Protein AF-A0A521KID1-F1 (afdb_monomer_lite)

Sequence (603 aa):
MTDAPRLIANDAVTGTIGEQFQRALGGVTPEAVAIATAYLTPDGFLSLKNGLQPAKSVRLLLGERPFLNRRGPGDVLAQPGEPEVLNGPSESIDWYTFLEGGYPWLLLTHEERRQLLQQGESPEKSAFDLSAWERVVALADFLRREGVEVRRFLGPDAGKVEHGEVLDHRSPRARLHAKAYLFEGESEAFASVGSSNLTRSGLDQNVELNVVSRDSTFAAQVHAWFDQKWEQGQDCRQEFIDKLEECVLFGRRYTPWQVFLKSLHAAYGRFLEEGLSDENVGRLALFQQEAVQRVVPLLERHWGAMLCDSVGLGKTYEALAAVNELAKRREGRLRALFVCPAQLEANWSAEKLFEWGIAGETVTMESLPQLVDLDEQDPLARARNENRLRHYQRNFDIVVVDESHNFRNTLTKRYRALMDILTGGKPDKRVLLLTATPINNTIWDLYNQLSLITRGNDGWYAGRGPITDLRSTFRAVEQGEGGPGLLDAMMLSLVRRTRHDIRAREAAGEAVEVGGQPLRFPRHEFPKAVTYSLQNLYGAIYHEVLDVVQNLNFAVYQLESYGVATGAEDSEERVRQRNANFVGIMKTILLKRMESSVVALQS

Radius of gyration: 39.19 Å; chains: 1; bounding box: 96×66×107 Å

Secondary structure (DSSP, 8-state):
---S-EEEESBTTTB-HHHHHHHHHHHH--SEEEEEES-B-HHHHHHHHHHHTT-SEEEEEE-S-SS-SS--TTPPP--TTS-------S----HHHHTT-PPPGGGS-HHHHHHHHHTT--GGGG---HHHHHHHHHHHHHHTSTTEEEEEE-GGGTT-SPTT-TTT-SS-SS-----EEEEE-SS-EEEEEES--BSHIIIIIS--EEEEE--HHHHHHHHHHHHHHHTTEEE-HHHHHHHHHH-TTTSS---HHHHHHHHHHHHHGGGTS-PPPHHHHHHS-HHHHHHHHHHHHHHHHSSEEEE-PPTTS-HHHHHHHHHHHHHHHTTT--EEEEEE-GGGGGGG-HHHHHHTT-EEEEEETTTGGGGT--SSS-HHHHHHHHHHHHHHHHH-SEEEEETGGGG--TTSHHHHHHHHHHHSS-TT-EEEEE-S-S-SS-HHHHHHHHHHHTTT-TTTTBTTBS-S-HHHHHHHHHTT--HHHHHHHHHHHEE---HHHHHHHHHTT---EETTEE-PPPP-PPPP-----HHHHHTTHHHHHHHHHHT---GGG-GGGSSPP-S-HHHHHHHHHHHHHHHHHHHHHHHHHHHT-GGGG--

Foldseek 3Di:
DDLDKDKAWQDPPRHWQLVVLLVVLVVQVFQEKEWEFAEAALVLCVSCVVSCVSHVAYEYEYWDANADDWDAPDPDDDDPDDPPDPPDDTHDGPVCVRLVADAAPVPDDLVRNVVCVVVVHDNVSRHDDCVSVVSLVSVLVVLPDRNHFYWYQQAVCAPVDDALCQNVPPDRPDTDRWTKIWGHHPPWIKIKTWNAGSGCCSGHNDTIMIIMGRDPVVNVVSVVVSVVRSVSTYTCSVSVSCVSQCRPVHNPPDDPVNVVVVVCCVVCVVLVPDAAPPVLQQFAFPVLRSVLSQQLVLVVLFQEFEEQEAPPRCLLSSVLSNQLRNCVVVVNQAEEEEEEAPVCVVSVDPVVCVVSSHHYDYDYLVCQLLLVPQPPDDPVSPVVSVVVLLCLQAPGQEYEYAQCLVLLDCPDSSVVSLLSSSPHHDNSRHYYYYHNPCDDPAPSSVVRSVCSRVSVAQCRCPSVWPRRGNVVLRVCVVVVRNVVVVVRSCSSHYDYDYPVVVVVVVVVPRQRDRNPHGDDDDDDDDDDDDDDDPCVVCPPVVVVLLVVLVPDPPCVLQVLVVDDDDPPPPVSVVSNVVSVVVSVVVSVVVVVVCVVDPPVVVD

pLDDT: mean 79.01, std 17.25, range [27.02, 98.56]

Structure (mmCIF, N/CA/C/O backbone):
data_AF-A0A521KID1-F1
#
_entry.id   AF-A0A521KID1-F1
#
loop_
_atom_site.group_PDB
_atom_site.id
_atom_site.type_symbol
_atom_site.label_atom_id
_atom_site.label_alt_id
_atom_site.label_comp_id
_atom_site.label_asym_id
_atom_site.label_entity_id
_atom_site.label_seq_id
_atom_site.pdbx_PDB_ins_code
_atom_site.Cartn_x
_atom_site.Cartn_y
_atom_site.Cartn_z
_atom_site.occupancy
_atom_site.B_iso_or_equiv
_atom_site.auth_seq_id
_atom_site.auth_comp_id
_atom_site.auth_asym_id
_atom_site.auth_atom_id
_atom_site.pdbx_PDB_model_num
ATOM 1 N N . MET A 1 1 ? 52.757 13.679 -42.047 1.00 42.06 1 MET A N 1
ATOM 2 C CA . MET A 1 1 ? 52.781 12.711 -40.926 1.00 42.06 1 MET A CA 1
ATOM 3 C C . MET A 1 1 ? 52.822 11.337 -41.563 1.00 42.06 1 MET A C 1
ATOM 5 O O . MET A 1 1 ? 52.066 11.138 -42.490 1.00 42.06 1 MET A O 1
ATOM 9 N N . THR A 1 2 ? 53.751 10.463 -41.183 1.00 45.78 2 THR A N 1
ATOM 10 C CA . THR A 1 2 ? 53.998 9.194 -41.895 1.00 45.78 2 THR A CA 1
ATOM 11 C C . THR A 1 2 ? 52.756 8.299 -41.973 1.00 45.78 2 THR A C 1
ATOM 13 O O . THR A 1 2 ? 52.143 8.050 -40.935 1.00 45.78 2 THR A O 1
ATOM 16 N N . ASP A 1 3 ? 52.463 7.774 -43.170 1.00 64.75 3 ASP A N 1
ATOM 17 C CA . ASP A 1 3 ? 51.382 6.805 -43.460 1.00 64.75 3 ASP A CA 1
ATOM 18 C C . ASP A 1 3 ? 51.630 5.412 -42.853 1.00 64.75 3 ASP A C 1
ATOM 20 O O . ASP A 1 3 ? 50.774 4.528 -42.891 1.00 64.75 3 ASP A O 1
ATOM 24 N N . ALA A 1 4 ? 52.802 5.225 -42.237 1.00 71.31 4 ALA A N 1
ATOM 25 C CA . ALA A 1 4 ? 53.187 3.999 -41.558 1.00 71.31 4 ALA A CA 1
ATOM 26 C C . ALA A 1 4 ? 52.159 3.595 -40.477 1.00 71.31 4 ALA A C 1
ATOM 28 O O . ALA A 1 4 ? 51.663 4.473 -39.762 1.00 71.31 4 ALA A O 1
ATOM 29 N N . PRO A 1 5 ? 51.872 2.288 -40.316 1.00 81.06 5 PRO A N 1
ATOM 30 C CA . PRO A 1 5 ? 50.973 1.787 -39.282 1.00 81.06 5 PRO A CA 1
ATOM 31 C C . PRO A 1 5 ? 51.383 2.235 -37.878 1.00 81.06 5 PRO A C 1
ATOM 33 O O . PRO A 1 5 ? 52.569 2.265 -37.541 1.00 81.06 5 PRO A O 1
ATOM 36 N N . ARG A 1 6 ? 50.397 2.568 -37.045 1.00 84.31 6 ARG A N 1
ATOM 37 C CA . ARG A 1 6 ? 50.588 3.013 -35.660 1.00 84.31 6 ARG A CA 1
ATOM 38 C C . ARG A 1 6 ? 49.665 2.252 -34.725 1.00 84.31 6 ARG A C 1
ATOM 40 O O . ARG A 1 6 ? 48.566 1.864 -35.111 1.00 84.31 6 ARG A O 1
ATOM 47 N N . LEU A 1 7 ? 50.122 2.059 -33.494 1.00 84.50 7 LEU A N 1
ATOM 48 C CA . LEU A 1 7 ? 49.311 1.489 -32.425 1.00 84.50 7 LEU A CA 1
ATOM 49 C C . LEU A 1 7 ? 48.532 2.590 -31.718 1.00 84.50 7 LEU A C 1
ATOM 51 O O . LEU A 1 7 ? 49.073 3.667 -31.461 1.00 84.50 7 LEU A O 1
ATOM 55 N N . ILE A 1 8 ? 47.279 2.290 -31.404 1.00 81.94 8 ILE A N 1
ATOM 56 C CA . ILE A 1 8 ? 46.382 3.161 -30.654 1.00 81.94 8 ILE A CA 1
ATOM 57 C C . ILE A 1 8 ? 45.741 2.341 -29.541 1.00 81.94 8 ILE A C 1
ATOM 59 O O . ILE A 1 8 ? 45.403 1.173 -29.753 1.00 81.94 8 ILE A O 1
ATOM 63 N N . ALA A 1 9 ? 45.601 2.937 -28.364 1.00 79.69 9 ALA A N 1
ATOM 64 C CA . ALA A 1 9 ? 45.030 2.282 -27.201 1.00 79.69 9 ALA A CA 1
ATOM 65 C C . ALA A 1 9 ? 44.098 3.239 -26.462 1.00 79.69 9 ALA A C 1
ATOM 67 O O . ALA A 1 9 ? 44.207 4.449 -26.602 1.00 79.69 9 ALA A O 1
ATOM 68 N N . ASN A 1 10 ? 43.193 2.708 -25.649 1.00 70.69 10 ASN A N 1
ATOM 69 C CA . ASN A 1 10 ? 42.431 3.544 -24.723 1.00 70.69 10 ASN A CA 1
ATOM 70 C C . ASN A 1 10 ? 43.319 3.904 -23.524 1.00 70.69 10 ASN A C 1
ATOM 72 O O . ASN A 1 10 ? 43.306 3.222 -22.500 1.00 70.69 10 ASN A O 1
ATOM 76 N N . ASP A 1 11 ? 44.127 4.954 -23.670 1.00 71.25 11 ASP A N 1
ATOM 77 C CA . ASP A 1 11 ? 44.998 5.468 -22.615 1.00 71.25 11 ASP A CA 1
ATOM 78 C C . ASP A 1 11 ? 45.078 7.004 -22.610 1.00 71.25 11 ASP A C 1
ATOM 80 O O . ASP A 1 11 ? 44.681 7.695 -23.550 1.00 71.25 11 ASP A O 1
ATOM 84 N N . ALA A 1 12 ? 45.613 7.561 -21.520 1.00 62.12 12 ALA A N 1
ATOM 85 C CA . ALA A 1 12 ? 45.755 9.007 -21.349 1.00 62.12 12 ALA A CA 1
ATOM 86 C C . ALA A 1 12 ? 46.732 9.659 -22.353 1.00 62.12 12 ALA A C 1
ATOM 88 O O . ALA A 1 12 ? 46.822 10.884 -22.407 1.00 62.12 12 ALA A O 1
ATOM 89 N N . VAL A 1 13 ? 47.491 8.861 -23.112 1.00 62.56 13 VAL A N 1
ATOM 90 C CA . VAL A 1 13 ? 48.558 9.324 -24.009 1.00 62.56 13 VAL A CA 1
ATOM 91 C C . VAL A 1 13 ? 48.050 9.460 -25.444 1.00 62.56 13 VAL A C 1
ATOM 93 O O . VAL A 1 13 ? 48.422 10.401 -26.144 1.00 62.56 13 VAL A O 1
ATOM 96 N N . THR A 1 14 ? 47.193 8.543 -25.885 1.00 63.59 14 THR A N 1
ATOM 97 C CA . THR A 1 14 ? 46.694 8.460 -27.260 1.00 63.59 14 THR A CA 1
ATOM 98 C C . THR A 1 14 ? 45.228 8.892 -27.396 1.00 63.59 14 THR A C 1
ATOM 100 O O . THR A 1 14 ? 44.795 9.203 -28.507 1.00 63.59 14 THR A O 1
ATOM 103 N N . GLY A 1 15 ? 44.498 9.046 -26.284 1.00 75.31 15 GLY A N 1
ATOM 104 C CA . GLY A 1 15 ? 43.062 9.358 -26.281 1.00 75.31 15 GLY A CA 1
ATOM 105 C C . GLY A 1 15 ? 42.220 8.116 -26.568 1.00 75.31 15 GLY A C 1
ATOM 106 O O . GLY A 1 15 ? 42.769 7.045 -26.818 1.00 75.31 15 GLY A O 1
ATOM 107 N N . THR A 1 16 ? 40.889 8.225 -26.537 1.00 83.94 16 THR A N 1
ATOM 108 C CA . THR A 1 16 ? 40.054 7.036 -26.777 1.00 83.94 16 THR A CA 1
ATOM 109 C C . THR A 1 16 ? 40.067 6.623 -28.247 1.00 83.94 16 THR A C 1
ATOM 111 O O . THR A 1 16 ? 40.247 7.432 -29.162 1.00 83.94 16 THR A O 1
ATOM 114 N N . ILE A 1 17 ? 39.845 5.340 -28.503 1.00 84.19 17 ILE A N 1
ATOM 115 C CA . ILE A 1 17 ? 39.724 4.784 -29.850 1.00 84.19 17 ILE A CA 1
ATOM 116 C C . ILE A 1 17 ? 38.522 5.410 -30.565 1.00 84.19 17 ILE A C 1
ATOM 118 O O . ILE A 1 17 ? 38.617 5.711 -31.757 1.00 84.19 17 ILE A O 1
ATOM 122 N N . GLY A 1 18 ? 37.435 5.687 -29.835 1.00 83.88 18 GLY A N 1
ATOM 123 C CA . GLY A 1 18 ? 36.292 6.452 -30.334 1.00 83.88 18 GLY A CA 1
ATOM 124 C C . GLY A 1 18 ? 36.687 7.834 -30.869 1.00 83.88 18 GLY A C 1
ATOM 125 O O . GLY A 1 18 ? 36.384 8.158 -32.020 1.00 83.88 18 GLY A O 1
ATOM 126 N N . GLU A 1 19 ? 37.431 8.626 -30.089 1.00 84.56 19 GLU A N 1
ATOM 127 C CA . GLU A 1 19 ? 37.924 9.947 -30.509 1.00 84.56 19 GLU A CA 1
ATOM 128 C C . GLU A 1 19 ? 38.821 9.864 -31.750 1.00 84.56 19 GLU A C 1
ATOM 130 O O . GLU A 1 19 ? 38.739 10.698 -32.657 1.00 84.56 19 GLU A O 1
ATOM 135 N N . GLN A 1 20 ? 39.683 8.851 -31.815 1.00 83.56 20 GLN A N 1
ATOM 136 C CA . GLN A 1 20 ? 40.582 8.666 -32.949 1.00 83.56 20 GLN A CA 1
ATOM 137 C C . GLN A 1 20 ? 39.838 8.268 -34.224 1.00 83.56 20 GLN A C 1
ATOM 139 O O . GLN A 1 20 ? 40.151 8.787 -35.298 1.00 83.56 20 GLN A O 1
ATOM 144 N N . PHE A 1 21 ? 38.823 7.410 -34.121 1.00 87.69 21 PHE A N 1
ATOM 145 C CA . PHE A 1 21 ? 37.958 7.081 -35.252 1.00 87.69 21 PHE A CA 1
ATOM 146 C C . PHE A 1 21 ? 37.129 8.284 -35.700 1.00 87.69 21 PHE A C 1
ATOM 148 O O . PHE A 1 21 ? 37.028 8.512 -36.902 1.00 87.69 21 PHE A O 1
ATOM 155 N N . GLN A 1 22 ? 36.619 9.117 -34.787 1.00 84.62 22 GLN A N 1
ATOM 156 C CA . GLN A 1 22 ? 35.959 10.371 -35.169 1.00 84.62 22 GLN A CA 1
ATOM 157 C C . GLN A 1 22 ? 36.903 11.320 -35.919 1.00 84.62 22 GLN A C 1
ATOM 159 O O . GLN A 1 22 ? 36.525 11.879 -36.949 1.00 84.62 22 GLN A O 1
ATOM 164 N N . ARG A 1 23 ? 38.148 11.479 -35.448 1.00 83.56 23 ARG A N 1
ATOM 165 C CA . ARG A 1 23 ? 39.166 12.278 -36.153 1.00 83.56 23 ARG A CA 1
ATOM 166 C C . ARG A 1 23 ? 39.491 11.699 -37.528 1.00 83.56 23 ARG A C 1
ATOM 168 O O . ARG A 1 23 ? 39.689 12.461 -38.470 1.00 83.56 23 ARG A O 1
ATOM 175 N N . ALA A 1 24 ? 39.545 10.373 -37.654 1.00 82.56 24 ALA A N 1
ATOM 176 C CA . ALA A 1 24 ? 39.747 9.709 -38.937 1.00 82.56 24 ALA A CA 1
ATOM 177 C C . ALA A 1 24 ? 38.565 9.948 -39.890 1.00 82.56 24 ALA A C 1
ATOM 179 O O . ALA A 1 24 ? 38.788 10.361 -41.023 1.00 82.56 24 ALA A O 1
ATOM 180 N N . LEU A 1 25 ? 37.326 9.787 -39.419 1.00 80.38 25 LEU A N 1
ATOM 181 C CA . LEU A 1 25 ? 36.108 10.046 -40.194 1.00 80.38 25 LEU A CA 1
ATOM 182 C C . LEU A 1 25 ? 36.019 11.510 -40.654 1.00 80.38 25 LEU A C 1
ATOM 184 O O . LEU A 1 25 ? 35.692 11.767 -41.809 1.00 80.38 25 LEU A O 1
ATOM 188 N N . GLY A 1 26 ? 36.359 12.466 -39.785 1.00 77.69 26 GLY A N 1
ATOM 189 C CA . GLY A 1 26 ? 36.386 13.890 -40.133 1.00 77.69 26 GLY A CA 1
ATOM 190 C C . GLY A 1 26 ? 37.537 14.288 -41.064 1.00 77.69 26 GLY A C 1
ATOM 191 O O . GLY A 1 26 ? 37.400 15.249 -41.810 1.00 77.69 26 GLY A O 1
ATOM 192 N N . GLY A 1 27 ? 38.660 13.564 -41.025 1.00 78.50 27 GLY A N 1
ATOM 193 C CA . GLY A 1 27 ? 39.812 13.812 -41.895 1.00 78.50 27 GLY A CA 1
ATOM 194 C C . GLY A 1 27 ? 39.667 13.206 -43.291 1.00 78.50 27 GLY A C 1
ATOM 195 O O . GLY A 1 27 ? 40.017 13.860 -44.262 1.00 78.50 27 GLY A O 1
ATOM 196 N N . VAL A 1 28 ? 39.141 11.980 -43.380 1.00 79.12 28 VAL A N 1
ATOM 197 C CA . VAL A 1 28 ? 38.944 11.259 -44.650 1.00 79.12 28 VAL A CA 1
ATOM 198 C C . VAL A 1 28 ? 37.677 11.726 -45.367 1.00 79.12 28 VAL A C 1
ATOM 200 O O . VAL A 1 28 ? 37.635 11.708 -46.594 1.00 79.12 28 VAL A O 1
ATOM 203 N N . THR A 1 29 ? 36.639 12.135 -44.621 1.00 80.81 29 THR A N 1
ATOM 204 C CA . THR A 1 29 ? 35.293 12.424 -45.156 1.00 80.81 29 THR A CA 1
ATOM 205 C C . THR A 1 29 ? 34.816 11.311 -46.098 1.00 80.81 29 THR A C 1
ATOM 207 O O . THR A 1 29 ? 34.662 11.538 -47.297 1.00 80.81 29 THR A O 1
ATOM 210 N N . PRO A 1 30 ? 34.668 10.076 -45.587 1.00 80.44 30 PRO A N 1
ATOM 211 C CA . PRO A 1 30 ? 34.566 8.895 -46.431 1.00 80.44 30 PRO A CA 1
ATOM 212 C C . PRO A 1 30 ? 33.309 8.906 -47.300 1.00 80.44 30 PRO A C 1
ATOM 214 O O . PRO A 1 30 ? 32.212 9.192 -46.821 1.00 80.44 30 PRO A O 1
ATOM 217 N N . GLU A 1 31 ? 33.460 8.512 -48.562 1.00 87.38 31 GLU A N 1
ATOM 218 C CA . GLU A 1 31 ? 32.338 8.170 -49.433 1.00 87.38 31 GLU A CA 1
ATOM 219 C C . GLU A 1 31 ? 31.795 6.775 -49.100 1.00 87.38 31 GLU A C 1
ATOM 221 O O . GLU A 1 31 ? 30.578 6.563 -49.132 1.00 87.38 31 GLU A O 1
ATOM 226 N N . ALA A 1 32 ? 32.689 5.850 -48.735 1.00 91.44 32 ALA A N 1
ATOM 227 C CA . ALA A 1 32 ? 32.376 4.474 -48.379 1.00 91.44 32 ALA A CA 1
ATOM 228 C C . ALA A 1 32 ? 32.961 4.093 -47.011 1.00 91.44 32 ALA A C 1
ATOM 230 O O . ALA A 1 32 ? 34.090 4.443 -46.661 1.00 91.44 32 ALA A O 1
ATOM 231 N N . VAL A 1 33 ? 32.179 3.358 -46.222 1.00 94.75 33 VAL A N 1
ATOM 232 C CA . VAL A 1 33 ? 32.586 2.835 -44.916 1.00 94.75 33 VAL A CA 1
ATOM 233 C C . VAL A 1 33 ? 32.277 1.346 -44.834 1.00 94.75 33 VAL A C 1
ATOM 235 O O . VAL A 1 33 ? 31.158 0.922 -45.112 1.00 94.75 33 VAL A O 1
ATOM 238 N N . ALA A 1 34 ? 33.245 0.550 -44.389 1.00 96.12 34 ALA A N 1
ATOM 239 C CA . ALA A 1 34 ? 33.069 -0.868 -44.104 1.00 96.12 34 ALA A CA 1
ATOM 240 C C . ALA A 1 34 ? 33.495 -1.173 -42.663 1.00 96.12 34 ALA A C 1
ATOM 242 O O . ALA A 1 34 ? 34.610 -0.859 -42.245 1.00 96.12 34 ALA A O 1
ATOM 243 N N . ILE A 1 35 ? 32.596 -1.774 -41.883 1.00 95.69 35 ILE A N 1
ATOM 244 C CA . ILE A 1 35 ? 32.843 -2.120 -40.479 1.00 95.69 35 ILE A CA 1
ATOM 245 C C . ILE A 1 35 ? 32.492 -3.584 -40.267 1.00 95.69 35 ILE A C 1
ATOM 247 O O . ILE A 1 35 ? 31.346 -3.988 -40.451 1.00 95.69 35 ILE A O 1
ATOM 251 N N . ALA A 1 36 ? 33.469 -4.378 -39.838 1.00 94.44 36 ALA A N 1
ATOM 252 C CA . ALA A 1 36 ? 33.247 -5.724 -39.332 1.00 94.44 36 ALA A CA 1
ATOM 253 C C . ALA A 1 36 ? 33.410 -5.702 -37.817 1.00 94.44 36 ALA A C 1
ATOM 255 O O . ALA A 1 36 ? 34.459 -5.301 -37.318 1.00 94.44 36 ALA A O 1
ATOM 256 N N . THR A 1 37 ? 32.391 -6.133 -37.080 1.00 90.75 37 THR A N 1
ATOM 257 C CA . THR A 1 37 ? 32.432 -6.116 -35.616 1.00 90.75 37 THR A CA 1
ATOM 258 C C . THR A 1 37 ? 31.723 -7.322 -35.028 1.00 90.75 37 THR A C 1
ATOM 260 O O . THR A 1 37 ? 30.726 -7.802 -35.567 1.00 90.75 37 THR A O 1
ATOM 263 N N . ALA A 1 38 ? 32.247 -7.838 -33.917 1.00 82.25 38 ALA A N 1
ATOM 264 C CA . ALA A 1 38 ? 31.645 -8.994 -33.259 1.00 82.25 38 ALA A CA 1
ATOM 265 C C . ALA A 1 38 ? 30.441 -8.607 -32.396 1.00 82.25 38 ALA A C 1
ATOM 267 O O . ALA A 1 38 ? 29.488 -9.377 -32.323 1.00 82.25 38 ALA A O 1
ATOM 268 N N . TYR A 1 39 ? 30.500 -7.421 -31.785 1.00 78.88 39 TYR A N 1
ATOM 269 C CA . TYR A 1 39 ? 29.475 -6.869 -30.905 1.00 78.88 39 TYR A CA 1
ATOM 270 C C . TYR A 1 39 ? 29.190 -5.417 -31.294 1.00 78.88 39 TYR A C 1
ATOM 272 O O . TYR A 1 39 ? 30.109 -4.669 -31.645 1.00 78.88 39 TYR A O 1
ATOM 280 N N . LEU A 1 40 ? 27.925 -5.019 -31.209 1.00 82.50 40 LEU A N 1
ATOM 281 C CA . LEU A 1 40 ? 27.475 -3.658 -31.478 1.00 82.50 40 LEU A CA 1
ATOM 282 C C . LEU A 1 40 ? 26.542 -3.229 -30.347 1.00 82.50 40 LEU A C 1
ATOM 284 O O . LEU A 1 40 ? 25.707 -4.022 -29.936 1.00 82.50 40 LEU A O 1
ATOM 288 N N . THR A 1 41 ? 26.654 -1.993 -29.860 1.00 78.25 41 THR A N 1
ATOM 289 C CA . THR A 1 41 ? 25.624 -1.369 -29.008 1.00 78.25 41 THR A CA 1
ATOM 290 C C . THR A 1 41 ? 25.183 -0.019 -29.583 1.00 78.25 41 THR A C 1
ATOM 292 O O . THR A 1 41 ? 25.952 0.598 -30.330 1.00 78.25 41 THR A O 1
ATOM 295 N N . PRO A 1 42 ? 23.972 0.483 -29.263 1.00 79.50 42 PRO A N 1
ATOM 296 C CA . PRO A 1 42 ? 23.502 1.779 -29.751 1.00 79.50 42 PRO A CA 1
ATOM 297 C C . PRO A 1 42 ? 24.410 2.922 -29.290 1.00 79.50 42 PRO A C 1
ATOM 299 O O . PRO A 1 42 ? 24.711 3.817 -30.075 1.00 79.50 42 PRO A O 1
ATOM 302 N N . ASP A 1 43 ? 24.918 2.857 -28.057 1.00 76.75 43 ASP A N 1
ATOM 303 C CA . ASP A 1 43 ? 25.904 3.806 -27.536 1.00 76.75 43 ASP A CA 1
ATOM 304 C C . ASP A 1 43 ? 27.218 3.778 -28.331 1.00 76.75 43 ASP A C 1
ATOM 306 O O . ASP A 1 43 ? 27.718 4.832 -28.719 1.00 76.75 43 ASP A O 1
ATOM 310 N N . GLY A 1 44 ? 27.747 2.590 -28.649 1.00 82.00 44 GLY A N 1
ATOM 311 C CA . GLY A 1 44 ? 28.953 2.470 -29.473 1.00 82.00 44 GLY A CA 1
ATOM 312 C C . GLY A 1 44 ? 28.761 3.032 -30.883 1.00 82.00 44 GLY A C 1
ATOM 313 O O . GLY A 1 44 ? 29.627 3.737 -31.399 1.00 82.00 44 GLY A O 1
ATOM 314 N N . PHE A 1 45 ? 27.599 2.780 -31.494 1.00 88.31 45 PHE A N 1
ATOM 315 C CA . PHE A 1 45 ? 27.229 3.392 -32.769 1.00 88.31 45 PHE A CA 1
ATOM 316 C C . PHE A 1 45 ? 27.157 4.923 -32.672 1.00 88.31 45 PHE A C 1
ATOM 318 O O . PHE A 1 45 ? 27.694 5.624 -33.532 1.00 88.31 45 PHE A O 1
ATOM 325 N N . LEU A 1 46 ? 26.525 5.459 -31.627 1.00 85.00 46 LEU A N 1
ATOM 326 C CA . LEU A 1 46 ? 26.371 6.902 -31.444 1.00 85.00 46 LEU A CA 1
ATOM 327 C C . LEU A 1 46 ? 27.700 7.629 -31.296 1.00 85.00 46 LEU A C 1
ATOM 329 O O . LEU A 1 46 ? 27.828 8.731 -31.832 1.00 85.00 46 LEU A O 1
ATOM 333 N N . SER A 1 47 ? 28.698 6.992 -30.676 1.00 84.81 47 SER A N 1
ATOM 334 C CA . SER A 1 47 ? 30.061 7.524 -30.624 1.00 84.81 47 SER A CA 1
ATOM 335 C C . SER A 1 47 ? 30.654 7.769 -32.016 1.00 84.81 47 SER A C 1
ATOM 337 O O . SER A 1 47 ? 31.516 8.627 -32.151 1.00 84.81 47 SER A O 1
ATOM 339 N N . LEU A 1 48 ? 30.193 7.094 -33.076 1.00 88.12 48 LEU A N 1
ATOM 340 C CA . LEU A 1 48 ? 30.688 7.296 -34.448 1.00 88.12 48 LEU A CA 1
ATOM 341 C C . LEU A 1 48 ? 29.651 7.904 -35.410 1.00 88.12 48 LEU A C 1
ATOM 343 O O . LEU A 1 48 ? 30.018 8.321 -36.511 1.00 88.12 48 LEU A O 1
ATOM 347 N N . LYS A 1 49 ? 28.375 8.007 -35.011 1.00 86.75 49 LYS A N 1
ATOM 348 C CA . LYS A 1 49 ? 27.236 8.398 -35.867 1.00 86.75 49 LYS A CA 1
ATOM 349 C C . LYS A 1 49 ? 27.510 9.630 -36.730 1.00 86.75 49 LYS A C 1
ATOM 351 O O . LYS A 1 49 ? 27.266 9.589 -37.933 1.00 86.75 49 LYS A O 1
ATOM 356 N N . ASN A 1 50 ? 28.030 10.708 -36.143 1.00 85.06 50 ASN A N 1
ATOM 357 C CA . ASN A 1 50 ? 28.250 11.970 -36.860 1.00 85.06 50 ASN A CA 1
ATOM 358 C C . ASN A 1 50 ? 29.266 11.833 -38.004 1.00 85.06 50 ASN A C 1
ATOM 360 O O . ASN A 1 50 ? 29.114 12.489 -39.027 1.00 85.06 50 ASN A O 1
ATOM 364 N N . GLY A 1 51 ? 30.275 10.969 -37.857 1.00 81.62 51 GLY A N 1
ATOM 365 C CA . GLY A 1 51 ? 31.258 10.700 -38.909 1.00 81.62 51 GLY A CA 1
ATOM 366 C C . GLY A 1 51 ? 30.772 9.696 -39.959 1.00 81.62 51 GLY A C 1
ATOM 367 O O . GLY A 1 51 ? 31.229 9.734 -41.095 1.00 81.62 51 GLY A O 1
ATOM 368 N N . LEU A 1 52 ? 29.816 8.830 -39.608 1.00 87.06 52 LEU A N 1
ATOM 369 C CA . LEU A 1 52 ? 29.169 7.893 -40.540 1.00 87.06 52 LEU A CA 1
ATOM 370 C C . LEU A 1 52 ? 28.046 8.549 -41.362 1.00 87.06 52 LEU A C 1
ATOM 372 O O . LEU A 1 52 ? 27.670 8.056 -42.429 1.00 87.06 52 LEU A O 1
ATOM 376 N N . GLN A 1 53 ? 27.481 9.655 -40.869 1.00 84.62 53 GLN A N 1
ATOM 377 C CA . GLN A 1 53 ? 26.371 10.350 -41.518 1.00 84.62 53 GLN A CA 1
ATOM 378 C C . GLN A 1 53 ? 26.690 10.892 -42.927 1.00 84.62 53 GLN A C 1
ATOM 380 O O . GLN A 1 53 ? 25.830 10.754 -43.792 1.00 84.62 53 GLN A O 1
ATOM 385 N N . PRO A 1 54 ? 27.876 11.448 -43.218 1.00 85.44 54 PRO A N 1
ATOM 386 C CA . PRO A 1 54 ? 28.203 11.917 -44.567 1.00 85.44 54 PRO A CA 1
ATOM 387 C C . PRO A 1 54 ? 28.436 10.803 -45.602 1.00 85.44 54 PRO A C 1
ATOM 389 O O . PRO A 1 54 ? 28.347 11.074 -46.796 1.00 85.44 54 PRO A O 1
ATOM 392 N N . ALA A 1 55 ? 28.726 9.570 -45.169 1.00 88.06 55 ALA A N 1
ATOM 393 C CA . ALA A 1 55 ? 29.077 8.477 -46.076 1.00 88.06 55 ALA A CA 1
ATOM 394 C C . ALA A 1 55 ? 27.897 8.057 -46.965 1.00 88.06 55 ALA A C 1
ATOM 396 O O . ALA A 1 55 ? 26.785 7.843 -46.473 1.00 88.06 55 ALA A O 1
ATOM 397 N N . LYS A 1 56 ? 28.161 7.896 -48.268 1.00 88.75 56 LYS A N 1
ATOM 398 C CA . LYS A 1 56 ? 27.177 7.472 -49.278 1.00 88.75 56 LYS A CA 1
ATOM 399 C C . LYS A 1 56 ? 26.886 5.975 -49.191 1.00 88.75 56 LYS A C 1
ATOM 401 O O . LYS A 1 56 ? 25.758 5.564 -49.439 1.00 88.75 56 LYS A O 1
ATOM 406 N N . SER A 1 57 ? 27.891 5.174 -48.834 1.00 93.81 57 SER A N 1
ATOM 407 C CA . SER A 1 57 ? 27.774 3.723 -48.675 1.00 93.81 57 SER A CA 1
ATOM 408 C C . SER A 1 57 ? 28.339 3.272 -47.331 1.00 93.81 57 SER A C 1
ATOM 410 O O . SER A 1 57 ? 29.440 3.667 -46.950 1.00 93.81 57 SER A O 1
ATOM 412 N N . VAL A 1 58 ? 27.585 2.455 -46.597 1.00 95.75 58 VAL A N 1
ATOM 413 C CA . VAL A 1 58 ? 27.997 1.884 -45.311 1.00 95.75 58 VAL A CA 1
ATOM 414 C C . VAL A 1 58 ? 27.667 0.396 -45.288 1.00 95.75 58 VAL A C 1
ATOM 416 O O . VAL A 1 58 ? 26.502 0.011 -45.342 1.00 95.75 58 VAL A O 1
ATOM 419 N N . ARG A 1 59 ? 28.695 -0.441 -45.147 1.00 97.19 59 ARG A N 1
ATOM 420 C CA . ARG A 1 59 ? 28.586 -1.898 -45.034 1.00 97.19 59 ARG A CA 1
ATOM 421 C C . ARG A 1 59 ? 28.911 -2.341 -43.610 1.00 97.19 59 ARG A C 1
ATOM 423 O O . ARG A 1 59 ? 30.049 -2.215 -43.161 1.00 97.19 59 ARG A O 1
ATOM 430 N N . LEU A 1 60 ? 27.918 -2.868 -42.896 1.00 95.19 60 LEU A N 1
ATOM 431 C CA . LEU A 1 60 ? 28.065 -3.396 -41.536 1.00 95.19 60 LEU A CA 1
ATOM 432 C C . LEU A 1 60 ? 28.026 -4.927 -41.548 1.00 95.19 60 LEU A C 1
ATOM 434 O O . LEU A 1 60 ? 27.002 -5.526 -41.873 1.00 95.19 60 LEU A O 1
ATOM 438 N N . LEU A 1 61 ? 29.135 -5.567 -41.181 1.00 94.62 61 LEU A N 1
ATOM 439 C CA . LEU A 1 61 ? 29.244 -7.019 -41.065 1.00 94.62 61 LEU A CA 1
ATOM 440 C C . LEU A 1 61 ? 29.244 -7.439 -39.589 1.00 94.62 61 LEU A C 1
ATOM 442 O O . LEU A 1 61 ? 30.207 -7.198 -38.857 1.00 94.62 61 LEU A O 1
ATOM 446 N N . LEU A 1 62 ? 28.165 -8.093 -39.161 1.00 89.62 62 LEU A N 1
ATOM 447 C CA . LEU A 1 62 ? 27.929 -8.499 -37.775 1.00 89.62 62 LEU A CA 1
ATOM 448 C C . LEU A 1 62 ? 28.450 -9.918 -37.491 1.00 89.62 62 LEU A C 1
ATOM 450 O O . LEU A 1 62 ? 28.146 -10.880 -38.208 1.00 89.62 62 LEU A O 1
ATOM 454 N N . GLY A 1 63 ? 29.222 -10.055 -36.414 1.00 80.50 63 GLY A N 1
ATOM 455 C CA . GLY A 1 63 ? 29.778 -11.317 -35.921 1.00 80.50 63 GLY A CA 1
ATOM 456 C C . GLY A 1 63 ? 28.862 -12.099 -34.976 1.00 80.50 63 GLY A C 1
ATOM 457 O O . GLY A 1 63 ? 27.691 -11.771 -34.840 1.00 80.50 63 GLY A O 1
ATOM 458 N N . GLU A 1 64 ? 29.386 -13.185 -34.383 1.00 63.06 64 GLU A N 1
ATOM 459 C CA . GLU A 1 64 ? 28.594 -14.334 -33.883 1.00 63.06 64 GLU A CA 1
ATOM 460 C C . GLU A 1 64 ? 27.447 -13.981 -32.916 1.00 63.06 64 GLU A C 1
ATOM 462 O O . GLU A 1 64 ? 26.406 -14.639 -32.904 1.00 63.06 64 GLU A O 1
ATOM 467 N N . ARG A 1 65 ? 27.648 -12.958 -32.088 1.00 60.50 65 ARG A N 1
ATOM 468 C CA . ARG A 1 65 ? 26.713 -12.543 -31.045 1.00 60.50 65 ARG A CA 1
ATOM 469 C C . ARG A 1 65 ? 26.675 -11.021 -31.024 1.00 60.50 65 ARG A C 1
ATOM 471 O O . ARG A 1 65 ? 27.345 -10.439 -30.187 1.00 60.50 65 ARG A O 1
ATOM 478 N N . PRO A 1 66 ? 25.924 -10.352 -31.911 1.00 52.28 66 PRO A N 1
ATOM 479 C CA . PRO A 1 66 ? 25.894 -8.892 -31.903 1.00 52.28 66 PRO A CA 1
ATOM 480 C C . PRO A 1 66 ? 25.359 -8.329 -30.572 1.00 52.28 66 PRO A C 1
ATOM 482 O O . PRO A 1 66 ? 25.645 -7.180 -30.249 1.00 52.28 66 PRO A O 1
ATOM 485 N N . PHE A 1 67 ? 24.671 -9.163 -29.779 1.00 53.69 67 PHE A N 1
ATOM 486 C CA . PHE A 1 67 ? 24.063 -8.848 -28.490 1.00 53.69 67 PHE A CA 1
ATOM 487 C C . PHE A 1 67 ? 24.658 -9.718 -27.359 1.00 53.69 67 PHE A C 1
ATOM 489 O O . PHE A 1 67 ? 24.837 -10.930 -27.516 1.00 53.69 67 PHE A O 1
ATOM 496 N N . LEU A 1 68 ? 24.994 -9.112 -26.218 1.00 41.34 68 LEU A N 1
ATOM 497 C CA . LEU A 1 68 ? 25.596 -9.780 -25.054 1.00 41.34 68 LEU A CA 1
ATOM 498 C C . LEU A 1 68 ? 24.531 -10.513 -24.205 1.00 41.34 68 LEU A C 1
ATOM 500 O O . LEU A 1 68 ? 23.690 -9.861 -23.613 1.00 41.34 68 LEU A O 1
ATOM 504 N N . ASN A 1 69 ? 24.640 -11.846 -24.080 1.00 38.84 69 ASN A N 1
ATOM 505 C CA . ASN A 1 69 ? 23.935 -12.740 -23.127 1.00 38.84 69 ASN A CA 1
ATOM 506 C C . ASN A 1 69 ? 22.379 -12.698 -23.077 1.00 38.84 69 ASN A C 1
ATOM 508 O O . ASN A 1 69 ? 21.742 -12.153 -23.965 1.00 38.84 69 ASN A O 1
ATOM 512 N N . ARG A 1 70 ? 21.773 -13.496 -22.171 1.00 39.03 70 ARG A N 1
ATOM 513 C CA . ARG A 1 70 ? 20.912 -14.661 -22.503 1.00 39.03 70 ARG A CA 1
ATOM 514 C C . ARG A 1 70 ? 19.436 -14.631 -22.044 1.00 39.03 70 ARG A C 1
ATOM 516 O O . ARG A 1 70 ? 18.845 -15.712 -22.008 1.00 39.03 70 ARG A O 1
ATOM 523 N N . ARG A 1 71 ? 18.840 -13.496 -21.658 1.00 32.34 71 ARG A N 1
ATOM 524 C CA . ARG A 1 71 ? 17.403 -13.446 -21.297 1.00 32.34 71 ARG A CA 1
ATOM 525 C C . ARG A 1 71 ? 16.720 -12.133 -21.677 1.00 32.34 71 ARG A C 1
ATOM 527 O O . ARG A 1 71 ? 17.195 -11.069 -21.302 1.00 32.34 71 ARG A O 1
ATOM 534 N N . GLY A 1 72 ? 15.569 -12.232 -22.341 1.00 34.06 72 GLY A N 1
ATOM 535 C CA . GLY A 1 72 ? 14.674 -11.125 -22.674 1.00 34.06 72 GLY A CA 1
ATOM 536 C C . GLY A 1 72 ? 13.285 -11.260 -22.023 1.00 34.06 72 GLY A C 1
ATOM 537 O O . GLY A 1 72 ? 12.910 -12.345 -21.581 1.00 34.06 72 GLY A O 1
ATOM 538 N N . PRO A 1 73 ? 12.494 -10.175 -21.954 1.00 31.45 73 PRO A N 1
ATOM 539 C CA . PRO A 1 73 ? 11.135 -10.190 -21.417 1.00 31.45 73 PRO A CA 1
ATOM 540 C C . PRO A 1 73 ? 10.167 -10.767 -22.458 1.00 31.45 73 PRO A C 1
ATOM 542 O O . PRO A 1 73 ? 10.098 -10.257 -23.572 1.00 31.45 73 PRO A O 1
ATOM 545 N N . GLY A 1 74 ? 9.416 -11.809 -22.099 1.00 36.97 74 GLY A N 1
ATOM 546 C CA . GLY A 1 74 ? 8.502 -12.505 -23.015 1.00 36.97 74 GLY A CA 1
ATOM 547 C C . GLY A 1 74 ? 8.209 -13.960 -22.645 1.00 36.97 74 GLY A C 1
ATOM 548 O O . GLY A 1 74 ? 7.280 -14.541 -23.202 1.00 36.97 74 GLY A O 1
ATOM 549 N N . ASP A 1 75 ? 8.937 -14.533 -21.684 1.00 31.50 75 ASP A N 1
ATOM 550 C CA . ASP A 1 75 ? 8.618 -15.860 -21.160 1.00 31.50 75 ASP A CA 1
ATOM 551 C C . ASP A 1 75 ? 7.215 -15.864 -20.536 1.00 31.50 75 ASP A C 1
ATOM 553 O O . ASP A 1 75 ? 6.857 -15.014 -19.713 1.00 31.50 75 ASP A O 1
ATOM 557 N N . VAL A 1 76 ? 6.398 -16.811 -20.995 1.00 30.89 76 VAL A N 1
ATOM 558 C CA . VAL A 1 76 ? 5.002 -16.983 -20.596 1.00 30.89 76 VAL A CA 1
ATOM 559 C C . VAL A 1 76 ? 4.958 -17.214 -19.085 1.00 30.89 76 VAL A C 1
ATOM 561 O O . VAL A 1 76 ? 5.558 -18.164 -18.586 1.00 30.89 76 VAL A O 1
ATOM 564 N N . LEU A 1 77 ? 4.242 -16.353 -18.352 1.00 31.36 77 LEU A N 1
ATOM 565 C CA . LEU A 1 77 ? 3.842 -16.647 -16.975 1.00 31.36 77 LEU A CA 1
ATOM 566 C C . LEU A 1 77 ? 3.127 -18.000 -16.999 1.00 31.36 77 LEU A C 1
ATOM 568 O O . LEU A 1 77 ? 2.159 -18.151 -17.746 1.00 31.36 77 LEU A O 1
ATOM 572 N N . ALA A 1 78 ? 3.651 -18.969 -16.247 1.00 31.33 78 ALA A N 1
ATOM 573 C CA . ALA A 1 78 ? 3.140 -20.332 -16.173 1.00 31.33 78 ALA A CA 1
ATOM 574 C C . ALA A 1 78 ? 1.604 -20.368 -16.183 1.00 31.33 78 ALA A C 1
ATOM 576 O O . ALA A 1 78 ? 0.940 -19.579 -15.502 1.00 31.33 78 ALA A O 1
ATOM 577 N N . GLN A 1 79 ? 1.035 -21.289 -16.962 1.00 34.09 79 GLN A N 1
ATOM 578 C CA . GLN A 1 79 ? -0.395 -21.551 -16.872 1.00 34.09 79 GLN A CA 1
ATOM 579 C C . GLN A 1 79 ? -0.726 -22.100 -15.470 1.00 34.09 79 GLN A C 1
ATOM 581 O O . GLN A 1 79 ? 0.123 -22.746 -14.848 1.00 34.09 79 GLN A O 1
ATOM 586 N N . PRO A 1 80 ? -1.940 -21.858 -14.946 1.00 31.38 80 PRO A N 1
ATOM 587 C CA . PRO A 1 80 ? -2.299 -22.264 -13.591 1.00 31.38 80 PRO A CA 1
ATOM 588 C C . PRO A 1 80 ? -2.172 -23.788 -13.417 1.00 31.38 80 PRO A C 1
ATOM 590 O O . PRO A 1 80 ? -2.911 -24.536 -14.054 1.00 31.38 80 PRO A O 1
ATOM 593 N N . GLY A 1 81 ? -1.263 -24.245 -12.546 1.00 38.28 81 GLY A N 1
ATOM 594 C CA . GLY A 1 81 ? -1.172 -25.652 -12.124 1.00 38.28 81 GLY A CA 1
ATOM 595 C C . GLY A 1 81 ? 0.189 -26.344 -12.263 1.00 38.28 81 GLY A C 1
ATOM 596 O O . GLY A 1 81 ? 0.319 -27.467 -11.780 1.00 38.28 81 GLY A O 1
ATOM 597 N N . GLU A 1 82 ? 1.205 -25.720 -12.864 1.00 31.95 82 GLU A N 1
ATOM 598 C CA . GLU A 1 82 ? 2.556 -26.305 -12.913 1.00 31.95 82 GLU A CA 1
ATOM 599 C C . GLU A 1 82 ? 3.423 -25.867 -11.714 1.00 31.95 82 GLU A C 1
ATOM 601 O O . GLU A 1 82 ? 3.351 -24.709 -11.294 1.00 31.95 82 GLU A O 1
ATOM 606 N N . PRO A 1 83 ? 4.234 -26.773 -11.126 1.00 31.75 83 PRO A N 1
ATOM 607 C CA . PRO A 1 83 ? 5.132 -26.430 -10.028 1.00 31.75 83 PRO A CA 1
ATOM 608 C C . PRO A 1 83 ? 6.155 -25.387 -10.491 1.00 31.75 83 PRO A C 1
ATOM 610 O O . PRO A 1 83 ? 6.764 -25.554 -11.546 1.00 31.75 83 PRO A O 1
ATOM 613 N N . GLU A 1 84 ? 6.362 -24.336 -9.688 1.00 31.83 84 GLU A N 1
ATOM 614 C CA . GLU A 1 84 ? 7.416 -23.332 -9.879 1.00 31.83 84 GLU A CA 1
ATOM 615 C C . GLU A 1 84 ? 8.795 -24.008 -9.907 1.00 31.83 84 GLU A C 1
ATOM 617 O O . GLU A 1 84 ? 9.492 -24.147 -8.904 1.00 31.83 84 GLU A O 1
ATOM 622 N N . VAL A 1 85 ? 9.204 -24.444 -11.090 1.00 28.98 85 VAL A N 1
ATOM 623 C CA . VAL A 1 85 ? 10.579 -24.796 -11.396 1.00 28.98 85 VAL A CA 1
ATOM 624 C C . VAL A 1 85 ? 11.034 -23.762 -12.411 1.00 28.98 85 VAL A C 1
ATOM 626 O O . VAL A 1 85 ? 10.640 -23.802 -13.573 1.00 28.98 85 VAL A O 1
ATOM 629 N N . LEU A 1 86 ? 11.847 -22.812 -11.944 1.00 28.23 86 LEU A N 1
ATOM 630 C CA . LEU A 1 86 ? 12.499 -21.732 -12.700 1.00 28.23 86 LEU A CA 1
ATOM 631 C C . LEU A 1 86 ? 13.505 -22.259 -13.749 1.00 28.23 86 LEU A C 1
ATOM 633 O O . LEU A 1 86 ? 14.653 -21.826 -13.807 1.00 28.23 86 LEU A O 1
ATOM 637 N N . ASN A 1 87 ? 13.092 -23.182 -14.610 1.00 30.56 87 ASN A N 1
ATOM 638 C CA . ASN A 1 87 ? 13.873 -23.631 -15.754 1.00 30.56 87 ASN A CA 1
ATOM 639 C C . ASN A 1 87 ? 13.204 -23.129 -17.037 1.00 30.56 87 ASN A C 1
ATOM 641 O O . ASN A 1 87 ? 12.566 -23.885 -17.761 1.00 30.56 87 ASN A O 1
ATOM 645 N N . GLY A 1 88 ? 13.350 -21.827 -17.302 1.00 27.02 88 GLY A N 1
ATOM 646 C CA . GLY A 1 88 ? 13.002 -21.236 -18.596 1.00 27.02 88 GLY A CA 1
ATOM 647 C C . GLY A 1 88 ? 13.919 -21.755 -19.721 1.00 27.02 88 GLY A C 1
ATOM 648 O O . GLY A 1 88 ? 15.097 -22.037 -19.460 1.00 27.02 88 GLY A O 1
ATOM 649 N N . PRO A 1 89 ? 13.409 -21.898 -20.958 1.00 27.67 89 PRO A N 1
ATOM 650 C CA . PRO A 1 89 ? 14.168 -22.403 -22.095 1.00 27.67 89 PRO A CA 1
ATOM 651 C C . PRO A 1 89 ? 15.257 -21.424 -22.554 1.00 27.67 89 PRO A C 1
ATOM 653 O O . PRO A 1 89 ? 15.206 -20.213 -22.353 1.00 27.67 89 PRO A O 1
ATOM 656 N N . SER A 1 90 ? 16.292 -21.989 -23.165 1.00 29.67 90 SER A N 1
ATOM 657 C CA . SER A 1 90 ? 17.484 -21.286 -23.618 1.00 29.67 90 SER A CA 1
ATOM 658 C C . SER A 1 90 ? 17.247 -20.540 -24.935 1.00 29.67 90 SER A C 1
ATOM 660 O O . SER A 1 90 ? 17.106 -21.202 -25.963 1.00 29.67 90 SER A O 1
ATOM 662 N N . GLU A 1 91 ? 17.321 -19.202 -24.876 1.00 29.88 91 GLU A N 1
ATOM 663 C CA . GLU A 1 91 ? 17.898 -18.252 -25.861 1.00 29.88 91 GLU A CA 1
ATOM 664 C C . GLU A 1 91 ? 17.012 -17.022 -26.134 1.00 29.88 91 GLU A C 1
ATOM 666 O O . GLU A 1 91 ? 16.042 -17.084 -26.877 1.00 29.88 91 GLU A O 1
ATOM 671 N N . SER A 1 92 ? 17.394 -15.877 -25.558 1.00 36.94 92 SER A N 1
ATOM 672 C CA . SER A 1 92 ? 16.868 -14.542 -25.876 1.00 36.94 92 SER A CA 1
ATOM 673 C C . SER A 1 92 ? 17.951 -13.469 -25.672 1.00 36.94 92 SER A C 1
ATOM 675 O O . SER A 1 92 ? 18.902 -13.682 -24.915 1.00 36.94 92 SER A O 1
ATOM 677 N N . ILE A 1 93 ? 17.825 -12.345 -26.391 1.00 39.50 93 ILE A N 1
ATOM 678 C CA . ILE A 1 93 ? 18.704 -11.164 -26.322 1.00 39.50 93 ILE A CA 1
ATOM 679 C C . ILE A 1 93 ? 18.479 -10.436 -24.986 1.00 39.50 93 ILE A C 1
ATOM 681 O O . ILE A 1 93 ? 17.363 -9.997 -24.706 1.00 39.50 93 ILE A O 1
ATOM 685 N N . ASP A 1 94 ? 19.529 -10.278 -24.179 1.00 50.25 94 ASP A N 1
ATOM 686 C CA . ASP A 1 94 ? 19.522 -9.418 -22.991 1.00 50.25 94 ASP A CA 1
ATOM 687 C C . ASP A 1 94 ? 19.694 -7.943 -23.389 1.00 50.25 94 ASP A C 1
ATOM 689 O O . ASP A 1 94 ? 20.797 -7.399 -23.510 1.00 50.25 94 ASP A O 1
ATOM 693 N N . TRP A 1 95 ? 18.552 -7.292 -23.620 1.00 48.75 95 TRP A N 1
ATOM 694 C CA . TRP A 1 95 ? 18.459 -5.878 -23.985 1.00 48.75 95 TRP A CA 1
ATOM 695 C C . TRP A 1 95 ? 19.041 -4.927 -22.930 1.00 48.75 95 TRP A C 1
ATOM 697 O O . TRP A 1 95 ? 19.438 -3.819 -23.284 1.00 48.75 95 TRP A O 1
ATOM 707 N N . TYR A 1 96 ? 19.131 -5.330 -21.659 1.00 52.06 96 TYR A N 1
ATOM 708 C CA . TYR A 1 96 ? 19.684 -4.476 -20.602 1.00 52.06 96 TYR A CA 1
ATOM 709 C C . TYR A 1 96 ? 21.200 -4.391 -20.714 1.00 52.06 96 TYR A C 1
ATOM 711 O O . TYR A 1 96 ? 21.763 -3.295 -20.737 1.00 52.06 96 TYR A O 1
ATOM 719 N N . THR A 1 97 ? 21.848 -5.542 -20.907 1.00 47.41 97 THR A N 1
ATOM 720 C CA . THR A 1 97 ? 23.290 -5.602 -21.166 1.00 47.41 97 THR A CA 1
ATOM 721 C C . THR A 1 97 ? 23.646 -4.924 -22.500 1.00 47.41 97 THR A C 1
ATOM 723 O O . THR A 1 97 ? 24.679 -4.264 -22.600 1.00 47.41 97 THR A O 1
ATOM 726 N N . PHE A 1 98 ? 22.773 -5.003 -23.513 1.00 51.72 98 PHE A N 1
ATOM 727 C CA . PHE A 1 98 ? 22.946 -4.302 -24.796 1.00 51.72 98 PHE A CA 1
ATOM 728 C C . PHE A 1 98 ? 22.897 -2.764 -24.691 1.00 51.72 98 PHE A C 1
ATOM 730 O O . PHE A 1 98 ? 23.527 -2.079 -25.496 1.00 51.72 98 PHE A O 1
ATOM 737 N N . LEU A 1 99 ? 22.180 -2.214 -23.706 1.00 52.53 99 LEU A N 1
ATOM 738 C CA . LEU A 1 99 ? 22.035 -0.768 -23.482 1.00 52.53 99 LEU A CA 1
ATOM 739 C C . LEU A 1 99 ? 23.014 -0.212 -22.422 1.00 52.53 99 LEU A C 1
ATOM 741 O O . LEU A 1 99 ? 22.898 0.956 -22.056 1.00 52.53 99 LEU A O 1
ATOM 745 N N . GLU A 1 100 ? 23.949 -1.041 -21.925 1.00 51.09 100 GLU A N 1
ATOM 746 C CA . GLU A 1 100 ? 24.894 -0.770 -20.816 1.00 51.09 100 GLU A CA 1
ATOM 747 C C . GLU A 1 100 ? 24.234 -0.229 -19.515 1.00 51.09 100 GLU A C 1
ATOM 749 O O . GLU A 1 100 ? 24.910 0.327 -18.648 1.00 51.09 100 GLU A O 1
ATOM 754 N N . GLY A 1 101 ? 22.917 -0.409 -19.339 1.00 50.59 101 GLY A N 1
ATOM 755 C CA . GLY A 1 101 ? 22.145 0.096 -18.197 1.00 50.59 101 GLY A CA 1
ATOM 756 C C . GLY A 1 101 ? 21.777 -0.986 -17.173 1.00 50.59 101 GLY A C 1
ATOM 757 O O . GLY A 1 101 ? 21.519 -2.133 -17.530 1.00 50.59 101 GLY A O 1
ATOM 758 N N . GLY A 1 102 ? 21.719 -0.617 -15.887 1.00 47.41 102 GLY A N 1
ATOM 759 C CA . GLY A 1 102 ? 21.175 -1.479 -14.829 1.00 47.41 102 GLY A CA 1
ATOM 760 C C . GLY A 1 102 ? 19.668 -1.733 -14.995 1.00 47.41 102 GLY A C 1
ATOM 761 O O . GLY A 1 102 ? 18.964 -0.950 -15.633 1.00 47.41 102 GLY A O 1
ATOM 762 N N . TYR A 1 103 ? 19.158 -2.824 -14.415 1.00 47.72 103 TYR A N 1
ATOM 763 C CA . TYR A 1 103 ? 17.734 -3.178 -14.480 1.00 47.72 103 TYR A CA 1
ATOM 764 C C . TYR A 1 103 ? 16.847 -2.059 -13.901 1.00 47.72 103 TYR A C 1
ATOM 766 O O . TYR A 1 103 ? 17.059 -1.667 -12.750 1.00 47.72 103 TYR A O 1
ATOM 774 N N . PRO A 1 104 ? 15.827 -1.568 -14.634 1.00 48.62 104 PRO A N 1
ATOM 775 C CA . PRO A 1 104 ? 14.904 -0.567 -14.122 1.00 48.62 104 PRO A CA 1
ATOM 776 C C . PRO A 1 104 ? 14.207 -1.054 -12.854 1.00 48.62 104 PRO A C 1
ATOM 778 O O . PRO A 1 104 ? 13.677 -2.167 -12.815 1.00 48.62 104 PRO A O 1
ATOM 781 N N . TRP A 1 105 ? 14.118 -0.187 -11.845 1.00 43.56 105 TRP A N 1
ATOM 782 C CA . TRP A 1 105 ? 13.526 -0.498 -10.540 1.00 43.56 105 TRP A CA 1
ATOM 783 C C . TRP A 1 105 ? 12.149 -1.175 -10.639 1.00 43.56 105 TRP A C 1
ATOM 785 O O . TRP A 1 105 ? 11.827 -2.101 -9.888 1.00 43.56 105 TRP A O 1
ATOM 795 N N . LEU A 1 106 ? 11.329 -0.742 -11.603 1.00 41.84 106 LEU A N 1
ATOM 796 C CA . LEU A 1 106 ? 9.967 -1.230 -11.830 1.00 41.84 106 LEU A CA 1
ATOM 797 C C . LEU A 1 106 ? 9.901 -2.709 -12.260 1.00 41.84 106 LEU A C 1
ATOM 799 O O . LEU A 1 106 ? 8.862 -3.342 -12.081 1.00 41.84 106 LEU A O 1
ATOM 803 N N . LEU A 1 107 ? 10.998 -3.262 -12.779 1.00 42.47 107 LEU A N 1
ATOM 804 C CA . LEU A 1 107 ? 11.068 -4.610 -13.355 1.00 42.47 107 LEU A CA 1
ATOM 805 C C . LEU A 1 107 ? 11.763 -5.625 -12.443 1.00 42.47 107 LEU A C 1
ATOM 807 O O . LEU A 1 107 ? 11.700 -6.820 -12.704 1.00 42.47 107 LEU A O 1
ATOM 811 N N . LEU A 1 108 ? 12.359 -5.153 -11.349 1.00 46.50 108 LEU A N 1
ATOM 812 C CA . LEU A 1 108 ? 12.927 -5.996 -10.306 1.00 46.50 108 LEU A CA 1
ATOM 813 C C . LEU A 1 108 ? 11.837 -6.663 -9.457 1.00 46.50 108 LEU A C 1
ATOM 815 O O . LEU A 1 108 ? 10.820 -6.047 -9.112 1.00 46.50 108 LEU A O 1
ATOM 819 N N . THR A 1 109 ? 12.083 -7.903 -9.050 1.00 47.50 109 THR A N 1
ATOM 820 C CA . THR A 1 109 ? 11.275 -8.608 -8.052 1.00 47.50 109 THR A CA 1
ATOM 821 C C . THR A 1 109 ? 11.388 -7.941 -6.677 1.00 47.50 109 THR A C 1
ATOM 823 O O . THR A 1 109 ? 12.268 -7.119 -6.406 1.00 47.50 109 THR A O 1
ATOM 826 N N . HIS A 1 110 ? 10.475 -8.287 -5.763 1.00 41.09 110 HIS A N 1
ATOM 827 C CA . HIS A 1 110 ? 10.525 -7.783 -4.384 1.00 41.09 110 HIS A CA 1
ATOM 828 C C . HIS A 1 110 ? 11.842 -8.144 -3.681 1.00 41.09 110 HIS A C 1
ATOM 830 O O . HIS A 1 110 ? 12.391 -7.318 -2.952 1.00 41.09 110 HIS A O 1
ATOM 836 N N . GLU A 1 111 ? 12.368 -9.341 -3.939 1.00 44.94 111 GLU A N 1
ATOM 837 C CA . GLU A 1 111 ? 13.594 -9.846 -3.322 1.00 44.94 111 GLU A CA 1
ATOM 838 C C . GLU A 1 111 ? 14.848 -9.139 -3.860 1.00 44.94 111 GLU A C 1
ATOM 840 O O . GLU A 1 111 ? 15.693 -8.712 -3.073 1.00 44.94 111 GLU A O 1
ATOM 845 N N . GLU A 1 112 ? 14.916 -8.891 -5.171 1.00 49.19 112 GLU A N 1
ATOM 846 C CA . GLU A 1 112 ? 16.008 -8.134 -5.802 1.00 49.19 112 GLU A CA 1
ATOM 847 C C . GLU A 1 112 ? 16.023 -6.667 -5.350 1.00 49.19 112 GLU A C 1
ATOM 849 O O . GLU A 1 112 ? 17.069 -6.147 -4.960 1.00 49.19 112 GLU A O 1
ATOM 854 N N . ARG A 1 113 ? 14.856 -6.004 -5.295 1.00 51.31 113 ARG A N 1
ATOM 855 C CA . ARG A 1 113 ? 14.744 -4.638 -4.741 1.00 51.31 113 ARG A CA 1
ATOM 856 C C . ARG A 1 113 ? 15.227 -4.581 -3.298 1.00 51.31 113 ARG A C 1
ATOM 858 O O . ARG A 1 113 ? 15.880 -3.623 -2.891 1.00 51.31 113 ARG A O 1
ATOM 865 N N . ARG A 1 114 ? 14.897 -5.603 -2.507 1.00 51.69 114 ARG A N 1
ATOM 866 C CA . ARG A 1 114 ? 15.319 -5.699 -1.110 1.00 51.69 114 ARG A CA 1
ATOM 867 C C . ARG A 1 114 ? 16.832 -5.882 -0.992 1.00 51.69 114 ARG A C 1
ATOM 869 O O . ARG A 1 114 ? 17.423 -5.234 -0.133 1.00 51.69 114 ARG A O 1
ATOM 876 N N . GLN A 1 115 ? 17.451 -6.707 -1.837 1.00 62.00 115 GLN A N 1
ATOM 877 C CA . GLN A 1 115 ? 18.909 -6.864 -1.873 1.00 62.00 115 GLN A CA 1
ATOM 878 C C . GLN A 1 115 ? 19.621 -5.566 -2.273 1.00 62.00 115 GLN A C 1
ATOM 880 O O . GLN A 1 115 ? 20.561 -5.170 -1.589 1.00 62.00 115 GLN A O 1
ATOM 885 N N . LEU A 1 116 ? 19.141 -4.857 -3.299 1.00 59.03 116 LEU A N 1
ATOM 886 C CA . LEU A 1 116 ? 19.731 -3.579 -3.724 1.00 59.03 116 LEU A CA 1
ATOM 887 C C . LEU A 1 116 ? 19.650 -2.503 -2.633 1.00 59.03 116 LEU A C 1
ATOM 889 O O . LEU A 1 116 ? 20.635 -1.823 -2.349 1.00 59.03 116 LEU A O 1
ATOM 893 N N . LEU A 1 117 ? 18.505 -2.397 -1.949 1.00 57.53 117 LEU A N 1
ATOM 894 C CA . LEU A 1 117 ? 18.358 -1.476 -0.816 1.00 57.53 117 LEU A CA 1
ATOM 895 C C . LEU A 1 117 ? 19.258 -1.860 0.364 1.00 57.53 117 LEU A C 1
ATOM 897 O O . LEU A 1 117 ? 19.773 -0.981 1.051 1.00 57.53 117 LEU A O 1
ATOM 901 N N . GLN A 1 118 ? 19.470 -3.157 0.602 1.00 66.62 118 GLN A N 1
ATOM 902 C CA . GLN A 1 118 ? 20.400 -3.640 1.631 1.00 66.62 118 GLN A CA 1
ATOM 903 C C . GLN A 1 118 ? 21.863 -3.335 1.292 1.00 66.62 118 GLN A C 1
ATOM 905 O O . GLN A 1 118 ? 22.667 -3.151 2.202 1.00 66.62 118 GLN A O 1
ATOM 910 N N . GLN A 1 119 ? 22.198 -3.249 0.005 1.00 65.88 119 GLN A N 1
ATOM 911 C CA . GLN A 1 119 ? 23.520 -2.852 -0.484 1.00 65.88 119 GLN A CA 1
ATOM 912 C C . GLN A 1 119 ? 23.717 -1.325 -0.512 1.00 65.88 119 GLN A C 1
ATOM 914 O O . GLN A 1 119 ? 24.809 -0.854 -0.820 1.00 65.88 119 GLN A O 1
ATOM 919 N N . GLY A 1 120 ? 22.695 -0.544 -0.138 1.00 53.97 120 GLY A N 1
ATOM 920 C CA . GLY A 1 120 ? 22.767 0.916 -0.075 1.00 53.97 120 GLY A CA 1
ATOM 921 C C . GLY A 1 120 ? 22.680 1.606 -1.439 1.00 53.97 120 GLY A C 1
ATOM 922 O O . GLY A 1 120 ? 23.042 2.778 -1.550 1.00 53.97 120 GLY A O 1
ATOM 923 N N . GLU A 1 121 ? 22.212 0.913 -2.480 1.00 54.41 121 GLU A N 1
ATOM 924 C CA . GLU A 1 121 ? 22.012 1.520 -3.794 1.00 54.41 121 GLU A CA 1
ATOM 925 C C . GLU A 1 121 ? 20.702 2.325 -3.843 1.00 54.41 121 GLU A C 1
ATOM 927 O O . GLU A 1 121 ? 19.639 1.855 -3.433 1.00 54.41 121 GLU A O 1
ATOM 932 N N . SER A 1 122 ? 20.778 3.568 -4.336 1.00 51.06 122 SER A N 1
ATOM 933 C CA . SER A 1 122 ? 19.610 4.450 -4.469 1.00 51.06 122 SER A CA 1
ATOM 934 C C . SER A 1 122 ? 18.730 4.022 -5.656 1.00 51.06 122 SER A C 1
ATOM 936 O O . SER A 1 122 ? 19.270 3.851 -6.756 1.00 51.06 122 SER A O 1
ATOM 938 N N . PRO A 1 123 ? 17.390 3.944 -5.496 1.00 49.12 123 PRO A N 1
ATOM 939 C CA . PRO A 1 123 ? 16.445 3.680 -6.589 1.00 49.12 123 PRO A CA 1
ATOM 940 C C . PRO A 1 123 ? 16.583 4.644 -7.776 1.00 49.12 123 PRO A C 1
ATOM 942 O O . PRO A 1 123 ? 16.257 4.291 -8.905 1.00 49.12 123 PRO A O 1
ATOM 945 N N . GLU A 1 124 ? 17.099 5.854 -7.541 1.00 47.66 124 GLU A N 1
ATOM 946 C CA . GLU A 1 124 ? 17.305 6.865 -8.585 1.00 47.66 124 GLU A CA 1
ATOM 947 C C . GLU A 1 124 ? 18.329 6.435 -9.645 1.00 47.66 124 GLU A C 1
ATOM 949 O O . GLU A 1 124 ? 18.213 6.837 -10.800 1.00 47.66 124 GLU A O 1
ATOM 954 N N . LYS A 1 125 ? 19.295 5.569 -9.299 1.00 44.22 125 LYS A N 1
ATOM 955 C CA . LYS A 1 125 ? 20.293 5.058 -10.258 1.00 44.22 125 LYS A CA 1
ATOM 956 C C . LYS A 1 125 ? 19.716 4.069 -11.280 1.00 44.22 125 LYS A C 1
ATOM 958 O O . LYS A 1 125 ? 20.382 3.770 -12.263 1.00 44.22 125 LYS A O 1
ATOM 963 N N . SER A 1 126 ? 18.499 3.570 -11.055 1.00 49.69 126 SER A N 1
ATOM 964 C CA . SER A 1 126 ? 17.792 2.593 -11.899 1.00 49.69 126 SER A CA 1
ATOM 965 C C . SER A 1 126 ? 16.404 3.099 -12.319 1.00 49.69 126 SER A C 1
ATOM 967 O O . SER A 1 126 ? 15.461 2.324 -12.514 1.00 49.69 126 SER A O 1
ATOM 969 N N . ALA A 1 127 ? 16.256 4.421 -12.441 1.00 47.12 127 ALA A N 1
ATOM 970 C CA . ALA A 1 127 ? 15.058 5.034 -12.997 1.00 47.12 127 ALA A CA 1
ATOM 971 C C . ALA A 1 127 ? 14.883 4.663 -14.482 1.00 47.12 127 ALA A C 1
ATOM 973 O O . ALA A 1 127 ? 15.846 4.385 -15.195 1.00 47.12 127 ALA A O 1
ATOM 974 N N . PHE A 1 128 ? 13.635 4.654 -14.951 1.00 48.56 128 PHE A N 1
ATOM 975 C CA . PHE A 1 128 ? 13.321 4.461 -16.366 1.00 48.56 128 PHE A CA 1
ATOM 976 C C . PHE A 1 128 ? 13.912 5.618 -17.189 1.00 48.56 128 PHE A C 1
ATOM 978 O O . PHE A 1 128 ? 13.460 6.756 -17.067 1.00 48.56 128 PHE A O 1
ATOM 985 N N . ASP A 1 129 ? 14.931 5.327 -17.998 1.00 53.34 129 ASP A N 1
ATOM 986 C CA . ASP A 1 129 ? 15.667 6.309 -18.794 1.00 53.34 129 ASP A CA 1
ATOM 987 C C . ASP A 1 129 ? 15.193 6.295 -20.255 1.00 53.34 129 ASP A C 1
ATOM 989 O O . ASP A 1 129 ? 15.487 5.376 -21.024 1.00 53.34 129 ASP A O 1
ATOM 993 N N . LEU A 1 130 ? 14.459 7.341 -20.648 1.00 60.53 130 LEU A N 1
ATOM 994 C CA . LEU A 1 130 ? 13.990 7.528 -22.024 1.00 60.53 130 LEU A CA 1
ATOM 995 C C . LEU A 1 130 ? 15.136 7.740 -23.019 1.00 60.53 130 LEU A C 1
ATOM 997 O O . LEU A 1 130 ? 14.963 7.450 -24.201 1.00 60.53 130 LEU A O 1
ATOM 1001 N N . SER A 1 131 ? 16.311 8.191 -22.571 1.00 61.81 131 SER A N 1
ATOM 1002 C CA . SER A 1 131 ? 17.439 8.415 -23.472 1.00 61.81 131 SER A CA 1
ATOM 1003 C C . SER A 1 131 ? 17.920 7.106 -24.102 1.00 61.81 131 SER A C 1
ATOM 1005 O O . SER A 1 131 ? 18.347 7.107 -25.252 1.00 61.81 131 SER A O 1
ATOM 1007 N N . ALA A 1 132 ? 17.781 5.964 -23.416 1.00 65.12 132 ALA A N 1
ATOM 1008 C CA . ALA A 1 132 ? 18.102 4.650 -23.978 1.00 65.12 132 ALA A CA 1
ATOM 1009 C C . ALA A 1 132 ? 17.258 4.327 -25.220 1.00 65.12 132 ALA A C 1
ATOM 1011 O O . ALA A 1 132 ? 17.776 3.793 -26.202 1.00 65.12 132 ALA A O 1
ATOM 1012 N N . TRP A 1 133 ? 15.982 4.722 -25.214 1.00 69.31 133 TRP A N 1
ATOM 1013 C CA . TRP A 1 133 ? 15.107 4.585 -26.375 1.00 69.31 133 TRP A CA 1
ATOM 1014 C C . TRP A 1 133 ? 15.544 5.483 -27.530 1.00 69.31 133 TRP A C 1
ATOM 1016 O O . TRP A 1 133 ? 15.648 5.022 -28.664 1.00 69.31 133 TRP A O 1
ATOM 1026 N N . GLU A 1 134 ? 15.865 6.746 -27.248 1.00 73.56 134 GLU A N 1
ATOM 1027 C CA . GLU A 1 134 ? 16.351 7.686 -28.265 1.00 73.56 134 GLU A CA 1
ATOM 1028 C C . GLU A 1 134 ? 17.610 7.159 -28.966 1.00 73.56 134 GLU A C 1
ATOM 1030 O O . GLU A 1 134 ? 17.768 7.330 -30.179 1.00 73.56 134 GLU A O 1
ATOM 1035 N N . ARG A 1 135 ? 18.481 6.453 -28.230 1.00 76.50 135 ARG A N 1
ATOM 1036 C CA . ARG A 1 135 ? 19.673 5.809 -28.795 1.00 76.50 135 ARG A CA 1
ATOM 1037 C C . ARG A 1 135 ? 19.334 4.663 -29.748 1.00 76.50 135 ARG A C 1
ATOM 1039 O O . ARG A 1 135 ? 19.924 4.578 -30.826 1.00 76.50 135 ARG A O 1
ATOM 1046 N N . VAL A 1 136 ? 18.374 3.813 -29.383 1.00 76.94 136 VAL A N 1
ATOM 1047 C CA . VAL A 1 136 ? 17.888 2.715 -30.238 1.00 76.94 136 VAL A CA 1
ATOM 1048 C C . VAL A 1 136 ? 17.231 3.258 -31.507 1.00 76.94 136 VAL A C 1
ATOM 1050 O O . VAL A 1 136 ? 17.568 2.809 -32.602 1.00 76.94 136 VAL A O 1
ATOM 1053 N N . VAL A 1 137 ? 16.368 4.271 -31.380 1.00 78.75 137 VAL A N 1
ATOM 1054 C CA . VAL A 1 137 ? 15.715 4.935 -32.521 1.00 78.75 137 VAL A CA 1
ATOM 1055 C C . VAL A 1 137 ? 16.755 5.535 -33.463 1.00 78.75 137 VAL A C 1
ATOM 1057 O O . VAL A 1 137 ? 16.699 5.312 -34.668 1.00 78.75 137 VAL A O 1
ATOM 1060 N N . ALA A 1 138 ? 17.761 6.226 -32.923 1.00 84.81 138 ALA A N 1
ATOM 1061 C CA . ALA A 1 138 ? 18.829 6.808 -33.725 1.00 84.81 138 ALA A CA 1
ATOM 1062 C C . ALA A 1 138 ? 19.628 5.768 -34.530 1.00 84.81 138 ALA A C 1
ATOM 1064 O O . ALA A 1 138 ? 20.075 6.084 -35.636 1.00 84.81 138 ALA A O 1
ATOM 1065 N N . LEU A 1 139 ? 19.831 4.563 -33.984 1.00 87.75 139 LEU A N 1
ATOM 1066 C CA . LEU A 1 139 ? 20.448 3.450 -34.704 1.00 87.75 139 LEU A CA 1
ATOM 1067 C C . LEU A 1 139 ? 19.500 2.903 -35.779 1.00 87.75 139 LEU A C 1
ATOM 1069 O O . LEU A 1 139 ? 19.907 2.797 -36.932 1.00 87.75 139 LEU A O 1
ATOM 1073 N N . ALA A 1 140 ? 18.243 2.613 -35.437 1.00 87.88 140 ALA A N 1
ATOM 1074 C CA . ALA A 1 140 ? 17.255 2.097 -36.387 1.00 87.88 140 ALA A CA 1
ATOM 1075 C C . ALA A 1 140 ? 17.061 3.044 -37.587 1.00 87.88 140 ALA A C 1
ATOM 1077 O O . ALA A 1 140 ? 17.090 2.609 -38.737 1.00 87.88 140 ALA A O 1
ATOM 1078 N N . ASP A 1 141 ? 16.962 4.351 -37.338 1.00 90.12 141 ASP A N 1
ATOM 1079 C CA . ASP A 1 141 ? 16.838 5.371 -38.383 1.00 90.12 141 ASP A CA 1
ATOM 1080 C C . ASP A 1 141 ? 18.078 5.450 -39.277 1.00 90.12 141 ASP A C 1
ATOM 1082 O O . ASP A 1 141 ? 17.960 5.639 -40.488 1.00 90.12 141 ASP A O 1
ATOM 1086 N N . PHE A 1 142 ? 19.273 5.262 -38.712 1.00 92.75 142 PHE A N 1
ATOM 1087 C CA . PHE A 1 142 ? 20.493 5.177 -39.508 1.00 92.75 142 PHE A CA 1
ATOM 1088 C C . PHE A 1 142 ? 20.501 3.933 -40.402 1.00 92.75 142 PHE A C 1
ATOM 1090 O O . PHE A 1 142 ? 20.819 4.041 -41.583 1.00 92.75 142 PHE A O 1
ATOM 1097 N N . LEU A 1 143 ? 20.105 2.771 -39.873 1.00 92.44 143 LEU A N 1
ATOM 1098 C CA . LEU A 1 143 ? 20.048 1.519 -40.634 1.00 92.44 143 LEU A CA 1
ATOM 1099 C C . LEU A 1 143 ? 19.046 1.570 -41.798 1.00 92.44 143 LEU A C 1
ATOM 1101 O O . LEU A 1 143 ? 19.234 0.874 -42.794 1.00 92.44 143 LEU A O 1
ATOM 1105 N N . ARG A 1 144 ? 18.002 2.401 -41.703 1.00 93.31 144 ARG A N 1
ATOM 1106 C CA . ARG A 1 144 ? 17.016 2.612 -42.779 1.00 93.31 144 ARG A CA 1
ATOM 1107 C C . ARG A 1 144 ? 17.526 3.448 -43.941 1.00 93.31 144 ARG A C 1
ATOM 1109 O O . ARG A 1 144 ? 16.897 3.447 -45.000 1.00 93.31 144 ARG A O 1
ATOM 1116 N N . ARG A 1 145 ? 18.606 4.201 -43.743 1.00 93.88 145 ARG A N 1
ATOM 1117 C CA . ARG A 1 145 ? 19.110 5.123 -44.754 1.00 93.88 145 ARG A CA 1
ATOM 1118 C C . ARG A 1 145 ? 19.510 4.366 -46.021 1.00 93.88 145 ARG A C 1
ATOM 1120 O O . ARG A 1 145 ? 20.073 3.272 -45.974 1.00 93.88 145 ARG A O 1
ATOM 1127 N N . GLU A 1 146 ? 19.241 4.980 -47.167 1.00 89.75 146 GLU A N 1
ATOM 1128 C CA . GLU A 1 146 ? 19.743 4.499 -48.449 1.00 89.75 146 GLU A CA 1
ATOM 1129 C C . GLU A 1 146 ? 21.281 4.407 -48.422 1.00 89.75 146 GLU A C 1
ATOM 1131 O O . GLU A 1 146 ? 21.954 5.248 -47.821 1.00 89.75 146 GLU A O 1
ATOM 1136 N N . GLY A 1 147 ? 21.832 3.339 -49.002 1.00 91.12 147 GLY A N 1
ATOM 1137 C CA . GLY A 1 147 ? 23.270 3.055 -48.970 1.00 91.12 147 GLY A CA 1
ATOM 1138 C C . GLY A 1 147 ? 23.782 2.374 -47.695 1.00 91.12 147 GLY A C 1
ATOM 1139 O O . GLY A 1 147 ? 24.976 2.105 -47.613 1.00 91.12 147 GLY A O 1
ATOM 1140 N N . VAL A 1 148 ? 22.926 2.069 -46.709 1.00 95.62 148 VAL A N 1
ATOM 1141 C CA . VAL A 1 148 ? 23.306 1.244 -45.548 1.00 95.62 148 VAL A CA 1
ATOM 1142 C C . VAL A 1 148 ? 22.894 -0.211 -45.767 1.00 95.62 148 VAL A C 1
ATOM 1144 O O . VAL A 1 148 ? 21.709 -0.526 -45.920 1.00 95.62 148 VAL A O 1
ATOM 1147 N N . GLU A 1 149 ? 23.885 -1.098 -45.735 1.00 96.88 149 GLU A N 1
ATOM 1148 C CA . GLU A 1 149 ? 23.735 -2.546 -45.847 1.00 96.88 149 GLU A CA 1
ATOM 1149 C C . GLU A 1 149 ? 24.229 -3.228 -44.572 1.00 96.88 149 GLU A C 1
ATOM 1151 O O . GLU A 1 149 ? 25.285 -2.885 -44.030 1.00 96.88 149 GLU A O 1
ATOM 1156 N N . VAL A 1 150 ? 23.484 -4.230 -44.102 1.00 95.06 150 VAL A N 1
ATOM 1157 C CA . VAL A 1 150 ? 23.837 -4.980 -42.895 1.00 95.06 150 VAL A CA 1
ATOM 1158 C C . VAL A 1 150 ? 23.768 -6.466 -43.176 1.00 95.06 150 VAL A C 1
ATOM 1160 O O . VAL A 1 150 ? 22.697 -7.015 -43.435 1.00 95.06 150 VAL A O 1
ATOM 1163 N N . ARG A 1 151 ? 24.911 -7.137 -43.057 1.00 93.94 151 ARG A N 1
ATOM 1164 C CA . ARG A 1 151 ? 24.992 -8.589 -43.182 1.00 93.94 151 ARG A CA 1
ATOM 1165 C C . ARG A 1 151 ? 25.429 -9.233 -41.882 1.00 93.94 151 ARG A C 1
ATOM 1167 O O . ARG A 1 151 ? 26.310 -8.737 -41.182 1.00 93.94 151 ARG A O 1
ATOM 1174 N N . ARG A 1 152 ? 24.869 -10.400 -41.595 1.00 90.31 152 ARG A N 1
ATOM 1175 C CA . ARG A 1 152 ? 25.332 -11.284 -40.532 1.00 90.31 152 ARG A CA 1
ATOM 1176 C C . ARG A 1 152 ? 26.292 -12.299 -41.126 1.00 90.31 152 ARG A C 1
ATOM 1178 O O . ARG A 1 152 ? 25.940 -12.995 -42.073 1.00 90.31 152 ARG A O 1
ATOM 1185 N N . PHE A 1 153 ? 27.496 -12.409 -40.574 1.00 91.00 153 PHE A N 1
ATOM 1186 C CA . PHE A 1 153 ? 28.439 -13.439 -41.002 1.00 91.00 153 PHE A CA 1
ATOM 1187 C C . PHE A 1 153 ? 27.954 -14.830 -40.580 1.00 91.00 153 PHE A C 1
ATOM 1189 O O . PHE A 1 153 ? 27.815 -15.103 -39.381 1.00 91.00 153 PHE A O 1
ATOM 1196 N N . LEU A 1 154 ? 27.760 -15.701 -41.571 1.00 86.69 154 LEU A N 1
ATOM 1197 C CA . LEU A 1 154 ? 27.329 -17.092 -41.406 1.00 86.69 154 LEU A CA 1
ATOM 1198 C C . LEU A 1 154 ? 28.332 -18.090 -42.004 1.00 86.69 154 LEU A C 1
ATOM 1200 O O . LEU A 1 154 ? 28.209 -19.299 -41.807 1.00 86.69 154 LEU A O 1
ATOM 1204 N N . GLY A 1 155 ? 29.356 -17.611 -42.717 1.00 88.12 155 GLY A N 1
ATOM 1205 C CA . GLY A 1 155 ? 30.367 -18.485 -43.296 1.00 88.12 155 GLY A CA 1
ATOM 1206 C C . GLY A 1 155 ? 29.754 -19.415 -44.353 1.00 88.12 155 GLY A C 1
ATOM 1207 O O . GLY A 1 155 ? 29.037 -18.941 -45.233 1.00 88.12 155 GLY A O 1
ATOM 1208 N N . PRO A 1 156 ? 29.995 -20.739 -44.279 1.00 86.31 156 PRO A N 1
ATOM 1209 C CA . PRO A 1 156 ? 29.421 -21.716 -45.211 1.00 86.31 156 PRO A CA 1
ATOM 1210 C C . PRO A 1 156 ? 27.888 -21.805 -45.203 1.00 86.31 156 PRO A C 1
ATOM 1212 O O . PRO A 1 156 ? 27.318 -22.450 -46.090 1.00 86.31 156 PRO A O 1
ATOM 1215 N N . ASP A 1 157 ? 27.239 -21.232 -44.190 1.00 84.50 157 ASP A N 1
ATOM 1216 C CA . ASP A 1 157 ? 25.788 -21.271 -44.005 1.00 84.50 157 ASP A CA 1
ATOM 1217 C C . ASP A 1 157 ? 25.091 -20.035 -44.612 1.00 84.50 157 ASP A C 1
ATOM 1219 O O . ASP A 1 157 ? 23.864 -19.968 -44.646 1.00 84.50 157 ASP A O 1
ATOM 1223 N N . ALA A 1 158 ? 25.858 -19.081 -45.159 1.00 86.50 158 ALA A N 1
ATOM 1224 C CA . ALA A 1 158 ? 25.315 -17.918 -45.855 1.00 86.50 158 ALA A CA 1
ATOM 1225 C C . ALA A 1 158 ? 24.426 -18.332 -47.043 1.00 86.50 158 ALA A C 1
ATOM 1227 O O . ALA A 1 158 ? 24.803 -19.178 -47.857 1.00 86.50 158 ALA A O 1
ATOM 1228 N N . GLY A 1 159 ? 23.231 -17.742 -47.124 1.00 85.38 159 GLY A N 1
ATOM 1229 C CA . GLY A 1 159 ? 22.226 -18.033 -48.149 1.00 85.38 159 GLY A CA 1
ATOM 1230 C C . GLY A 1 159 ? 21.409 -19.307 -47.903 1.00 85.38 159 GLY A C 1
ATOM 1231 O O . GLY A 1 159 ? 20.553 -19.630 -48.722 1.00 85.38 159 GLY A O 1
ATOM 1232 N N . LYS A 1 160 ? 21.662 -20.038 -46.806 1.00 86.44 160 LYS A N 1
ATOM 1233 C CA . LYS A 1 160 ? 20.911 -21.250 -46.420 1.00 86.44 160 LYS A CA 1
ATOM 1234 C C . LYS A 1 160 ? 19.955 -21.027 -45.251 1.00 86.44 160 LYS A C 1
ATOM 1236 O O . LYS A 1 160 ? 19.184 -21.928 -44.937 1.00 86.44 160 LYS A O 1
ATOM 1241 N N . VAL A 1 161 ? 20.049 -19.878 -44.588 1.00 83.38 161 VAL A N 1
ATOM 1242 C CA . VAL A 1 161 ? 19.189 -19.516 -43.459 1.00 83.38 161 VAL A CA 1
ATOM 1243 C C . VAL A 1 161 ? 17.959 -18.800 -43.996 1.00 83.38 161 VAL A C 1
ATOM 1245 O O . VAL A 1 161 ? 18.076 -17.983 -44.912 1.00 83.38 161 VAL A O 1
ATOM 1248 N N . GLU A 1 162 ? 16.782 -19.110 -43.462 1.00 83.25 162 GLU A N 1
ATOM 1249 C CA . GLU A 1 162 ? 15.552 -18.437 -43.870 1.00 83.25 162 GLU A CA 1
ATOM 1250 C C . GLU A 1 162 ? 15.571 -16.956 -43.464 1.00 83.25 162 GLU A C 1
ATOM 1252 O O . GLU A 1 162 ? 16.240 -16.540 -42.514 1.00 83.25 162 GLU A O 1
ATOM 1257 N N . HIS A 1 163 ? 14.865 -16.125 -44.229 1.00 77.88 163 HIS A N 1
ATOM 1258 C CA . HIS A 1 163 ? 14.743 -14.708 -43.908 1.00 77.88 163 HIS A CA 1
ATOM 1259 C C . HIS A 1 163 ? 13.950 -14.537 -42.604 1.00 77.88 163 HIS A C 1
ATOM 1261 O O . HIS A 1 163 ? 12.904 -15.162 -42.449 1.00 77.88 163 HIS A O 1
ATOM 1267 N N . GLY A 1 164 ? 14.434 -13.699 -41.683 1.00 73.38 164 GLY A N 1
ATOM 1268 C CA . GLY A 1 164 ? 13.846 -13.538 -40.349 1.00 73.38 164 GLY A CA 1
ATOM 1269 C C . GLY A 1 164 ? 14.467 -14.434 -39.271 1.00 73.38 164 GLY A C 1
ATOM 1270 O O . GLY A 1 164 ? 14.205 -14.214 -38.093 1.00 73.38 164 GLY A O 1
ATOM 1271 N N . GLU A 1 165 ? 15.317 -15.396 -39.650 1.00 77.25 165 GLU A N 1
ATOM 1272 C CA . GLU A 1 165 ? 16.071 -16.249 -38.718 1.00 77.25 165 GLU A CA 1
ATOM 1273 C C . GLU A 1 165 ? 17.586 -15.976 -38.752 1.00 77.25 165 GLU A C 1
ATOM 1275 O O . GLU A 1 165 ? 18.373 -16.686 -38.122 1.00 77.25 165 GLU A O 1
ATOM 1280 N N . VAL A 1 166 ? 18.045 -14.970 -39.501 1.00 80.38 166 VAL A N 1
ATOM 1281 C CA . VAL A 1 166 ? 19.470 -14.747 -39.790 1.00 80.38 166 VAL A CA 1
ATOM 1282 C C . VAL A 1 166 ? 20.247 -14.354 -38.535 1.00 80.38 166 VAL A C 1
ATOM 1284 O O . VAL A 1 166 ? 21.388 -14.786 -38.345 1.00 80.38 166 VAL A O 1
ATOM 1287 N N . LEU A 1 167 ? 19.643 -13.552 -37.660 1.00 75.75 167 LEU A N 1
ATOM 1288 C CA . LEU A 1 167 ? 20.211 -13.153 -36.373 1.00 75.75 167 LEU A CA 1
ATOM 1289 C C . LEU A 1 167 ? 19.971 -14.206 -35.283 1.00 75.75 167 LEU A C 1
ATOM 1291 O O . LEU A 1 167 ? 20.750 -14.251 -34.330 1.00 75.75 167 LEU A O 1
ATOM 1295 N N . ASP A 1 168 ? 18.956 -15.060 -35.447 1.00 67.69 168 ASP A N 1
ATOM 1296 C CA . ASP A 1 168 ? 18.600 -16.138 -34.510 1.00 67.69 168 ASP A CA 1
ATOM 1297 C C . ASP A 1 168 ? 19.274 -17.482 -34.827 1.00 67.69 168 ASP A C 1
ATOM 1299 O O . ASP A 1 168 ? 19.200 -18.427 -34.037 1.00 67.69 168 ASP A O 1
ATOM 1303 N N . HIS A 1 169 ? 19.971 -17.581 -35.961 1.00 60.69 169 HIS A N 1
ATOM 1304 C CA . HIS A 1 169 ? 20.617 -18.808 -36.403 1.00 60.69 169 HIS A CA 1
ATOM 1305 C C . HIS A 1 169 ? 21.637 -19.315 -35.371 1.00 60.69 169 HIS A C 1
ATOM 1307 O O . HIS A 1 169 ? 22.710 -18.733 -35.160 1.00 60.69 169 HIS A O 1
ATOM 1313 N N . ARG A 1 170 ? 21.302 -20.433 -34.718 1.00 57.09 170 ARG A N 1
ATOM 1314 C CA . ARG A 1 170 ? 22.101 -21.027 -33.640 1.00 57.09 170 ARG A CA 1
ATOM 1315 C C . ARG A 1 170 ? 23.490 -21.428 -34.132 1.00 57.09 170 ARG A C 1
ATOM 1317 O O . ARG A 1 170 ? 23.622 -22.364 -34.909 1.00 57.09 170 ARG A O 1
ATOM 1324 N N . SER A 1 171 ? 24.518 -20.782 -33.571 1.00 56.12 171 SER A N 1
ATOM 1325 C CA . SER A 1 171 ? 25.945 -21.132 -33.704 1.00 56.12 171 SER A CA 1
ATOM 1326 C C . SER A 1 171 ? 26.368 -21.435 -35.152 1.00 56.12 171 SER A C 1
ATOM 1328 O O . SER A 1 171 ? 26.559 -22.609 -35.486 1.00 56.12 171 SER A O 1
ATOM 1330 N N . PRO A 1 172 ? 26.555 -20.406 -36.006 1.00 62.72 172 PRO A N 1
ATOM 1331 C CA . PRO A 1 172 ? 27.068 -20.613 -37.357 1.00 62.72 172 PRO A CA 1
ATOM 1332 C C . PRO A 1 172 ? 28.362 -21.429 -37.308 1.00 62.72 172 PRO A C 1
ATOM 1334 O O . PRO A 1 172 ? 29.185 -21.262 -36.401 1.00 62.72 172 PRO A O 1
ATOM 1337 N N . ARG A 1 173 ? 28.570 -22.309 -38.295 1.00 68.50 173 ARG A N 1
ATOM 1338 C CA . ARG A 1 173 ? 29.738 -23.214 -38.306 1.00 68.50 173 ARG A CA 1
ATOM 1339 C C . ARG A 1 173 ? 31.074 -22.470 -38.286 1.00 68.50 173 ARG A C 1
ATOM 1341 O O . ARG A 1 173 ? 32.086 -23.036 -37.876 1.00 68.50 173 ARG A O 1
ATOM 1348 N N . ALA A 1 174 ? 31.079 -21.211 -38.719 1.00 75.38 174 ALA A N 1
ATOM 1349 C CA . ALA A 1 174 ? 32.217 -20.311 -38.642 1.00 75.38 174 ALA A CA 1
ATOM 1350 C C . ALA A 1 174 ? 31.867 -19.054 -37.833 1.00 75.38 174 ALA A C 1
ATOM 1352 O O . ALA A 1 174 ? 30.809 -18.452 -38.007 1.00 75.38 174 ALA A O 1
ATOM 1353 N N . ARG A 1 175 ? 32.801 -18.621 -36.980 1.00 79.12 175 ARG A N 1
ATOM 1354 C CA . ARG A 1 175 ? 32.634 -17.469 -36.085 1.00 79.12 175 ARG A CA 1
ATOM 1355 C C . ARG A 1 175 ? 33.427 -16.273 -36.595 1.00 79.12 175 ARG A C 1
ATOM 1357 O O . ARG A 1 175 ? 34.628 -16.386 -36.831 1.00 79.12 175 ARG A O 1
ATOM 1364 N N . LEU A 1 176 ? 32.777 -15.115 -36.707 1.00 83.06 176 LEU A N 1
ATOM 1365 C CA . LEU A 1 176 ? 33.453 -13.838 -36.931 1.00 83.06 176 LEU A CA 1
ATOM 1366 C C . LEU A 1 176 ? 33.589 -13.116 -35.590 1.00 83.06 176 LEU A C 1
ATOM 1368 O O . LEU A 1 176 ? 32.601 -12.659 -35.023 1.00 83.06 176 LEU A O 1
ATOM 1372 N N . HIS A 1 177 ? 34.823 -13.022 -35.096 1.00 84.06 177 HIS A N 1
ATOM 1373 C CA . HIS A 1 177 ? 35.175 -12.213 -33.926 1.00 84.06 177 HIS A CA 1
ATOM 1374 C C . HIS A 1 177 ? 36.107 -11.045 -34.291 1.00 84.06 177 HIS A C 1
ATOM 1376 O O . HIS A 1 177 ? 36.699 -10.415 -33.417 1.00 84.06 177 HIS A O 1
ATOM 1382 N N . ALA A 1 178 ? 36.268 -10.758 -35.581 1.00 84.38 178 ALA A N 1
ATOM 1383 C CA . ALA A 1 178 ? 37.105 -9.664 -36.047 1.00 84.38 178 ALA A CA 1
ATOM 1384 C C . ALA A 1 178 ? 36.507 -8.300 -35.670 1.00 84.38 178 ALA A C 1
ATOM 1386 O O . ALA A 1 178 ? 35.288 -8.168 -35.539 1.00 84.38 178 ALA A O 1
ATOM 1387 N N . LYS A 1 179 ? 37.385 -7.309 -35.499 1.00 91.88 179 LYS A N 1
ATOM 1388 C CA . LYS A 1 179 ? 37.026 -5.898 -35.381 1.00 91.88 179 LYS A CA 1
ATOM 1389 C C . LYS A 1 179 ? 37.888 -5.126 -36.364 1.00 91.88 179 LYS A C 1
ATOM 1391 O O . LYS A 1 179 ? 39.099 -5.013 -36.170 1.00 91.88 179 LYS A O 1
ATOM 1396 N N . ALA A 1 180 ? 37.270 -4.701 -37.453 1.00 94.38 180 ALA A N 1
ATOM 1397 C CA . ALA A 1 180 ? 37.931 -3.995 -38.531 1.00 94.38 180 ALA A CA 1
ATOM 1398 C C . ALA A 1 180 ? 37.071 -2.810 -38.962 1.00 94.38 180 ALA A C 1
ATOM 1400 O O . ALA A 1 180 ? 35.857 -2.949 -39.115 1.00 94.38 180 ALA A O 1
ATOM 1401 N N . TYR A 1 181 ? 37.713 -1.667 -39.165 1.00 95.06 181 TYR A N 1
ATOM 1402 C CA . TYR A 1 181 ? 37.078 -0.424 -39.582 1.00 95.06 181 TYR A CA 1
ATOM 1403 C C . TYR A 1 181 ? 37.839 0.110 -40.784 1.00 95.06 181 TYR A C 1
ATOM 1405 O O . TYR A 1 181 ? 39.058 0.256 -40.719 1.00 95.06 181 TYR A O 1
ATOM 1413 N N . LEU A 1 182 ? 37.126 0.389 -41.864 1.00 94.19 182 LEU A N 1
ATOM 1414 C CA . LEU A 1 182 ? 37.675 0.916 -43.100 1.00 94.19 182 LEU A CA 1
ATOM 1415 C C . LEU A 1 182 ? 36.847 2.123 -43.534 1.00 94.19 182 LEU A C 1
ATOM 1417 O O . LEU A 1 182 ? 35.628 2.021 -43.676 1.00 94.19 182 LEU A O 1
ATOM 1421 N N . PHE A 1 183 ? 37.515 3.257 -43.718 1.00 94.19 183 PHE A N 1
ATOM 1422 C CA . PHE A 1 183 ? 36.929 4.519 -44.158 1.00 94.19 183 PHE A CA 1
ATOM 1423 C C . PHE A 1 183 ? 37.638 4.950 -45.440 1.00 94.19 183 PHE A C 1
ATOM 1425 O O . PHE A 1 183 ? 38.851 5.152 -45.424 1.00 94.19 183 PHE A O 1
ATOM 1432 N N . GLU A 1 184 ? 36.900 5.087 -46.536 1.00 91.00 184 GLU A N 1
ATOM 1433 C CA . GLU A 1 184 ? 37.445 5.369 -47.866 1.00 91.00 184 GLU A CA 1
ATOM 1434 C C . GLU A 1 184 ? 36.818 6.643 -48.431 1.00 91.00 184 GLU A C 1
ATOM 1436 O O . GLU A 1 184 ? 35.601 6.730 -48.602 1.00 91.00 184 GLU A O 1
ATOM 1441 N N . GLY A 1 185 ? 37.653 7.649 -48.687 1.00 86.62 185 GLY A N 1
ATOM 1442 C CA . GLY A 1 185 ? 37.303 8.864 -49.422 1.00 86.62 185 GLY A CA 1
ATOM 1443 C C . GLY A 1 185 ? 37.837 8.824 -50.856 1.00 86.62 185 GLY A C 1
ATOM 1444 O O . GLY A 1 185 ? 38.410 7.828 -51.292 1.00 86.62 185 GLY A O 1
ATOM 1445 N N . GLU A 1 186 ? 37.703 9.929 -51.592 1.00 80.06 186 GLU A N 1
ATOM 1446 C CA . GLU A 1 186 ? 38.137 10.003 -53.000 1.00 80.06 186 GLU A CA 1
ATOM 1447 C C . GLU A 1 186 ? 39.653 9.807 -53.193 1.00 80.06 186 GLU A C 1
ATOM 1449 O O . GLU A 1 186 ? 40.100 9.375 -54.254 1.00 80.06 186 GLU A O 1
ATOM 1454 N N . SER A 1 187 ? 40.471 10.178 -52.203 1.00 79.69 187 SER A N 1
ATOM 1455 C CA . SER A 1 187 ? 41.944 10.172 -52.313 1.00 79.69 187 SER A CA 1
ATOM 1456 C C . SER A 1 187 ? 42.666 9.654 -51.070 1.00 79.69 187 SER A C 1
ATOM 1458 O O . SER A 1 187 ? 43.879 9.456 -51.106 1.00 79.69 187 SER A O 1
ATOM 1460 N N . GLU A 1 188 ? 41.943 9.432 -49.973 1.00 85.12 188 GLU A N 1
ATOM 1461 C CA . GLU A 1 188 ? 42.498 8.966 -48.706 1.00 85.12 188 GLU A CA 1
ATOM 1462 C C . GLU A 1 188 ? 41.718 7.752 -48.209 1.00 85.12 188 GLU A C 1
ATOM 1464 O O . GLU A 1 188 ? 40.503 7.659 -48.384 1.00 85.12 188 GLU A O 1
ATOM 1469 N N . ALA A 1 189 ? 42.419 6.838 -47.545 1.00 88.00 189 ALA A N 1
ATOM 1470 C CA . ALA A 1 189 ? 41.812 5.719 -46.849 1.00 88.00 189 ALA A CA 1
ATOM 1471 C C . ALA A 1 189 ? 42.348 5.651 -45.421 1.00 88.00 189 ALA A C 1
ATOM 1473 O O . ALA A 1 189 ? 43.486 6.024 -45.137 1.00 88.00 189 ALA A O 1
ATOM 1474 N N . PHE A 1 190 ? 41.523 5.157 -44.511 1.00 92.25 190 PHE A N 1
ATOM 1475 C CA . PHE A 1 190 ? 41.910 4.842 -43.148 1.00 92.25 190 PHE A CA 1
ATOM 1476 C C . PHE A 1 190 ? 41.426 3.441 -42.819 1.00 92.25 190 PHE A C 1
ATOM 1478 O O . PHE A 1 190 ? 40.243 3.143 -42.964 1.00 92.25 190 PHE A O 1
ATOM 1485 N N . ALA A 1 191 ? 42.330 2.599 -42.335 1.00 92.56 191 ALA A N 1
ATOM 1486 C CA . ALA A 1 191 ? 41.998 1.258 -41.893 1.00 92.56 191 ALA A CA 1
ATOM 1487 C C . ALA A 1 191 ? 42.481 1.021 -40.463 1.00 92.56 191 ALA A C 1
ATOM 1489 O O . ALA A 1 191 ? 43.566 1.457 -40.071 1.00 92.56 191 ALA A O 1
ATOM 1490 N N . SER A 1 192 ? 41.669 0.300 -39.696 1.00 93.56 192 SER A N 1
ATOM 1491 C CA . SER A 1 192 ? 41.932 -0.090 -38.317 1.00 93.56 192 SER A CA 1
ATOM 1492 C C . SER A 1 192 ? 41.576 -1.553 -38.103 1.00 93.56 192 SER A C 1
ATOM 1494 O O . SER A 1 192 ? 40.504 -1.992 -38.522 1.00 93.56 192 SER A O 1
ATOM 1496 N N . VAL A 1 193 ? 42.451 -2.297 -37.427 1.00 93.00 193 VAL A N 1
ATOM 1497 C CA . VAL A 1 193 ? 42.212 -3.684 -37.007 1.00 93.00 193 VAL A CA 1
ATOM 1498 C C . VAL A 1 193 ? 42.705 -3.869 -35.575 1.00 93.00 193 VAL A C 1
ATOM 1500 O O . VAL A 1 193 ? 43.824 -3.472 -35.247 1.00 93.00 193 VAL A O 1
ATOM 1503 N N . GLY A 1 194 ? 41.902 -4.506 -34.724 1.00 90.44 194 GLY A N 1
ATOM 1504 C CA . GLY A 1 194 ? 42.325 -4.814 -33.358 1.00 90.44 194 GLY A CA 1
ATOM 1505 C C . GLY A 1 194 ? 41.239 -5.437 -32.493 1.00 90.44 194 GLY A C 1
ATOM 1506 O O . GLY A 1 194 ? 40.519 -6.331 -32.946 1.00 90.44 194 GLY A O 1
ATOM 1507 N N . SER A 1 195 ? 41.162 -5.009 -31.232 1.00 86.75 195 SER A N 1
ATOM 1508 C CA . SER A 1 195 ? 40.306 -5.614 -30.207 1.00 86.75 195 SER A CA 1
ATOM 1509 C C . SER A 1 195 ? 38.996 -4.853 -29.930 1.00 86.75 195 SER A C 1
ATOM 1511 O O . SER A 1 195 ? 38.039 -5.468 -29.454 1.00 86.75 195 SER A O 1
ATOM 1513 N N . SER A 1 196 ? 38.879 -3.584 -30.345 1.00 88.31 196 SER A N 1
ATOM 1514 C CA . SER A 1 196 ? 37.709 -2.732 -30.060 1.00 88.31 196 SER A CA 1
ATOM 1515 C C . SER A 1 196 ? 36.451 -3.084 -30.852 1.00 88.31 196 SER A C 1
ATOM 1517 O O . SER A 1 196 ? 36.382 -2.858 -32.063 1.00 88.31 196 SER A O 1
ATOM 1519 N N . ASN A 1 197 ? 35.407 -3.557 -30.170 1.00 87.06 197 ASN A N 1
ATOM 1520 C CA . ASN A 1 197 ? 34.068 -3.685 -30.758 1.00 87.06 197 ASN A CA 1
ATOM 1521 C C . ASN A 1 197 ? 33.363 -2.323 -30.885 1.00 87.06 197 ASN A C 1
ATOM 1523 O O . ASN A 1 197 ? 33.786 -1.338 -30.280 1.00 87.06 197 ASN A O 1
ATOM 1527 N N . LEU A 1 198 ? 32.246 -2.287 -31.622 1.00 85.69 198 LEU A N 1
ATOM 1528 C CA . LEU A 1 198 ? 31.434 -1.078 -31.804 1.00 85.69 198 LEU A CA 1
ATOM 1529 C C . LEU A 1 198 ? 30.485 -0.914 -30.609 1.00 85.69 198 LEU A C 1
ATOM 1531 O O . LEU A 1 198 ? 29.264 -0.953 -30.723 1.00 85.69 198 LEU A O 1
ATOM 1535 N N . THR A 1 199 ? 31.084 -0.801 -29.433 1.00 83.62 199 THR A N 1
ATOM 1536 C CA . THR A 1 199 ? 30.426 -0.731 -28.126 1.00 83.62 199 THR A CA 1
ATOM 1537 C C . THR A 1 199 ? 31.055 0.411 -27.348 1.00 83.62 199 THR A C 1
ATOM 1539 O O . THR A 1 199 ? 32.257 0.623 -27.495 1.00 83.62 199 THR A O 1
ATOM 1542 N N . ARG A 1 200 ? 30.306 1.118 -26.502 1.00 80.06 200 ARG A N 1
ATOM 1543 C CA . ARG A 1 200 ? 30.859 2.230 -25.713 1.00 80.06 200 ARG A CA 1
ATOM 1544 C C . ARG A 1 200 ? 32.036 1.787 -24.849 1.00 80.06 200 ARG A C 1
ATOM 1546 O O . ARG A 1 200 ? 33.094 2.408 -24.896 1.00 80.06 200 ARG A O 1
ATOM 1553 N N . SER A 1 201 ? 31.897 0.666 -24.149 1.00 77.38 201 SER A N 1
ATOM 1554 C CA . SER A 1 201 ? 33.006 0.036 -23.426 1.00 77.38 201 SER A CA 1
ATOM 1555 C C . SER A 1 201 ? 34.233 -0.222 -24.318 1.00 77.38 201 SER A C 1
ATOM 1557 O O . SER A 1 201 ? 35.328 0.222 -23.989 1.00 77.38 201 SER A O 1
ATOM 1559 N N . GLY A 1 202 ? 34.064 -0.856 -25.481 1.00 79.00 202 GLY A N 1
ATOM 1560 C CA . GLY A 1 202 ? 35.157 -1.127 -26.434 1.00 79.00 202 GLY A CA 1
ATOM 1561 C C . GLY A 1 202 ? 35.772 0.096 -27.141 1.00 79.00 202 GLY A C 1
ATOM 1562 O O . GLY A 1 202 ? 36.897 0.007 -27.633 1.00 79.00 202 GLY A O 1
ATOM 1563 N N . LEU A 1 203 ? 35.075 1.232 -27.213 1.00 82.81 203 LEU A N 1
ATOM 1564 C CA . LEU A 1 203 ? 35.594 2.456 -27.837 1.00 82.81 203 LEU A CA 1
ATOM 1565 C C . LEU A 1 203 ? 36.212 3.429 -26.830 1.00 82.81 203 LEU A C 1
ATOM 1567 O O . LEU A 1 203 ? 37.185 4.087 -27.187 1.00 82.81 203 LEU A O 1
ATOM 1571 N N . ASP A 1 204 ? 35.683 3.491 -25.603 1.00 79.31 204 ASP A N 1
ATOM 1572 C CA . ASP A 1 204 ? 35.981 4.584 -24.668 1.00 79.31 204 ASP A CA 1
ATOM 1573 C C . ASP A 1 204 ? 36.407 4.149 -23.253 1.00 79.31 204 ASP A C 1
ATOM 1575 O O . ASP A 1 204 ? 36.954 4.975 -22.525 1.00 79.31 204 ASP A O 1
ATOM 1579 N N . GLN A 1 205 ? 36.174 2.899 -22.823 1.00 74.56 205 GLN A N 1
ATOM 1580 C CA . GLN A 1 205 ? 36.414 2.492 -21.422 1.00 74.56 205 GLN A CA 1
ATOM 1581 C C . GLN A 1 205 ? 37.448 1.374 -21.265 1.00 74.56 205 GLN A C 1
ATOM 1583 O O . GLN A 1 205 ? 38.367 1.487 -20.456 1.00 74.56 205 GLN A O 1
ATOM 1588 N N . ASN A 1 206 ? 37.288 0.276 -22.003 1.00 77.00 206 ASN A N 1
ATOM 1589 C CA . ASN A 1 206 ? 38.141 -0.900 -21.893 1.00 77.00 206 ASN A CA 1
ATOM 1590 C C . ASN A 1 206 ? 39.555 -0.576 -22.368 1.00 77.00 206 ASN A C 1
ATOM 1592 O O . ASN A 1 206 ? 39.733 0.180 -23.320 1.00 77.00 206 ASN A O 1
ATOM 1596 N N . VAL A 1 207 ? 40.558 -1.214 -21.767 1.00 79.94 207 VAL A N 1
ATOM 1597 C CA . VAL A 1 207 ? 41.930 -1.173 -22.285 1.00 79.94 207 VAL A CA 1
ATOM 1598 C C . VAL A 1 207 ? 41.994 -2.036 -23.545 1.00 79.94 207 VAL A C 1
ATOM 1600 O O . VAL A 1 207 ? 42.097 -3.258 -23.474 1.00 79.94 207 VAL A O 1
ATOM 1603 N N . GLU A 1 208 ? 41.891 -1.384 -24.696 1.00 84.25 208 GLU A N 1
ATOM 1604 C CA . GLU A 1 208 ? 41.868 -1.995 -26.026 1.00 84.25 208 GLU A CA 1
ATOM 1605 C C . GLU A 1 208 ? 43.113 -1.585 -26.817 1.00 84.25 208 GLU A C 1
ATOM 1607 O O . GLU A 1 208 ? 43.739 -0.569 -26.509 1.00 84.25 208 GLU A O 1
ATOM 1612 N N . LEU A 1 209 ? 43.472 -2.358 -27.844 1.00 87.06 209 LEU A N 1
ATOM 1613 C CA . LEU A 1 209 ? 44.635 -2.093 -28.687 1.00 87.06 209 LEU A CA 1
ATOM 1614 C C . LEU A 1 209 ? 44.290 -2.320 -30.160 1.00 87.06 209 LEU A C 1
ATOM 1616 O O . LEU A 1 209 ? 43.928 -3.430 -30.557 1.00 87.06 209 LEU A O 1
ATOM 1620 N N . ASN A 1 210 ? 44.472 -1.284 -30.981 1.00 89.88 210 ASN A N 1
ATOM 1621 C CA . ASN A 1 210 ? 44.260 -1.349 -32.424 1.00 89.88 210 ASN A CA 1
ATOM 1622 C C . ASN A 1 210 ? 45.503 -0.897 -33.193 1.00 89.88 210 ASN A C 1
ATOM 1624 O O . ASN A 1 210 ? 46.235 -0.000 -32.773 1.00 89.88 210 ASN A O 1
ATOM 1628 N N . VAL A 1 211 ? 45.713 -1.501 -34.359 1.00 91.06 211 VAL A N 1
ATOM 1629 C CA . VAL A 1 211 ? 46.639 -1.006 -35.377 1.00 91.06 211 VAL A CA 1
ATOM 1630 C C . VAL A 1 211 ? 45.836 -0.164 -36.355 1.00 91.06 211 VAL A C 1
ATOM 1632 O O . VAL A 1 211 ? 44.866 -0.658 -36.927 1.00 91.06 211 VAL A O 1
ATOM 1635 N N . VAL A 1 212 ? 46.256 1.081 -36.574 1.00 90.31 212 VAL A N 1
ATOM 1636 C CA . VAL A 1 212 ? 45.655 1.990 -37.556 1.00 90.31 212 VAL A CA 1
ATOM 1637 C C . VAL A 1 212 ? 46.670 2.427 -38.595 1.00 90.31 212 VAL A C 1
ATOM 1639 O O . VAL A 1 212 ? 47.852 2.592 -38.293 1.00 90.31 212 VAL A O 1
ATOM 1642 N N . SER A 1 213 ? 46.222 2.652 -39.824 1.00 88.81 213 SER A N 1
ATOM 1643 C CA . SER A 1 213 ? 47.072 3.173 -40.890 1.00 88.81 213 SER A CA 1
ATOM 1644 C C . SER A 1 213 ? 46.254 3.928 -41.934 1.00 88.81 213 SER A C 1
ATOM 1646 O O . SER A 1 213 ? 45.072 3.647 -42.134 1.00 88.81 213 SER A O 1
ATOM 1648 N N . ARG A 1 214 ? 46.911 4.893 -42.587 1.00 87.00 214 ARG A N 1
ATOM 1649 C CA . ARG A 1 214 ? 46.420 5.566 -43.799 1.00 87.00 214 ARG A CA 1
ATOM 1650 C C . ARG A 1 214 ? 47.105 5.064 -45.074 1.00 87.00 214 ARG A C 1
ATOM 1652 O O . ARG A 1 214 ? 46.845 5.571 -46.158 1.00 87.00 214 ARG A O 1
ATOM 1659 N N . ASP A 1 215 ? 47.992 4.078 -44.944 1.00 86.75 215 ASP A N 1
ATOM 1660 C CA . ASP A 1 215 ? 48.665 3.458 -46.076 1.00 86.75 215 ASP A CA 1
ATOM 1661 C C . ASP A 1 215 ? 47.651 2.734 -46.969 1.00 86.75 215 ASP A C 1
ATOM 1663 O O . ASP A 1 215 ? 46.876 1.887 -46.512 1.00 86.75 215 ASP A O 1
ATOM 1667 N N . SER A 1 216 ? 47.679 3.055 -48.260 1.00 85.06 216 SER A N 1
ATOM 1668 C CA . SER A 1 216 ? 46.746 2.505 -49.245 1.00 85.06 216 SER A CA 1
ATOM 1669 C C . SER A 1 216 ? 46.918 0.997 -49.432 1.00 85.06 216 SER A C 1
ATOM 1671 O O . SER A 1 216 ? 45.937 0.299 -49.686 1.00 85.06 216 SER A O 1
ATOM 1673 N N . THR A 1 217 ? 48.130 0.464 -49.243 1.00 88.00 217 THR A N 1
ATOM 1674 C CA . THR A 1 217 ? 48.386 -0.980 -49.338 1.00 88.00 217 THR A CA 1
ATOM 1675 C C . THR A 1 217 ? 47.753 -1.721 -48.164 1.00 88.00 217 THR A C 1
ATOM 1677 O O . THR A 1 217 ? 47.112 -2.755 -48.360 1.00 88.00 217 THR A O 1
ATOM 1680 N N . PHE A 1 218 ? 47.893 -1.196 -46.943 1.00 88.62 218 PHE A N 1
ATOM 1681 C CA . PHE A 1 218 ? 47.239 -1.746 -45.756 1.00 88.62 218 PHE A CA 1
ATOM 1682 C C . PHE A 1 218 ? 45.712 -1.658 -45.865 1.00 88.62 218 PHE A C 1
ATOM 1684 O O . PHE A 1 218 ? 45.025 -2.653 -45.628 1.00 88.62 218 PHE A O 1
ATOM 1691 N N . ALA A 1 219 ? 45.178 -0.511 -46.292 1.00 89.62 219 ALA A N 1
ATOM 1692 C CA . ALA A 1 219 ? 43.743 -0.340 -46.509 1.00 89.62 219 ALA A CA 1
ATOM 1693 C C . ALA A 1 219 ? 43.195 -1.334 -47.547 1.00 89.62 219 ALA A C 1
ATOM 1695 O O . ALA A 1 219 ? 42.201 -2.004 -47.275 1.00 89.62 219 ALA A O 1
ATOM 1696 N N . ALA A 1 220 ? 43.890 -1.528 -48.674 1.00 89.56 220 ALA A N 1
ATOM 1697 C CA . ALA A 1 220 ? 43.502 -2.497 -49.699 1.00 89.56 220 ALA A CA 1
ATOM 1698 C C . ALA A 1 220 ? 43.494 -3.948 -49.182 1.00 89.56 220 ALA A C 1
ATOM 1700 O O . ALA A 1 220 ? 42.621 -4.732 -49.556 1.00 89.56 220 ALA A O 1
ATOM 1701 N N . GLN A 1 221 ? 44.425 -4.320 -48.294 1.00 92.62 221 GLN A N 1
ATOM 1702 C CA . GLN A 1 221 ? 44.422 -5.644 -47.656 1.00 92.62 221 GLN A CA 1
ATOM 1703 C C . GLN A 1 221 ? 43.212 -5.834 -46.736 1.00 92.62 221 GLN A C 1
ATOM 1705 O O . GLN A 1 221 ? 42.574 -6.889 -46.767 1.00 92.62 221 GLN A O 1
ATOM 1710 N N . VAL A 1 222 ? 42.876 -4.816 -45.936 1.00 93.06 222 VAL A N 1
ATOM 1711 C CA . VAL A 1 222 ? 41.698 -4.847 -45.057 1.00 93.06 222 VAL A CA 1
ATOM 1712 C C . VAL A 1 222 ? 40.408 -4.877 -45.880 1.00 93.06 222 VAL A C 1
ATOM 1714 O O . VAL A 1 222 ? 39.524 -5.673 -45.565 1.00 93.06 222 VAL A O 1
ATOM 1717 N N . HIS A 1 223 ? 40.324 -4.100 -46.965 1.00 94.50 223 HIS A N 1
ATOM 1718 C CA . HIS A 1 223 ? 39.195 -4.114 -47.900 1.00 94.50 223 HIS A CA 1
ATOM 1719 C C . HIS A 1 223 ? 39.005 -5.498 -48.533 1.00 94.50 223 HIS A C 1
ATOM 1721 O O . HIS A 1 223 ? 37.919 -6.068 -48.464 1.00 94.50 223 HIS A O 1
ATOM 1727 N N . ALA A 1 224 ? 40.070 -6.091 -49.085 1.00 94.81 224 ALA A N 1
ATOM 1728 C CA . ALA A 1 224 ? 40.011 -7.415 -49.705 1.00 94.81 224 ALA A CA 1
ATOM 1729 C C . ALA A 1 224 ? 39.581 -8.509 -48.711 1.00 94.81 224 ALA A C 1
ATOM 1731 O O . ALA A 1 224 ? 38.791 -9.394 -49.049 1.00 94.81 224 ALA A O 1
ATOM 1732 N N . TRP A 1 225 ? 40.070 -8.442 -47.468 1.00 95.69 225 TRP A N 1
ATOM 1733 C CA . TRP A 1 225 ? 39.610 -9.329 -46.401 1.00 95.69 225 TRP A CA 1
ATOM 1734 C C . TRP A 1 225 ? 38.128 -9.103 -46.077 1.00 95.69 225 TRP A C 1
ATOM 1736 O O . TRP A 1 225 ? 37.382 -10.077 -45.948 1.00 95.69 225 TRP A O 1
ATOM 1746 N N . PHE A 1 226 ? 37.691 -7.844 -45.967 1.00 96.25 226 PHE A N 1
ATOM 1747 C CA . PHE A 1 226 ? 36.306 -7.500 -45.659 1.00 96.25 226 PHE A CA 1
ATOM 1748 C C . PHE A 1 226 ? 35.356 -8.030 -46.732 1.00 96.25 226 PHE A C 1
ATOM 1750 O O . PHE A 1 226 ? 34.417 -8.741 -46.387 1.00 96.25 226 PHE A O 1
ATOM 1757 N N . ASP A 1 227 ? 35.635 -7.778 -48.013 1.00 96.00 227 ASP A N 1
ATOM 1758 C CA . ASP A 1 227 ? 34.823 -8.263 -49.135 1.00 96.00 227 ASP A CA 1
ATOM 1759 C C . ASP A 1 227 ? 34.704 -9.789 -49.133 1.00 96.00 227 ASP A C 1
ATOM 1761 O O . ASP A 1 227 ? 33.614 -10.342 -49.282 1.00 96.00 227 ASP A O 1
ATOM 1765 N N . GLN A 1 228 ? 35.805 -10.497 -48.862 1.00 94.81 228 GLN A N 1
ATOM 1766 C CA . GLN A 1 228 ? 35.772 -11.954 -48.755 1.00 94.81 228 GLN A CA 1
ATOM 1767 C C . GLN A 1 228 ? 34.821 -12.432 -47.643 1.00 94.81 228 GLN A C 1
ATOM 1769 O O . GLN A 1 228 ? 34.164 -13.468 -47.786 1.00 94.81 228 GLN A O 1
ATOM 1774 N N . LYS A 1 229 ? 34.767 -11.720 -46.509 1.00 94.81 229 LYS A N 1
ATOM 1775 C CA . LYS A 1 229 ? 33.851 -12.041 -45.402 1.00 94.81 229 LYS A CA 1
ATOM 1776 C C . LYS A 1 229 ? 32.431 -11.539 -45.650 1.00 94.81 229 LYS A C 1
ATOM 1778 O O . LYS A 1 229 ? 31.494 -12.172 -45.174 1.00 94.81 229 LYS A O 1
ATOM 1783 N N . TRP A 1 230 ? 32.269 -10.469 -46.417 1.00 95.62 230 TRP A N 1
ATOM 1784 C CA . TRP A 1 230 ? 30.986 -9.906 -46.823 1.00 95.62 230 TRP A CA 1
ATOM 1785 C C . TRP A 1 230 ? 30.174 -10.875 -47.686 1.00 95.62 230 TRP A C 1
ATOM 1787 O O . TRP A 1 230 ? 28.975 -11.049 -47.458 1.00 95.62 230 TRP A O 1
ATOM 1797 N N . GLU A 1 231 ? 30.834 -11.575 -48.612 1.00 95.06 231 GLU A N 1
ATOM 1798 C CA . GLU A 1 231 ? 30.216 -12.634 -49.430 1.00 95.06 231 GLU A CA 1
ATOM 1799 C C . GLU A 1 231 ? 29.805 -13.870 -48.615 1.00 95.06 231 GLU A C 1
ATOM 1801 O O . GLU A 1 231 ? 28.949 -14.648 -49.020 1.00 95.06 231 GLU A O 1
ATOM 1806 N N . GLN A 1 232 ? 30.387 -14.039 -47.428 1.00 93.19 232 GLN A N 1
ATOM 1807 C CA . GLN A 1 232 ? 30.016 -15.066 -46.448 1.00 93.19 232 GLN A CA 1
ATOM 1808 C C . GLN A 1 232 ? 28.987 -14.554 -45.425 1.00 93.19 232 GLN A C 1
ATOM 1810 O O . GLN A 1 232 ? 28.745 -15.188 -44.390 1.00 93.19 232 GLN A O 1
ATOM 1815 N N . GLY A 1 233 ? 28.427 -13.373 -45.677 1.00 91.88 233 GLY A N 1
ATOM 1816 C CA . GLY A 1 233 ? 27.352 -12.785 -44.904 1.00 91.88 233 GLY A CA 1
ATOM 1817 C C . GLY A 1 233 ? 26.012 -12.908 -45.618 1.00 91.88 233 GLY A C 1
ATOM 1818 O O . GLY A 1 233 ? 25.945 -12.960 -46.842 1.00 91.88 233 GLY A O 1
ATOM 1819 N N . GLN A 1 234 ? 24.936 -12.906 -44.842 1.00 92.38 234 GLN A N 1
ATOM 1820 C CA . GLN A 1 234 ? 23.566 -12.853 -45.343 1.00 92.38 234 GLN A CA 1
ATOM 1821 C C . GLN A 1 234 ? 22.895 -11.564 -44.867 1.00 92.38 234 GLN A C 1
ATOM 1823 O O . GLN A 1 234 ? 23.156 -11.128 -43.745 1.00 92.38 234 GLN A O 1
ATOM 1828 N N . ASP A 1 235 ? 22.071 -10.945 -45.718 1.00 93.75 235 ASP A N 1
ATOM 1829 C CA . ASP A 1 235 ? 21.332 -9.731 -45.356 1.00 93.75 235 ASP A CA 1
ATOM 1830 C C . ASP A 1 235 ? 20.448 -9.970 -44.128 1.00 93.75 235 ASP A C 1
ATOM 1832 O O . ASP A 1 235 ? 19.744 -10.975 -44.031 1.00 93.75 235 ASP A O 1
ATOM 1836 N N . CYS A 1 236 ? 20.525 -9.036 -43.187 1.00 90.25 236 CYS A N 1
ATOM 1837 C CA . CYS A 1 236 ? 19.760 -9.053 -41.945 1.00 90.25 236 CYS A CA 1
ATOM 1838 C C . CYS A 1 236 ? 19.289 -7.650 -41.556 1.00 90.25 236 CYS A C 1
ATOM 1840 O O . CYS A 1 236 ? 18.914 -7.427 -40.410 1.00 90.25 236 CYS A O 1
ATOM 1842 N N . ARG A 1 237 ? 19.336 -6.676 -42.478 1.00 92.25 237 ARG A N 1
ATOM 1843 C CA . ARG A 1 237 ? 19.054 -5.272 -42.155 1.00 92.25 237 ARG A CA 1
ATOM 1844 C C . ARG A 1 237 ? 17.648 -5.078 -41.602 1.00 92.25 237 ARG A C 1
ATOM 1846 O O . ARG A 1 237 ? 17.498 -4.444 -40.561 1.00 92.25 237 ARG A O 1
ATOM 1853 N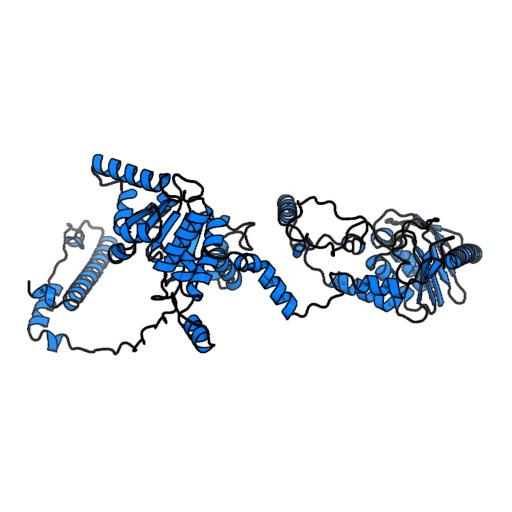 N . GLN A 1 238 ? 16.641 -5.608 -42.296 1.00 89.25 238 GLN A N 1
ATOM 1854 C CA . GLN A 1 238 ? 15.248 -5.463 -41.874 1.00 89.25 238 GLN A CA 1
ATOM 1855 C C . GLN A 1 238 ? 14.989 -6.231 -40.577 1.00 89.25 238 GLN A C 1
ATOM 1857 O O . GLN A 1 238 ? 14.499 -5.643 -39.626 1.00 89.25 238 GLN A O 1
ATOM 1862 N N . GLU A 1 239 ? 15.454 -7.479 -40.491 1.00 84.06 239 GLU A N 1
ATOM 1863 C CA . GLU A 1 239 ? 15.366 -8.293 -39.272 1.00 84.06 239 GLU A CA 1
ATOM 1864 C C . GLU A 1 239 ? 16.034 -7.612 -38.063 1.00 84.06 239 GLU A C 1
ATOM 1866 O O . GLU A 1 239 ? 15.539 -7.684 -36.940 1.00 84.06 239 GLU A O 1
ATOM 1871 N N . PHE A 1 240 ? 17.151 -6.909 -38.279 1.00 84.38 240 PHE A N 1
ATOM 1872 C CA . PHE A 1 240 ? 17.824 -6.163 -37.223 1.00 84.38 240 PHE A CA 1
ATOM 1873 C C . PHE A 1 240 ? 16.987 -4.966 -36.759 1.00 84.38 240 PHE A C 1
ATOM 1875 O O . PHE A 1 240 ? 16.833 -4.763 -35.556 1.00 84.38 240 PHE A O 1
ATOM 1882 N N . ILE A 1 241 ? 16.424 -4.197 -37.693 1.00 84.31 241 ILE A N 1
ATOM 1883 C CA . ILE A 1 241 ? 15.518 -3.084 -37.377 1.00 84.31 241 ILE A CA 1
ATOM 1884 C C . ILE A 1 241 ? 14.296 -3.602 -36.619 1.00 84.31 241 ILE A C 1
ATOM 1886 O O . ILE A 1 241 ? 13.988 -3.073 -35.555 1.00 84.31 241 ILE A O 1
ATOM 1890 N N . ASP A 1 242 ? 13.662 -4.665 -37.111 1.00 78.56 242 ASP A N 1
ATOM 1891 C CA . ASP A 1 242 ? 12.473 -5.252 -36.496 1.00 78.56 242 ASP A CA 1
ATOM 1892 C C . ASP A 1 242 ? 12.779 -5.700 -35.064 1.00 78.56 242 ASP A C 1
ATOM 1894 O O . ASP A 1 242 ? 12.044 -5.354 -34.150 1.00 78.56 242 ASP A O 1
ATOM 1898 N N . LYS A 1 243 ? 13.927 -6.343 -34.808 1.00 75.38 243 LYS A N 1
ATOM 1899 C CA . LYS A 1 243 ? 14.340 -6.701 -33.438 1.00 75.38 243 LYS A CA 1
ATOM 1900 C C . LYS A 1 243 ? 14.601 -5.485 -32.544 1.00 75.38 243 LYS A C 1
ATOM 1902 O O . LYS A 1 243 ? 14.247 -5.529 -31.366 1.00 75.38 243 LYS A O 1
ATOM 1907 N N . LEU A 1 244 ? 15.213 -4.415 -33.063 1.00 74.31 244 LEU A N 1
ATOM 1908 C CA . LEU A 1 244 ? 15.395 -3.160 -32.314 1.00 74.31 244 LEU A CA 1
ATOM 1909 C C . LEU A 1 244 ? 14.042 -2.535 -31.943 1.00 74.31 244 LEU A C 1
ATOM 1911 O O . LEU A 1 244 ? 13.894 -2.002 -30.842 1.00 74.31 244 LEU A O 1
ATOM 1915 N N . GLU A 1 245 ? 13.063 -2.614 -32.844 1.00 69.88 245 GLU A N 1
ATOM 1916 C CA . GLU A 1 245 ? 11.740 -2.032 -32.652 1.00 69.88 245 GLU A CA 1
ATOM 1917 C C . GLU A 1 245 ? 10.811 -2.905 -31.820 1.00 69.88 245 GLU A C 1
ATOM 1919 O O . GLU A 1 245 ? 10.141 -2.364 -30.960 1.00 69.88 245 GLU A O 1
ATOM 1924 N N . GLU A 1 246 ? 10.782 -4.224 -31.995 1.00 64.00 246 GLU A N 1
ATOM 1925 C CA . GLU A 1 246 ? 9.902 -5.163 -31.281 1.00 64.00 246 GLU A CA 1
ATOM 1926 C C . GLU A 1 246 ? 10.282 -5.380 -29.810 1.00 64.00 246 GLU A C 1
ATOM 1928 O O . GLU A 1 246 ? 9.522 -5.997 -29.057 1.00 64.00 246 GLU A O 1
ATOM 1933 N N . CYS A 1 247 ? 11.430 -4.855 -29.371 1.00 59.19 247 CYS A N 1
ATOM 1934 C CA . CYS A 1 247 ? 11.868 -4.914 -27.983 1.00 59.19 247 CYS A CA 1
ATOM 1935 C C . CYS A 1 247 ? 10.729 -4.503 -27.028 1.00 59.19 247 CYS A C 1
ATOM 1937 O O . CYS A 1 247 ? 10.184 -3.403 -27.110 1.00 59.19 247 CYS A O 1
ATOM 1939 N N . VAL A 1 248 ? 10.364 -5.401 -26.102 1.00 48.75 248 VAL A N 1
ATOM 1940 C CA . VAL A 1 248 ? 9.170 -5.320 -25.231 1.00 48.75 248 VAL A CA 1
ATOM 1941 C C . VAL A 1 248 ? 9.093 -4.041 -24.389 1.00 48.75 248 VAL A C 1
ATOM 1943 O O . VAL A 1 248 ? 8.006 -3.641 -23.968 1.00 48.75 248 VAL A O 1
ATOM 1946 N N . LEU A 1 249 ? 10.223 -3.366 -24.177 1.00 49.50 249 LEU A N 1
ATOM 1947 C CA . LEU A 1 249 ? 10.279 -2.084 -23.480 1.00 49.50 249 LEU A CA 1
ATOM 1948 C C . LEU A 1 249 ? 9.749 -0.910 -24.317 1.00 49.50 249 LEU A C 1
ATOM 1950 O O . LEU A 1 249 ? 9.326 0.088 -23.737 1.00 49.50 249 LEU A O 1
ATOM 1954 N N . PHE A 1 250 ? 9.742 -1.021 -25.651 1.00 50.00 250 PHE A N 1
ATOM 1955 C CA . PHE A 1 250 ? 9.527 0.130 -26.529 1.00 50.00 250 PHE A CA 1
ATOM 1956 C C . PHE A 1 250 ? 8.706 -0.133 -27.811 1.00 50.00 250 PHE A C 1
ATOM 1958 O O . PHE A 1 250 ? 8.133 0.808 -28.363 1.00 50.00 250 PHE A O 1
ATOM 1965 N N . GLY A 1 251 ? 8.582 -1.384 -28.265 1.00 43.44 251 GLY A N 1
ATOM 1966 C CA . GLY A 1 251 ? 7.910 -1.735 -29.525 1.00 43.44 251 GLY A CA 1
ATOM 1967 C C . GLY A 1 251 ? 6.399 -1.746 -29.490 1.00 43.44 251 GLY A C 1
ATOM 1968 O O . GLY A 1 251 ? 5.725 -1.253 -30.397 1.00 43.44 251 GLY A O 1
ATOM 1969 N N . ARG A 1 252 ? 5.829 -2.249 -28.394 1.00 48.44 252 ARG A N 1
ATOM 1970 C CA . ARG A 1 252 ? 4.401 -2.083 -28.135 1.00 48.44 252 ARG A CA 1
ATOM 1971 C C . ARG A 1 252 ? 4.192 -0.747 -27.448 1.00 48.44 252 ARG A C 1
ATOM 1973 O O . ARG A 1 252 ? 4.369 -0.618 -26.240 1.00 48.44 252 ARG A O 1
ATOM 1980 N N . ARG A 1 253 ? 3.760 0.246 -28.227 1.00 51.69 253 ARG A N 1
ATOM 1981 C CA . ARG A 1 253 ? 3.220 1.494 -27.681 1.00 51.69 253 ARG A CA 1
ATOM 1982 C C . ARG A 1 253 ? 1.963 1.168 -26.881 1.00 51.69 253 ARG A C 1
ATOM 1984 O O . ARG A 1 253 ? 0.872 1.062 -27.437 1.00 51.69 253 ARG A O 1
ATOM 1991 N N . TYR A 1 254 ? 2.113 0.998 -25.574 1.00 57.09 254 TYR A N 1
ATOM 1992 C CA . TYR A 1 254 ? 0.973 1.003 -24.675 1.00 57.09 254 TYR A CA 1
ATOM 1993 C C . TYR A 1 254 ? 0.415 2.421 -24.653 1.00 57.09 254 TYR A C 1
ATOM 1995 O O . TYR A 1 254 ? 1.131 3.388 -24.393 1.00 57.09 254 TYR A O 1
ATOM 2003 N N . THR A 1 255 ? -0.872 2.559 -24.948 1.00 60.09 255 THR A N 1
ATOM 2004 C CA . THR A 1 255 ? -1.552 3.842 -24.760 1.00 60.09 255 THR A CA 1
ATOM 2005 C C . THR A 1 255 ? -1.427 4.272 -23.292 1.00 60.09 255 THR A C 1
ATOM 2007 O O . THR A 1 255 ? -1.387 3.402 -22.413 1.00 60.09 255 THR A O 1
ATOM 2010 N N . PRO A 1 256 ? -1.430 5.583 -22.978 1.00 60.03 256 PRO A N 1
ATOM 2011 C CA . PRO A 1 256 ? -1.447 6.050 -21.589 1.00 60.03 256 PRO A CA 1
ATOM 2012 C C . PRO A 1 256 ? -2.538 5.369 -20.752 1.00 60.03 256 PRO A C 1
ATOM 2014 O O . PRO A 1 256 ? -2.329 5.056 -19.585 1.00 60.03 256 PRO A O 1
ATOM 2017 N N . TRP A 1 257 ? -3.674 5.052 -21.381 1.00 57.12 257 TRP A N 1
ATOM 2018 C CA . TRP A 1 257 ? -4.757 4.285 -20.778 1.00 57.12 257 TRP A CA 1
ATOM 2019 C C . TRP A 1 257 ? -4.371 2.843 -20.420 1.00 57.12 257 TRP A C 1
ATOM 2021 O O . TRP A 1 257 ? -4.652 2.392 -19.317 1.00 57.12 257 TRP A O 1
ATOM 2031 N N . GLN A 1 258 ? -3.698 2.109 -21.308 1.00 62.41 258 GLN A N 1
ATOM 2032 C CA . GLN A 1 258 ? -3.232 0.747 -21.016 1.00 62.41 258 GLN A CA 1
ATOM 2033 C C . GLN A 1 258 ? -2.158 0.726 -19.928 1.00 62.41 258 GLN A C 1
ATOM 2035 O O . GLN A 1 258 ? -2.182 -0.156 -19.071 1.00 62.41 258 GLN A O 1
ATOM 2040 N N . VAL A 1 259 ? -1.250 1.708 -19.927 1.00 61.19 259 VAL A N 1
ATOM 2041 C CA . VAL A 1 259 ? -0.268 1.876 -18.846 1.00 61.19 259 VAL A CA 1
ATOM 2042 C C . VAL A 1 259 ? -0.988 2.161 -17.532 1.00 61.19 259 VAL A C 1
ATOM 2044 O O . VAL A 1 259 ? -0.698 1.521 -16.527 1.00 61.19 259 VAL A O 1
ATOM 2047 N N . PHE A 1 260 ? -1.975 3.058 -17.539 1.00 60.94 260 PHE A N 1
ATOM 2048 C CA . PHE A 1 260 ? -2.805 3.343 -16.374 1.00 60.94 260 PHE A CA 1
ATOM 2049 C C . PHE A 1 260 ? -3.526 2.087 -15.862 1.00 60.94 260 PHE A C 1
ATOM 2051 O O . PHE A 1 260 ? -3.412 1.765 -14.683 1.00 60.94 260 PHE A O 1
ATOM 2058 N N . LEU A 1 261 ? -4.180 1.319 -16.739 1.00 63.44 261 LEU A N 1
ATOM 2059 C CA . LEU A 1 261 ? -4.841 0.062 -16.377 1.00 63.44 261 LEU A CA 1
ATOM 2060 C C . LEU A 1 261 ? -3.863 -0.974 -15.816 1.00 63.44 261 LEU A C 1
ATOM 2062 O O . LEU A 1 261 ? -4.167 -1.613 -14.811 1.00 63.44 261 LEU A O 1
ATOM 2066 N N . LYS A 1 262 ? -2.682 -1.142 -16.425 1.00 63.62 262 LYS A N 1
ATOM 2067 C CA . LYS A 1 262 ? -1.662 -2.069 -15.917 1.00 63.62 262 LYS A CA 1
ATOM 2068 C C . LYS A 1 262 ? -1.121 -1.613 -14.566 1.00 63.62 262 LYS A C 1
ATOM 2070 O O . LYS A 1 262 ? -0.929 -2.462 -13.703 1.00 63.62 262 LYS A O 1
ATOM 2075 N N . SER A 1 263 ? -0.930 -0.312 -14.359 1.00 57.59 263 SER A N 1
ATOM 2076 C CA . SER A 1 263 ? -0.544 0.264 -13.067 1.00 57.59 263 SER A CA 1
ATOM 2077 C C . SER A 1 263 ? -1.616 0.025 -12.007 1.00 57.59 263 SER A C 1
ATOM 2079 O O . SER A 1 263 ? -1.292 -0.424 -10.910 1.00 57.59 263 SER A O 1
ATOM 2081 N N . LEU A 1 264 ? -2.894 0.230 -12.344 1.00 58.19 264 LEU A N 1
ATOM 2082 C CA . LEU A 1 264 ? -4.012 -0.098 -11.460 1.00 58.19 264 LEU A CA 1
ATOM 2083 C C . LEU A 1 264 ? -4.046 -1.594 -11.139 1.00 58.19 264 LEU A C 1
ATOM 2085 O O . LEU A 1 264 ? -4.161 -1.965 -9.980 1.00 58.19 264 LEU A O 1
ATOM 2089 N N . HIS A 1 265 ? -3.907 -2.470 -12.130 1.00 61.28 265 HIS A N 1
ATOM 2090 C CA . HIS A 1 265 ? -3.908 -3.911 -11.901 1.00 61.28 265 HIS A CA 1
ATOM 2091 C C . HIS A 1 265 ? -2.663 -4.382 -11.125 1.00 61.28 265 HIS A C 1
ATOM 2093 O O . HIS A 1 265 ? -2.769 -5.235 -10.256 1.00 61.28 265 HIS A O 1
ATOM 2099 N N . ALA A 1 266 ? -1.484 -3.809 -11.351 1.00 56.69 266 ALA A N 1
ATOM 2100 C CA . ALA A 1 266 ? -0.297 -4.123 -10.555 1.00 56.69 266 ALA A CA 1
ATOM 2101 C C . ALA A 1 266 ? -0.447 -3.655 -9.096 1.00 56.69 266 ALA A C 1
ATOM 2103 O O . ALA A 1 266 ? -0.020 -4.345 -8.172 1.00 56.69 266 ALA A O 1
ATOM 2104 N N . ALA A 1 267 ? -1.080 -2.499 -8.878 1.00 54.84 267 ALA A N 1
ATOM 2105 C CA . ALA A 1 267 ? -1.327 -1.961 -7.544 1.00 54.84 267 ALA A CA 1
ATOM 2106 C C . ALA A 1 267 ? -2.478 -2.678 -6.816 1.00 54.84 267 ALA A C 1
ATOM 2108 O O . ALA A 1 267 ? -2.413 -2.870 -5.597 1.00 54.84 267 ALA A O 1
ATOM 2109 N N . TYR A 1 268 ? -3.525 -3.071 -7.550 1.00 57.72 268 TYR A N 1
ATOM 2110 C CA . TYR A 1 268 ? -4.810 -3.477 -6.979 1.00 57.72 268 TYR A CA 1
ATOM 2111 C C . TYR A 1 268 ? -5.373 -4.818 -7.469 1.00 57.72 268 TYR A C 1
ATOM 2113 O O . TYR A 1 268 ? -6.333 -5.301 -6.880 1.00 57.72 268 TYR A O 1
ATOM 2121 N N . GLY A 1 269 ? -4.803 -5.434 -8.502 1.00 57.12 269 GLY A N 1
ATOM 2122 C CA . GLY A 1 269 ? -5.345 -6.623 -9.174 1.00 57.12 269 GLY A CA 1
ATOM 2123 C C . GLY A 1 269 ? -5.548 -7.811 -8.242 1.00 57.12 269 GLY A C 1
ATOM 2124 O O . GLY A 1 269 ? -6.605 -8.424 -8.264 1.00 57.12 269 GLY A O 1
ATOM 2125 N N . ARG A 1 270 ? -4.614 -8.038 -7.315 1.00 55.72 270 ARG A N 1
ATOM 2126 C CA . ARG A 1 270 ? -4.745 -9.076 -6.277 1.00 55.72 270 ARG A CA 1
ATOM 2127 C C . ARG A 1 270 ? -5.963 -8.907 -5.358 1.00 55.72 270 ARG A C 1
ATOM 2129 O O . ARG A 1 270 ? -6.418 -9.880 -4.783 1.00 55.72 270 ARG A O 1
ATOM 2136 N N . PHE A 1 271 ? -6.487 -7.685 -5.195 1.00 52.69 271 PHE A N 1
ATOM 2137 C CA . PHE A 1 271 ? -7.687 -7.450 -4.380 1.00 52.69 271 PHE A CA 1
ATOM 2138 C C . PHE A 1 271 ? -8.976 -7.836 -5.120 1.00 52.69 271 PHE A C 1
ATOM 2140 O O . PHE A 1 271 ? -10.033 -7.852 -4.504 1.00 52.69 271 PHE A O 1
ATOM 2147 N N . LEU A 1 272 ? -8.902 -8.104 -6.429 1.00 56.59 272 LEU A N 1
ATOM 2148 C CA . LEU A 1 272 ? -10.044 -8.512 -7.252 1.00 56.59 272 LEU A CA 1
ATOM 2149 C C . LEU A 1 272 ? -10.226 -10.036 -7.289 1.00 56.59 272 LEU A C 1
ATOM 2151 O O . LEU A 1 272 ? -11.295 -10.505 -7.661 1.00 56.59 272 LEU A O 1
ATOM 2155 N N . GLU A 1 273 ? -9.193 -10.804 -6.931 1.00 54.50 273 GLU A N 1
ATOM 2156 C CA . GLU A 1 273 ? -9.174 -12.268 -7.076 1.00 54.50 273 GLU A CA 1
ATOM 2157 C C . GLU A 1 273 ? -9.721 -13.008 -5.845 1.00 54.50 273 GLU A C 1
ATOM 2159 O O . GLU A 1 273 ? -10.024 -14.198 -5.912 1.00 54.50 273 GLU A O 1
ATOM 2164 N N . GLU A 1 274 ? -9.900 -12.313 -4.721 1.00 63.47 274 GLU A N 1
ATOM 2165 C CA . GLU A 1 274 ? -10.373 -12.918 -3.482 1.00 63.47 274 GLU A CA 1
ATOM 2166 C C . GLU A 1 274 ? -11.889 -12.752 -3.313 1.00 63.47 274 GLU A C 1
ATOM 2168 O O . GLU A 1 274 ? -12.397 -11.704 -2.906 1.00 63.47 274 GLU A O 1
ATOM 2173 N N . GLY A 1 275 ? -12.626 -13.821 -3.615 1.00 70.25 275 GLY A N 1
ATOM 2174 C CA . GLY A 1 275 ? -14.054 -13.917 -3.320 1.00 70.25 275 GLY A CA 1
ATOM 2175 C C . GLY A 1 275 ? -14.346 -13.942 -1.814 1.00 70.25 275 GLY A C 1
ATOM 2176 O O . GLY A 1 275 ? -13.496 -14.306 -1.001 1.00 70.25 275 GLY A O 1
ATOM 2177 N N . LEU A 1 276 ? -15.570 -13.559 -1.444 1.00 82.56 276 LEU A N 1
ATOM 2178 C CA . LEU A 1 276 ? -16.114 -13.808 -0.105 1.00 82.56 276 LEU A CA 1
ATOM 2179 C C . LEU A 1 276 ? -16.802 -15.170 -0.074 1.00 82.56 276 LEU A C 1
ATOM 2181 O O . LEU A 1 276 ? -17.256 -15.659 -1.107 1.00 82.56 276 LEU A O 1
ATOM 2185 N N . SER A 1 277 ? -16.951 -15.750 1.115 1.00 84.19 277 SER A N 1
ATOM 2186 C CA . SER A 1 277 ? -17.801 -16.932 1.279 1.00 84.19 277 SER A CA 1
ATOM 2187 C C . SER A 1 277 ? -19.274 -16.649 0.933 1.00 84.19 277 SER A C 1
ATOM 2189 O O . SER A 1 277 ? -19.793 -15.575 1.245 1.00 84.19 277 SER A O 1
ATOM 2191 N N . ASP A 1 278 ? -19.972 -17.636 0.353 1.00 83.75 278 ASP A N 1
ATOM 2192 C CA . ASP A 1 278 ? -21.380 -17.524 -0.085 1.00 83.75 278 ASP A CA 1
ATOM 2193 C C . ASP A 1 278 ? -22.321 -17.013 1.022 1.00 83.75 278 ASP A C 1
ATOM 2195 O O . ASP A 1 278 ? -23.243 -16.234 0.777 1.00 83.75 278 ASP A O 1
ATOM 2199 N N . GLU A 1 279 ? -22.056 -17.406 2.272 1.00 85.25 279 GLU A N 1
ATOM 2200 C CA . GLU A 1 279 ? -22.781 -16.928 3.454 1.00 85.25 279 GLU A CA 1
ATOM 2201 C C . GLU A 1 279 ? -22.681 -15.402 3.619 1.00 85.25 279 GLU A C 1
ATOM 2203 O O . GLU A 1 279 ? -23.686 -14.740 3.884 1.00 85.25 279 GLU A O 1
ATOM 2208 N N . ASN A 1 280 ? -21.482 -14.836 3.448 1.00 87.69 280 ASN A N 1
ATOM 2209 C CA . ASN A 1 280 ? -21.253 -13.395 3.555 1.00 87.69 280 ASN A CA 1
ATOM 2210 C C . ASN A 1 280 ? -21.833 -12.651 2.344 1.00 87.69 280 ASN A C 1
ATOM 2212 O O . ASN A 1 280 ? -22.402 -11.575 2.519 1.00 87.69 280 ASN A O 1
ATOM 2216 N N . VAL A 1 281 ? -21.769 -13.242 1.145 1.00 86.38 281 VAL A N 1
ATOM 2217 C CA . VAL A 1 281 ? -22.399 -12.692 -0.070 1.00 86.38 281 VAL A CA 1
ATOM 2218 C C . VAL A 1 281 ? -23.912 -12.531 0.122 1.00 86.38 281 VAL A C 1
ATOM 2220 O O . VAL A 1 281 ? -24.466 -11.485 -0.203 1.00 86.38 281 VAL A O 1
ATOM 2223 N N . GLY A 1 282 ? -24.588 -13.515 0.725 1.00 85.06 282 GLY A N 1
ATOM 2224 C CA . GLY A 1 282 ? -26.033 -13.445 0.977 1.00 85.06 282 GLY A CA 1
ATOM 2225 C C . GLY A 1 282 ? -26.459 -12.428 2.047 1.00 85.06 282 GLY A C 1
ATOM 2226 O O . GLY A 1 282 ? -27.616 -12.008 2.066 1.00 85.06 282 GLY A O 1
ATOM 2227 N N . ARG A 1 283 ? -25.545 -12.019 2.938 1.00 90.12 283 ARG A N 1
ATOM 2228 C CA . ARG A 1 283 ? -25.820 -11.107 4.068 1.00 90.12 283 ARG A CA 1
ATOM 2229 C C . ARG A 1 283 ? -25.439 -9.650 3.809 1.00 90.12 283 ARG A C 1
ATOM 2231 O O . ARG A 1 283 ? -25.762 -8.795 4.634 1.00 90.12 283 ARG A O 1
ATOM 2238 N N . LEU A 1 284 ? -24.750 -9.365 2.707 1.00 92.12 284 LEU A N 1
ATOM 2239 C CA . LEU A 1 284 ? -24.171 -8.057 2.412 1.00 92.12 284 LEU A CA 1
ATOM 2240 C C . LEU A 1 284 ? -24.612 -7.538 1.045 1.00 92.12 284 LEU A C 1
ATOM 2242 O O . LEU A 1 284 ? -24.706 -8.297 0.084 1.00 92.12 284 LEU A O 1
ATOM 2246 N N . ALA A 1 285 ? -24.789 -6.224 0.939 1.00 91.31 285 ALA A N 1
ATOM 2247 C CA . ALA A 1 285 ? -24.955 -5.561 -0.350 1.00 91.31 285 ALA A CA 1
ATOM 2248 C C . ALA A 1 285 ? -23.632 -5.534 -1.125 1.00 91.31 285 ALA A C 1
ATOM 2250 O O . ALA A 1 285 ? -22.565 -5.574 -0.514 1.00 91.31 285 ALA A O 1
ATOM 2251 N N . LEU A 1 286 ? -23.680 -5.396 -2.454 1.00 89.75 286 LEU A N 1
ATOM 2252 C CA . LEU A 1 286 ? -22.482 -5.436 -3.305 1.00 89.75 286 LEU A CA 1
ATOM 2253 C C . LEU A 1 286 ? -21.384 -4.474 -2.830 1.00 89.75 286 LEU A C 1
ATOM 2255 O O . LEU A 1 286 ? -20.251 -4.889 -2.604 1.00 89.75 286 LEU A O 1
ATOM 2259 N N . PHE A 1 287 ? -21.734 -3.211 -2.568 1.00 89.88 287 PHE A N 1
ATOM 2260 C CA . PHE A 1 287 ? -20.759 -2.248 -2.059 1.00 89.88 287 PHE A CA 1
ATOM 2261 C C . PHE A 1 287 ? -20.134 -2.717 -0.735 1.00 89.88 287 PHE A C 1
ATOM 2263 O O . PHE A 1 287 ? -18.938 -2.522 -0.540 1.00 89.88 287 PHE A O 1
ATOM 2270 N N . GLN A 1 288 ? -20.908 -3.340 0.168 1.00 93.00 288 GLN A N 1
ATOM 2271 C CA . GLN A 1 288 ? -20.429 -3.885 1.449 1.00 93.00 288 GLN A CA 1
ATOM 2272 C C . GLN A 1 288 ? -19.476 -5.060 1.236 1.00 93.00 288 GLN A C 1
ATOM 2274 O O . GLN A 1 288 ? -18.444 -5.130 1.902 1.00 93.00 288 GLN A O 1
ATOM 2279 N N . GLN A 1 289 ? -19.786 -5.938 0.279 1.00 91.69 289 GLN A N 1
ATOM 2280 C CA . GLN A 1 289 ? -18.922 -7.052 -0.105 1.00 91.69 289 GLN A CA 1
ATOM 2281 C C . GLN A 1 289 ? -17.550 -6.543 -0.563 1.00 91.69 289 GLN A C 1
ATOM 2283 O O . GLN A 1 289 ? -16.531 -6.981 -0.032 1.00 91.69 289 GLN A O 1
ATOM 2288 N N . GLU A 1 290 ? -17.513 -5.545 -1.449 1.00 89.88 290 GLU A N 1
ATOM 2289 C CA . GLU A 1 290 ? -16.265 -4.951 -1.953 1.00 89.88 290 GLU A CA 1
ATOM 2290 C C . GLU A 1 290 ? -15.374 -4.396 -0.835 1.00 89.88 290 GLU A C 1
ATOM 2292 O O . GLU A 1 290 ? -14.145 -4.476 -0.891 1.00 89.88 290 GLU A O 1
ATOM 2297 N N . ALA A 1 291 ? -15.968 -3.839 0.221 1.00 92.31 291 ALA A N 1
ATOM 2298 C CA . ALA A 1 291 ? -15.164 -3.388 1.344 1.00 92.31 291 ALA A CA 1
ATOM 2299 C C . ALA A 1 291 ? -14.649 -4.500 2.219 1.00 92.31 291 ALA A C 1
ATOM 2301 O O . ALA A 1 291 ? -13.519 -4.390 2.680 1.00 92.31 291 ALA A O 1
ATOM 2302 N N . VAL A 1 292 ? -15.422 -5.559 2.443 1.00 93.69 292 VAL A N 1
ATOM 2303 C CA . VAL A 1 292 ? -14.911 -6.724 3.168 1.00 93.69 292 VAL A CA 1
ATOM 2304 C C . VAL A 1 292 ? -13.760 -7.352 2.378 1.00 93.69 292 VAL A C 1
ATOM 2306 O O . VAL A 1 292 ? -12.700 -7.596 2.954 1.00 93.69 292 VAL A O 1
ATOM 2309 N N . GLN A 1 293 ? -13.911 -7.481 1.055 1.00 90.19 293 GLN A N 1
ATOM 2310 C CA . GLN A 1 293 ? -12.859 -7.941 0.137 1.00 90.19 293 GLN A CA 1
ATOM 2311 C C . GLN A 1 293 ? -11.604 -7.072 0.193 1.00 90.19 293 GLN A C 1
ATOM 2313 O O . GLN A 1 293 ? -10.501 -7.569 -0.003 1.00 90.19 293 GLN A O 1
ATOM 2318 N N . ARG A 1 294 ? -11.736 -5.778 0.504 1.00 88.75 294 ARG A N 1
ATOM 2319 C CA . ARG A 1 294 ? -10.579 -4.897 0.683 1.00 88.75 294 ARG A CA 1
ATOM 2320 C C . ARG A 1 294 ? -10.019 -4.905 2.106 1.00 88.75 294 ARG A C 1
ATOM 2322 O O . ARG A 1 294 ? -8.808 -4.817 2.275 1.00 88.75 294 ARG A O 1
ATOM 2329 N N . VAL A 1 295 ? -10.862 -5.003 3.130 1.00 93.19 295 VAL A N 1
ATOM 2330 C CA . VAL A 1 295 ? -10.453 -4.977 4.543 1.00 93.19 295 VAL A CA 1
ATOM 2331 C C . VAL A 1 295 ? -9.693 -6.244 4.926 1.00 93.19 295 VAL A C 1
ATOM 2333 O O . VAL A 1 295 ? -8.680 -6.144 5.616 1.00 93.19 295 VAL A O 1
ATOM 2336 N N . VAL A 1 296 ? -10.141 -7.424 4.489 1.00 92.00 296 VAL A N 1
ATOM 2337 C CA . VAL A 1 296 ? -9.532 -8.703 4.897 1.00 92.00 296 VAL A CA 1
ATOM 2338 C C . VAL A 1 296 ? -8.054 -8.803 4.470 1.00 92.00 296 VAL A C 1
ATOM 2340 O O . VAL A 1 296 ? -7.219 -9.019 5.351 1.00 92.00 296 VAL A O 1
ATOM 2343 N N . PRO A 1 297 ? -7.664 -8.516 3.211 1.00 86.31 297 PRO A N 1
ATOM 2344 C CA . PRO A 1 297 ? -6.255 -8.483 2.809 1.00 86.31 297 PRO A CA 1
ATOM 2345 C C . PRO A 1 297 ? -5.417 -7.456 3.574 1.00 86.31 297 PRO A C 1
ATOM 2347 O O . PRO A 1 297 ? -4.240 -7.691 3.856 1.00 86.31 297 PRO A O 1
ATOM 2350 N N . LEU A 1 298 ? -6.000 -6.303 3.928 1.00 88.94 298 LEU A N 1
ATOM 2351 C CA . LEU A 1 298 ? -5.310 -5.302 4.746 1.00 88.94 298 LEU A CA 1
ATOM 2352 C C . LEU A 1 298 ? -5.037 -5.841 6.155 1.00 88.94 298 LEU A C 1
ATOM 2354 O O . LEU A 1 298 ? -3.921 -5.694 6.648 1.00 88.94 298 LEU A O 1
ATOM 2358 N N . LEU A 1 299 ? -6.011 -6.523 6.767 1.00 91.62 299 LEU A N 1
ATOM 2359 C CA . LEU A 1 299 ? -5.840 -7.206 8.051 1.00 91.62 299 LEU A CA 1
ATOM 2360 C C . LEU A 1 299 ? -4.813 -8.343 7.973 1.00 91.62 299 LEU A C 1
ATOM 2362 O O . LEU A 1 299 ? -4.130 -8.618 8.954 1.00 91.62 299 LEU A O 1
ATOM 2366 N N . GLU A 1 300 ? -4.691 -9.041 6.848 1.00 87.12 300 GLU A N 1
ATOM 2367 C CA . GLU A 1 300 ? -3.697 -10.108 6.686 1.00 87.12 300 GLU A CA 1
ATOM 2368 C C . GLU A 1 300 ? -2.281 -9.550 6.515 1.00 87.12 300 GLU A C 1
ATOM 2370 O O . GLU A 1 300 ? -1.346 -10.046 7.151 1.00 87.12 300 GLU A O 1
ATOM 2375 N N . ARG A 1 301 ? -2.136 -8.494 5.706 1.00 83.25 301 ARG A N 1
ATOM 2376 C CA . ARG A 1 301 ? -0.851 -7.885 5.339 1.00 83.25 301 ARG A CA 1
ATOM 2377 C C . ARG A 1 301 ? -0.287 -6.946 6.402 1.00 83.25 301 ARG A C 1
ATOM 2379 O O . ARG A 1 301 ? 0.935 -6.826 6.540 1.00 83.25 301 ARG A O 1
ATOM 2386 N N . HIS A 1 302 ? -1.163 -6.252 7.113 1.00 86.12 302 HIS A N 1
ATOM 2387 C CA . HIS A 1 302 ? -0.825 -5.274 8.137 1.00 86.12 302 HIS A CA 1
ATOM 2388 C C . HIS A 1 302 ? -1.379 -5.728 9.490 1.00 86.12 302 HIS A C 1
ATOM 2390 O O . HIS A 1 302 ? -2.221 -6.613 9.576 1.00 86.12 302 HIS A O 1
ATOM 2396 N N . TRP A 1 303 ? -0.930 -5.120 10.586 1.00 89.94 303 TRP A N 1
ATOM 2397 C CA . TRP A 1 303 ? -1.490 -5.400 11.914 1.00 89.94 303 TRP A CA 1
ATOM 2398 C C . TRP A 1 303 ? -2.898 -4.820 12.118 1.00 89.94 303 TRP A C 1
ATOM 2400 O O . TRP A 1 303 ? -3.430 -4.866 13.225 1.00 89.94 303 TRP A O 1
ATOM 2410 N N . GLY A 1 304 ? -3.532 -4.286 11.076 1.00 94.00 304 GLY A N 1
ATOM 2411 C CA . GLY A 1 304 ? -4.863 -3.726 11.185 1.00 94.00 304 GLY A CA 1
ATOM 2412 C C . GLY A 1 304 ? -5.345 -2.992 9.943 1.00 94.00 304 GLY A C 1
ATOM 2413 O O . GLY A 1 304 ? -4.601 -2.812 8.982 1.00 94.00 304 GLY A O 1
ATOM 2414 N N . ALA A 1 305 ? -6.603 -2.566 9.997 1.00 96.62 305 ALA A N 1
ATOM 2415 C CA . ALA A 1 305 ? -7.269 -1.783 8.967 1.00 96.62 305 ALA A CA 1
ATOM 2416 C C . ALA A 1 305 ? -8.288 -0.815 9.593 1.00 96.62 305 ALA A C 1
ATOM 2418 O O . ALA A 1 305 ? -8.752 -1.012 10.718 1.00 96.62 305 ALA A O 1
ATOM 2419 N N . MET A 1 306 ? -8.659 0.222 8.849 1.00 97.69 306 MET A N 1
ATOM 2420 C CA . MET A 1 306 ? -9.707 1.179 9.182 1.00 97.69 306 MET A CA 1
ATOM 2421 C C . MET A 1 306 ? -10.860 1.050 8.191 1.00 97.69 306 MET A C 1
ATOM 2423 O O . MET A 1 306 ? -10.666 1.170 6.982 1.00 97.69 306 MET A O 1
ATOM 2427 N N . LEU A 1 307 ? -12.069 0.866 8.706 1.00 97.19 307 LEU A N 1
ATOM 2428 C CA . LEU A 1 307 ? -13.301 0.910 7.937 1.00 97.19 307 LEU A CA 1
ATOM 2429 C C . LEU A 1 307 ? -14.000 2.246 8.196 1.00 97.19 307 LEU A C 1
ATOM 2431 O O . LEU A 1 307 ? -14.625 2.471 9.238 1.00 97.19 307 LEU A O 1
ATOM 2435 N N . CYS A 1 308 ? -13.859 3.146 7.228 1.00 95.81 308 CYS A N 1
ATOM 2436 C CA . CYS A 1 308 ? -14.224 4.553 7.326 1.00 95.81 308 CYS A CA 1
ATOM 2437 C C . CYS A 1 308 ? -15.489 4.942 6.559 1.00 95.81 308 CYS A C 1
ATOM 2439 O O . CYS A 1 308 ? -15.631 6.064 6.067 1.00 95.81 308 CYS A O 1
ATOM 2441 N N . ASP A 1 309 ? -16.412 4.000 6.443 1.00 94.31 309 ASP A N 1
ATOM 2442 C CA . ASP A 1 309 ? -17.659 4.181 5.723 1.00 94.31 309 ASP A CA 1
ATOM 2443 C C . ASP A 1 309 ? -18.619 5.168 6.388 1.00 94.31 309 ASP A C 1
ATOM 2445 O O . ASP A 1 309 ? -18.700 5.290 7.617 1.00 94.31 309 ASP A O 1
ATOM 2449 N N . SER A 1 310 ? -19.400 5.861 5.557 1.00 91.25 310 SER A N 1
ATOM 2450 C CA . SER A 1 310 ? -20.388 6.839 6.023 1.00 91.25 310 SER A CA 1
ATOM 2451 C C . SER A 1 310 ? -21.388 6.239 7.024 1.00 91.25 310 SER A C 1
ATOM 2453 O O . SER A 1 310 ? -21.643 5.031 7.077 1.00 91.25 310 SER A O 1
ATOM 2455 N N . VAL A 1 311 ? -21.968 7.097 7.864 1.00 86.00 311 VAL A N 1
ATOM 2456 C CA . VAL A 1 311 ? -22.993 6.686 8.835 1.00 86.00 311 VAL A CA 1
ATOM 2457 C C . VAL A 1 311 ? -24.183 6.058 8.102 1.00 86.00 311 VAL A C 1
ATOM 2459 O O . VAL A 1 311 ? -24.648 6.583 7.090 1.00 86.00 311 VAL A O 1
ATOM 2462 N N . GLY A 1 312 ? -24.664 4.922 8.613 1.00 82.69 312 GLY A N 1
ATOM 2463 C CA . GLY A 1 312 ? -25.809 4.203 8.050 1.00 82.69 312 GLY A CA 1
ATOM 2464 C C . GLY A 1 312 ? -25.504 3.282 6.863 1.00 82.69 312 GLY A C 1
ATOM 2465 O O . GLY A 1 312 ? -26.433 2.671 6.354 1.00 82.69 312 GLY A O 1
ATOM 2466 N N . LEU A 1 313 ? -24.240 3.137 6.438 1.00 86.62 313 LEU A N 1
ATOM 2467 C CA . LEU A 1 313 ? -23.858 2.195 5.369 1.00 86.62 313 LEU A CA 1
ATOM 2468 C C . LEU A 1 313 ? -23.713 0.735 5.830 1.00 86.62 313 LEU A C 1
ATOM 2470 O O . LEU A 1 313 ? -23.567 -0.156 5.003 1.00 86.62 313 LEU A O 1
ATOM 2474 N N . GLY A 1 314 ? -23.791 0.472 7.138 1.00 89.81 314 GLY A N 1
ATOM 2475 C CA . GLY A 1 314 ? -23.732 -0.890 7.679 1.00 89.81 314 GLY A CA 1
ATOM 2476 C C . GLY A 1 314 ? -22.346 -1.364 8.127 1.00 89.81 314 GLY A C 1
ATOM 2477 O O . GLY A 1 314 ? -22.117 -2.567 8.141 1.00 89.81 314 GLY A O 1
ATOM 2478 N N . LYS A 1 315 ? -21.459 -0.459 8.572 1.00 94.62 315 LYS A N 1
ATOM 2479 C CA . LYS A 1 315 ? -20.122 -0.784 9.128 1.00 94.62 315 LYS A CA 1
ATOM 2480 C C . LYS A 1 315 ? -20.105 -1.957 10.114 1.00 94.62 315 LYS A C 1
ATOM 2482 O O . LYS A 1 315 ? -19.165 -2.738 10.108 1.00 94.62 315 LYS A O 1
ATOM 2487 N N . THR A 1 316 ? -21.131 -2.091 10.957 1.00 94.31 316 THR A N 1
ATOM 2488 C CA . THR A 1 316 ? -21.260 -3.223 11.888 1.00 94.31 316 THR A CA 1
ATOM 2489 C C . THR A 1 316 ? -21.344 -4.560 11.146 1.00 94.31 316 THR A C 1
ATOM 2491 O O . THR A 1 316 ? -20.644 -5.497 11.508 1.00 94.31 316 THR A O 1
ATOM 2494 N N . TYR A 1 317 ? -22.163 -4.651 10.094 1.00 94.56 317 TYR A N 1
ATOM 2495 C CA . TYR A 1 317 ? -22.293 -5.861 9.277 1.00 94.56 317 TYR A CA 1
ATOM 2496 C C . TYR A 1 317 ? -21.014 -6.152 8.492 1.00 94.56 317 TYR A C 1
ATOM 2498 O O . TYR A 1 317 ? -20.553 -7.287 8.469 1.00 94.56 317 TYR A O 1
ATOM 2506 N N . GLU A 1 318 ? -20.396 -5.118 7.923 1.00 96.12 318 GLU A N 1
ATOM 2507 C CA . GLU A 1 318 ? -19.108 -5.228 7.230 1.00 96.12 318 GLU A CA 1
ATOM 2508 C C . GLU A 1 318 ? -17.996 -5.730 8.164 1.00 96.12 318 GLU A C 1
ATOM 2510 O O . GLU A 1 318 ? -17.203 -6.589 7.791 1.00 96.12 318 GLU A O 1
ATOM 2515 N N . ALA A 1 319 ? -17.955 -5.243 9.404 1.00 97.12 319 ALA A N 1
ATOM 2516 C CA . ALA A 1 319 ? -16.982 -5.675 10.398 1.00 97.12 319 ALA A CA 1
ATOM 2517 C C . ALA A 1 319 ? -17.217 -7.120 10.864 1.00 97.12 319 ALA A C 1
ATOM 2519 O O . ALA A 1 319 ? -16.257 -7.881 10.973 1.00 97.12 319 ALA A O 1
ATOM 2520 N N . LEU A 1 320 ? -18.473 -7.520 11.102 1.00 96.81 320 LEU A N 1
ATOM 2521 C CA . LEU A 1 320 ? -18.817 -8.910 11.424 1.00 96.81 320 LEU A CA 1
ATOM 2522 C C . LEU A 1 320 ? -18.418 -9.850 10.280 1.00 96.81 320 LEU A C 1
ATOM 2524 O O . LEU A 1 320 ? -17.765 -10.864 10.518 1.00 96.81 320 LEU A O 1
ATOM 2528 N N . ALA A 1 321 ? -18.722 -9.476 9.038 1.00 96.19 321 ALA A N 1
ATOM 2529 C CA . ALA A 1 321 ? -18.325 -10.239 7.863 1.00 96.19 321 ALA A CA 1
ATOM 2530 C C . ALA A 1 321 ? -16.801 -10.327 7.707 1.00 96.19 321 ALA A C 1
ATOM 2532 O O . ALA A 1 321 ? -16.282 -11.411 7.463 1.00 96.19 321 ALA A O 1
ATOM 2533 N N . ALA A 1 322 ? -16.067 -9.230 7.914 1.00 95.88 322 ALA A N 1
ATOM 2534 C CA . ALA A 1 322 ? -14.605 -9.233 7.850 1.00 95.88 322 ALA A CA 1
ATOM 2535 C C . ALA A 1 322 ? -13.973 -10.143 8.912 1.00 95.88 322 ALA A C 1
ATOM 2537 O O . ALA A 1 322 ? -13.025 -10.868 8.614 1.00 95.88 322 ALA A O 1
ATOM 2538 N N . VAL A 1 323 ? -14.504 -10.145 10.140 1.00 96.50 323 VAL A N 1
ATOM 2539 C CA . VAL A 1 323 ? -14.037 -11.044 11.207 1.00 96.50 323 VAL A CA 1
ATOM 2540 C C . VAL A 1 323 ? -14.387 -12.500 10.894 1.00 96.50 323 VAL A C 1
ATOM 2542 O O . VAL A 1 323 ? -13.526 -13.362 11.058 1.00 96.50 323 VAL A O 1
ATOM 2545 N N . ASN A 1 324 ? -15.607 -12.782 10.423 1.00 95.25 324 ASN A N 1
ATOM 2546 C CA . ASN A 1 324 ? -16.026 -14.124 10.009 1.00 95.25 324 ASN A CA 1
ATOM 2547 C C . ASN A 1 324 ? -15.143 -14.665 8.872 1.00 95.25 324 ASN A C 1
ATOM 2549 O O . ASN A 1 324 ? -14.627 -15.777 8.969 1.00 95.25 324 ASN A O 1
ATOM 2553 N N . GLU A 1 325 ? -14.923 -13.869 7.827 1.00 93.62 325 GLU A N 1
ATOM 2554 C CA . GLU A 1 325 ? -14.118 -14.252 6.667 1.00 93.62 325 GLU A CA 1
ATOM 2555 C C . GLU A 1 325 ? -12.657 -14.508 7.069 1.00 93.62 325 GLU A C 1
ATOM 2557 O O . GLU A 1 325 ? -12.088 -15.552 6.749 1.00 93.62 325 GLU A O 1
ATOM 2562 N N . LEU A 1 326 ? -12.069 -13.617 7.876 1.00 92.25 326 LEU A N 1
ATOM 2563 C CA . LEU A 1 326 ? -10.720 -13.806 8.409 1.00 92.25 326 LEU A CA 1
ATOM 2564 C C . LEU A 1 326 ? -10.623 -15.041 9.323 1.00 92.25 326 LEU A C 1
ATOM 2566 O O . LEU A 1 326 ? -9.608 -15.739 9.313 1.00 92.25 326 LEU A O 1
ATOM 2570 N N . ALA A 1 327 ? -11.663 -15.336 10.110 1.00 92.06 327 ALA A N 1
ATOM 2571 C CA . ALA A 1 327 ? -11.717 -16.538 10.936 1.00 92.06 327 ALA A CA 1
ATOM 2572 C C . ALA A 1 327 ? -11.757 -17.809 10.079 1.00 92.06 327 ALA A C 1
ATOM 2574 O O . ALA A 1 327 ? -11.024 -18.753 10.376 1.00 92.06 327 ALA A O 1
ATOM 2575 N N . LYS A 1 328 ? -12.541 -17.823 8.993 1.00 89.62 328 LYS A N 1
ATOM 2576 C CA . LYS A 1 328 ? -12.607 -18.942 8.036 1.00 89.62 328 LYS A CA 1
ATOM 2577 C C . LYS A 1 328 ? -11.256 -19.201 7.374 1.00 89.62 328 LYS A C 1
ATOM 2579 O O . LYS A 1 328 ? -10.786 -20.337 7.391 1.00 89.62 328 LYS A O 1
ATOM 2584 N N . ARG A 1 329 ? -10.579 -18.150 6.899 1.00 87.69 329 ARG A N 1
ATOM 2585 C CA . ARG A 1 329 ? -9.218 -18.240 6.330 1.00 87.69 329 ARG A CA 1
ATOM 2586 C C . ARG A 1 329 ? -8.174 -18.758 7.326 1.00 87.69 329 ARG A C 1
ATOM 2588 O O . ARG A 1 329 ? -7.139 -19.277 6.926 1.00 87.69 329 ARG A O 1
ATOM 2595 N N . ARG A 1 330 ? -8.451 -18.648 8.630 1.00 85.19 330 ARG A N 1
ATOM 2596 C CA . ARG A 1 330 ? -7.614 -19.151 9.733 1.00 85.19 330 ARG A CA 1
ATOM 2597 C C . ARG A 1 330 ? -8.163 -20.422 10.393 1.00 85.19 330 ARG A C 1
ATOM 2599 O O . ARG A 1 330 ? -7.891 -20.662 11.572 1.00 85.19 330 ARG A O 1
ATOM 2606 N N . GLU A 1 331 ? -8.932 -21.228 9.660 1.00 82.56 331 GLU A N 1
ATOM 2607 C CA . GLU A 1 331 ? -9.479 -22.515 10.126 1.00 82.56 331 GLU A CA 1
ATOM 2608 C C . GLU A 1 331 ? -10.294 -22.399 11.434 1.00 82.56 331 GLU A C 1
ATOM 2610 O O . GLU A 1 331 ? -10.256 -23.276 12.296 1.00 82.56 331 GLU A O 1
ATOM 2615 N N . GLY A 1 332 ? -10.996 -21.279 11.633 1.00 75.25 332 GLY A N 1
ATOM 2616 C CA . GLY A 1 332 ? -11.860 -21.044 12.795 1.00 75.25 332 GLY A CA 1
ATOM 2617 C C . GLY A 1 332 ? -11.126 -20.783 14.117 1.00 75.25 332 GLY A C 1
ATOM 2618 O O . GLY A 1 332 ? -11.768 -20.687 15.159 1.00 75.25 332 GLY A O 1
ATOM 2619 N N . ARG A 1 333 ? -9.793 -20.638 14.115 1.00 78.38 333 ARG A N 1
ATOM 2620 C CA . ARG A 1 333 ? -8.991 -20.456 15.346 1.00 78.38 333 ARG A CA 1
ATOM 2621 C C . ARG A 1 333 ? -8.937 -19.015 15.871 1.00 78.38 333 ARG A C 1
ATOM 2623 O O . ARG A 1 333 ? -8.193 -18.738 16.809 1.00 78.38 333 ARG A O 1
ATOM 2630 N N . LEU A 1 334 ? -9.676 -18.093 15.261 1.00 91.12 334 LEU A N 1
ATOM 2631 C CA . LEU A 1 334 ? -9.617 -16.662 15.556 1.00 91.12 334 LEU A CA 1
ATOM 2632 C C . LEU A 1 334 ? -10.617 -16.281 16.653 1.00 91.12 334 LEU A C 1
ATOM 2634 O O . LEU A 1 334 ? -11.813 -16.526 16.517 1.00 91.12 334 LEU A O 1
ATOM 2638 N N . ARG A 1 335 ? -10.133 -15.619 17.712 1.00 94.94 335 ARG A N 1
ATOM 2639 C CA . ARG A 1 335 ? -10.982 -14.989 18.737 1.00 94.94 335 ARG A CA 1
ATOM 2640 C C . ARG A 1 335 ? -10.970 -13.466 18.627 1.00 94.94 335 ARG A C 1
ATOM 2642 O O . ARG A 1 335 ? -9.897 -12.867 18.538 1.00 94.94 335 ARG A O 1
ATOM 2649 N N . ALA A 1 336 ? -12.139 -12.832 18.684 1.00 97.31 336 ALA A N 1
ATOM 2650 C CA . ALA A 1 336 ? -12.299 -11.385 18.513 1.00 97.31 336 ALA A CA 1
ATOM 2651 C C . ALA A 1 336 ? -12.720 -10.669 19.809 1.00 97.31 336 ALA A C 1
ATOM 2653 O O . ALA A 1 336 ? -13.603 -11.137 20.524 1.00 97.31 336 ALA A O 1
ATOM 2654 N N . LEU A 1 337 ? -12.085 -9.537 20.119 1.00 98.06 337 LEU A N 1
ATOM 2655 C CA . LEU A 1 337 ? -12.509 -8.627 21.186 1.00 98.06 337 LEU A CA 1
ATOM 2656 C C . LEU A 1 337 ? -13.202 -7.422 20.554 1.00 98.06 337 LEU A C 1
ATOM 2658 O O . LEU A 1 337 ? -12.564 -6.678 19.812 1.00 98.06 337 LEU A O 1
ATOM 2662 N N . PHE A 1 338 ? -14.473 -7.207 20.865 1.00 98.31 338 PHE A N 1
ATOM 2663 C CA . PHE A 1 338 ? -15.232 -6.052 20.402 1.00 98.31 338 PHE A CA 1
ATOM 2664 C C . PHE A 1 338 ? -15.213 -4.967 21.467 1.00 98.31 338 PHE A C 1
ATOM 2666 O O . PHE A 1 338 ? -15.551 -5.201 22.623 1.00 98.31 338 PHE A O 1
ATOM 2673 N N . VAL A 1 339 ? -14.800 -3.770 21.077 1.00 98.25 339 VAL A N 1
ATOM 2674 C CA . VAL A 1 339 ? -14.757 -2.588 21.925 1.00 98.25 339 VAL A CA 1
ATOM 2675 C C . VAL A 1 339 ? -15.721 -1.574 21.326 1.00 98.25 339 VAL A C 1
ATOM 2677 O O . VAL A 1 339 ? -15.500 -1.117 20.208 1.00 98.25 339 VAL A O 1
ATOM 2680 N N . CYS A 1 340 ? -16.775 -1.207 22.049 1.00 97.06 340 CYS A N 1
ATOM 2681 C CA . CYS A 1 340 ? -17.795 -0.268 21.569 1.00 97.06 340 CYS A CA 1
ATOM 2682 C C . CYS A 1 340 ? -18.227 0.716 22.672 1.00 97.06 340 CYS A C 1
ATOM 2684 O O . CYS A 1 340 ? -18.005 0.450 23.858 1.00 97.06 340 CYS A O 1
ATOM 2686 N N . PRO A 1 341 ? -18.846 1.858 22.329 1.00 95.75 341 PRO A N 1
ATOM 2687 C CA . PRO A 1 341 ? -19.570 2.672 23.302 1.00 95.75 341 PRO A CA 1
ATOM 2688 C C . PRO A 1 341 ? -20.683 1.857 23.971 1.00 95.75 341 PRO A C 1
ATOM 2690 O O . PRO A 1 341 ? -21.311 1.019 23.317 1.00 95.75 341 PRO A O 1
ATOM 2693 N N . ALA A 1 342 ? -20.976 2.135 25.242 1.00 92.75 342 ALA A N 1
ATOM 2694 C CA . ALA A 1 342 ? -22.030 1.436 25.987 1.00 92.75 342 ALA A CA 1
ATOM 2695 C C . ALA A 1 342 ? -23.402 1.443 25.276 1.00 92.75 342 ALA A C 1
ATOM 2697 O O . ALA A 1 342 ? -24.143 0.468 25.338 1.00 92.75 342 ALA A O 1
ATOM 2698 N N . GLN A 1 343 ? -23.737 2.509 24.539 1.00 92.06 343 GLN A N 1
ATOM 2699 C CA . GLN A 1 343 ? -25.014 2.611 23.818 1.00 92.06 343 GLN A CA 1
ATOM 2700 C C . GLN A 1 343 ? -25.122 1.652 22.620 1.00 92.06 343 GLN A C 1
ATOM 2702 O O . GLN A 1 343 ? -26.222 1.426 22.121 1.00 92.06 343 GLN A O 1
ATOM 2707 N N . LEU A 1 344 ? -23.998 1.112 22.139 1.00 92.94 344 LEU A N 1
ATOM 2708 C CA . LEU A 1 344 ? -23.931 0.234 20.968 1.00 92.94 344 LEU A CA 1
ATOM 2709 C C . LEU A 1 344 ? -23.649 -1.228 21.338 1.00 92.94 344 LEU A C 1
ATOM 2711 O O . LEU A 1 344 ? -23.524 -2.054 20.440 1.00 92.94 344 LEU A O 1
ATOM 2715 N N . GLU A 1 345 ? -23.583 -1.573 22.625 1.00 92.56 345 GLU A N 1
ATOM 2716 C CA . GLU A 1 345 ? -23.252 -2.928 23.093 1.00 92.56 345 GLU A CA 1
ATOM 2717 C C . GLU A 1 345 ? -24.203 -3.998 22.534 1.00 92.56 345 GLU A C 1
ATOM 2719 O O . GLU A 1 345 ? -23.763 -5.065 22.108 1.00 92.56 345 GLU A O 1
ATOM 2724 N N . ALA A 1 346 ? -25.493 -3.674 22.403 1.00 92.69 346 ALA A N 1
ATOM 2725 C CA . ALA A 1 346 ? -26.488 -4.562 21.800 1.00 92.69 346 ALA A CA 1
ATOM 2726 C C . ALA A 1 346 ? -26.170 -4.937 20.335 1.00 92.69 346 ALA A C 1
ATOM 2728 O O . ALA A 1 346 ? -26.542 -6.015 19.878 1.00 92.69 346 ALA A O 1
ATOM 2729 N N . ASN A 1 347 ? -25.444 -4.091 19.591 1.00 91.94 347 ASN A N 1
ATOM 2730 C CA . ASN A 1 347 ? -25.032 -4.394 18.216 1.00 91.94 347 ASN A CA 1
ATOM 2731 C C . ASN A 1 347 ? -23.924 -5.452 18.130 1.00 91.94 347 ASN A C 1
ATOM 2733 O O . ASN A 1 347 ? -23.656 -5.930 17.023 1.00 91.94 347 ASN A O 1
ATOM 2737 N N . TRP A 1 348 ? -23.319 -5.793 19.269 1.00 95.62 348 TRP A N 1
ATOM 2738 C CA . TRP A 1 348 ? -22.191 -6.703 19.445 1.00 95.62 348 TRP A CA 1
ATOM 2739 C C . TRP A 1 348 ? -22.502 -7.758 20.523 1.00 95.62 348 TRP A C 1
ATOM 2741 O O . TRP A 1 348 ? -21.603 -8.218 21.226 1.00 95.62 348 TRP A O 1
ATOM 2751 N N . SER A 1 349 ? -23.779 -8.115 20.698 1.00 94.81 349 SER A N 1
ATOM 2752 C CA . SER A 1 349 ? -24.204 -9.088 21.709 1.00 94.81 349 SER A CA 1
ATOM 2753 C C . SER A 1 349 ? -23.660 -10.492 21.416 1.00 94.81 349 SER A C 1
ATOM 2755 O O . SER A 1 349 ? -23.357 -10.829 20.268 1.00 94.81 349 SER A O 1
ATOM 2757 N N . ALA A 1 350 ? -23.553 -11.333 22.449 1.00 93.38 350 ALA A N 1
ATOM 2758 C CA . ALA A 1 350 ? -23.052 -12.700 22.301 1.00 93.38 350 ALA A CA 1
ATOM 2759 C C . ALA A 1 350 ? -23.894 -13.524 21.311 1.00 93.38 350 ALA A C 1
ATOM 2761 O O . ALA A 1 350 ? -23.338 -14.304 20.540 1.00 93.38 350 ALA A O 1
ATOM 2762 N N . GLU A 1 351 ? -25.213 -13.307 21.283 1.00 94.75 351 GLU A N 1
ATOM 2763 C CA . GLU A 1 351 ? -26.132 -13.943 20.334 1.00 94.75 351 GLU A CA 1
ATOM 2764 C C . GLU A 1 351 ? -25.774 -13.567 18.896 1.00 94.75 351 GLU A C 1
ATOM 2766 O O . GLU A 1 351 ? -25.630 -14.438 18.043 1.00 94.75 351 GLU A O 1
ATOM 2771 N N . LYS A 1 352 ? -25.538 -12.278 18.634 1.00 93.88 352 LYS A N 1
ATOM 2772 C CA . LYS A 1 352 ? -25.189 -11.802 17.295 1.00 93.88 352 LYS A CA 1
ATOM 2773 C C . LYS A 1 352 ? -23.805 -12.273 16.855 1.00 93.88 352 LYS A C 1
ATOM 2775 O O . LYS A 1 352 ? -23.614 -12.612 15.692 1.00 93.88 352 LYS A O 1
ATOM 2780 N N . LEU A 1 353 ? -22.833 -12.336 17.766 1.00 95.12 353 LEU A N 1
ATOM 2781 C CA . LEU A 1 353 ? -21.527 -12.927 17.457 1.00 95.12 353 LEU A CA 1
ATOM 2782 C C . LEU A 1 353 ? -21.664 -14.413 17.102 1.00 95.12 353 LEU A C 1
ATOM 2784 O O . LEU A 1 353 ? -21.054 -14.869 16.135 1.00 95.12 353 LEU A O 1
ATOM 2788 N N . PHE A 1 354 ? -22.512 -15.144 17.829 1.00 93.62 354 PHE A N 1
ATOM 2789 C CA . PHE A 1 354 ? -22.801 -16.549 17.565 1.00 93.62 354 PHE A CA 1
ATOM 2790 C C . PHE A 1 354 ? -23.504 -16.766 16.215 1.00 93.62 354 PHE A C 1
ATOM 2792 O O . PHE A 1 354 ? -23.096 -17.650 15.465 1.00 93.62 354 PHE A O 1
ATOM 2799 N N . GLU A 1 355 ? -24.485 -15.931 15.853 1.00 93.62 355 GLU A N 1
ATOM 2800 C CA . GLU A 1 355 ? -25.149 -15.954 14.534 1.00 93.62 355 GLU A CA 1
ATOM 2801 C C . GLU A 1 355 ? -24.161 -15.789 13.371 1.00 93.62 355 GLU A C 1
ATOM 2803 O O . GLU A 1 355 ? -24.320 -16.397 12.312 1.00 93.62 355 GLU A O 1
ATOM 2808 N N . TRP A 1 356 ? -23.116 -14.986 13.577 1.00 93.62 356 TRP A N 1
ATOM 2809 C CA . TRP A 1 356 ? -22.041 -14.776 12.611 1.00 93.62 356 TRP A CA 1
ATOM 2810 C C . TRP A 1 356 ? -20.905 -15.801 12.731 1.00 93.62 356 TRP A C 1
ATOM 2812 O O . TRP A 1 356 ? -19.898 -15.668 12.039 1.00 93.62 356 TRP A O 1
ATOM 2822 N N . GLY A 1 357 ? -21.024 -16.816 13.593 1.00 92.25 357 GLY A N 1
ATOM 2823 C CA . GLY A 1 357 ? -19.991 -17.836 13.796 1.00 92.25 357 GLY A CA 1
ATOM 2824 C C . GLY A 1 357 ? -18.678 -17.285 14.365 1.00 92.25 357 GLY A C 1
ATOM 2825 O O . GLY A 1 357 ? -17.612 -17.841 14.107 1.00 92.25 357 GLY A O 1
ATOM 2826 N N . ILE A 1 358 ? -18.729 -16.173 15.102 1.00 94.75 358 ILE A N 1
ATOM 2827 C CA . ILE A 1 358 ? -17.559 -15.488 15.658 1.00 94.75 358 ILE A CA 1
ATOM 2828 C C . ILE A 1 358 ? -17.399 -15.863 17.130 1.00 94.75 358 ILE A C 1
ATOM 2830 O O . ILE A 1 358 ? -18.260 -15.581 17.962 1.00 94.75 358 ILE A O 1
ATOM 2834 N N . ALA A 1 359 ? -16.243 -16.425 17.485 1.00 94.62 359 ALA A N 1
ATOM 2835 C CA . ALA A 1 359 ? -15.850 -16.579 18.879 1.00 94.62 359 ALA A CA 1
ATOM 2836 C C . ALA A 1 359 ? -15.315 -15.240 19.412 1.00 94.62 359 ALA A C 1
ATOM 2838 O O . ALA A 1 359 ? -14.221 -14.811 19.039 1.00 94.62 359 ALA A O 1
ATOM 2839 N N . GLY A 1 360 ? -16.049 -14.569 20.299 1.00 95.19 360 GLY A N 1
ATOM 2840 C CA . GLY A 1 360 ? -15.616 -13.268 20.800 1.00 95.19 360 GLY A CA 1
ATOM 2841 C C . GLY A 1 360 ? -16.250 -12.820 22.107 1.00 95.19 360 GLY A C 1
ATOM 2842 O O . GLY A 1 360 ? -17.160 -13.456 22.628 1.00 95.19 360 GLY A O 1
ATOM 2843 N N . GLU A 1 361 ? -15.716 -11.724 22.638 1.00 96.31 361 GLU A N 1
ATOM 2844 C CA . GLU A 1 361 ? -16.223 -11.035 23.827 1.00 96.31 361 GLU A CA 1
ATOM 2845 C C . GLU A 1 361 ? -16.378 -9.545 23.512 1.00 96.31 361 GLU A C 1
ATOM 2847 O O . GLU A 1 361 ? -15.595 -8.990 22.737 1.00 96.31 361 GLU A O 1
ATOM 2852 N N . THR A 1 362 ? -17.356 -8.897 24.143 1.00 97.19 362 THR A N 1
ATOM 2853 C CA . THR A 1 362 ? -17.641 -7.468 23.969 1.00 97.19 362 THR A CA 1
ATOM 2854 C C . THR A 1 362 ? -17.345 -6.717 25.259 1.00 97.19 362 THR A C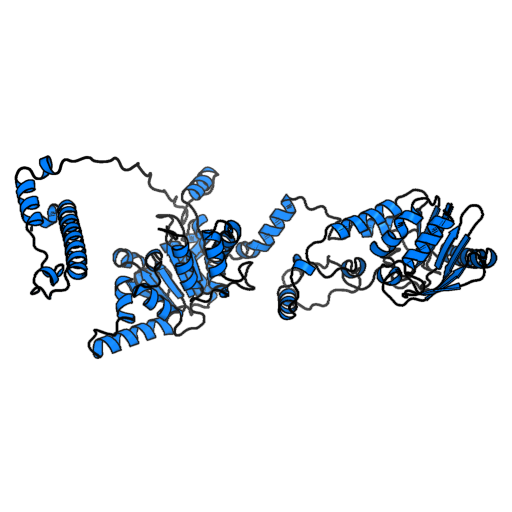 1
ATOM 2856 O O . THR A 1 362 ? -17.641 -7.195 26.354 1.00 97.19 362 THR A O 1
ATOM 2859 N N . VAL A 1 363 ? -16.724 -5.545 25.137 1.00 96.62 363 VAL A N 1
ATOM 2860 C CA . VAL A 1 363 ? -16.384 -4.663 26.254 1.00 96.62 363 VAL A CA 1
ATOM 2861 C C . VAL A 1 363 ? -16.698 -3.213 25.914 1.00 96.62 363 VAL A C 1
ATOM 2863 O O . VAL A 1 363 ? -16.527 -2.757 24.783 1.00 96.62 363 VAL A O 1
ATOM 2866 N N . THR A 1 364 ? -17.103 -2.453 26.926 1.00 96.56 364 THR A N 1
ATOM 2867 C CA . THR A 1 364 ? -17.372 -1.026 26.756 1.00 96.56 364 THR A CA 1
ATOM 2868 C C . THR A 1 364 ? -16.081 -0.213 26.789 1.00 96.56 364 THR A C 1
ATOM 2870 O O . THR A 1 364 ? -15.181 -0.454 27.606 1.00 96.56 364 THR A O 1
ATOM 2873 N N . MET A 1 365 ? -15.989 0.799 25.929 1.00 94.69 365 MET A N 1
ATOM 2874 C CA . MET A 1 365 ? -14.858 1.736 25.875 1.00 94.69 365 MET A CA 1
ATOM 2875 C C . MET A 1 365 ? -14.651 2.505 27.178 1.00 94.69 365 MET A C 1
ATOM 2877 O O . MET A 1 365 ? -13.531 2.914 27.498 1.00 94.69 365 MET A O 1
ATOM 2881 N N . GLU A 1 366 ? -15.730 2.725 27.922 1.00 93.50 366 GLU A N 1
ATOM 2882 C CA . GLU A 1 366 ? -15.753 3.383 29.226 1.00 93.50 366 GLU A CA 1
ATOM 2883 C C . GLU A 1 366 ? -15.066 2.540 30.306 1.00 93.50 366 GLU A C 1
ATOM 2885 O O . GLU A 1 366 ? -14.561 3.094 31.280 1.00 93.50 366 GLU A O 1
ATOM 2890 N N . SER A 1 367 ? -14.997 1.216 30.127 1.00 92.69 367 SER A N 1
ATOM 2891 C CA . SER A 1 367 ? -14.346 0.311 31.079 1.00 92.69 367 SER A CA 1
ATOM 2892 C C . SER A 1 367 ? -12.826 0.211 30.898 1.00 92.69 367 SER A C 1
ATOM 2894 O O . SER A 1 367 ? -12.126 -0.165 31.838 1.00 92.69 367 SER A O 1
ATOM 2896 N N . LEU A 1 368 ? -12.295 0.580 29.724 1.00 93.56 368 LEU A N 1
ATOM 2897 C CA . LEU A 1 368 ? -10.869 0.446 29.401 1.00 93.56 368 LEU A CA 1
ATOM 2898 C C . LEU A 1 368 ? -9.916 1.248 30.304 1.00 93.56 368 LEU A C 1
ATOM 2900 O O . LEU A 1 368 ? -8.873 0.701 30.658 1.00 93.56 368 LEU A O 1
ATOM 2904 N N . PRO A 1 369 ? -10.211 2.502 30.713 1.00 93.00 369 PRO A N 1
ATOM 2905 C CA . PRO A 1 369 ? -9.313 3.269 31.578 1.00 93.00 369 PRO A CA 1
ATOM 2906 C C . PRO A 1 369 ? -8.931 2.546 32.875 1.00 93.00 369 PRO A C 1
ATOM 2908 O O . PRO A 1 369 ? -7.806 2.698 33.336 1.00 93.00 369 PRO A O 1
ATOM 2911 N N . GLN A 1 370 ? -9.825 1.709 33.416 1.00 90.56 370 GLN A N 1
ATOM 2912 C CA . GLN A 1 370 ? -9.592 0.931 34.640 1.00 90.56 370 GLN A CA 1
ATOM 2913 C C . GLN A 1 370 ? -8.427 -0.063 34.501 1.00 90.56 370 GLN A C 1
ATOM 2915 O O . GLN A 1 370 ? -7.870 -0.497 35.502 1.00 90.56 370 GLN A O 1
ATOM 2920 N N . LEU A 1 371 ? -8.049 -0.433 33.271 1.00 89.81 371 LEU A N 1
ATOM 2921 C CA . LEU A 1 371 ? -6.969 -1.386 33.003 1.00 89.81 371 LEU A CA 1
ATOM 2922 C C . LEU A 1 371 ? -5.571 -0.795 33.226 1.00 89.81 371 LEU A C 1
ATOM 2924 O O . LEU A 1 371 ? -4.631 -1.552 33.446 1.00 89.81 371 LEU A O 1
ATOM 2928 N N . VAL A 1 372 ? -5.437 0.532 33.157 1.00 87.19 372 VAL A N 1
ATOM 2929 C CA . VAL A 1 372 ? -4.149 1.248 33.251 1.00 87.19 372 VAL A CA 1
ATOM 2930 C C . VAL A 1 372 ? -4.093 2.233 34.418 1.00 87.19 372 VAL A C 1
ATOM 2932 O O . VAL A 1 372 ? -3.065 2.862 34.650 1.00 87.19 372 VAL A O 1
ATOM 2935 N N . ASP A 1 373 ? -5.205 2.403 35.129 1.00 80.75 373 ASP A N 1
ATOM 2936 C CA . ASP A 1 373 ? -5.345 3.319 36.257 1.00 80.75 373 ASP A CA 1
ATOM 2937 C C . ASP A 1 373 ? -5.141 2.568 37.575 1.00 80.75 373 ASP A C 1
ATOM 2939 O O . ASP A 1 373 ? -6.099 2.138 38.219 1.00 80.75 373 ASP A O 1
ATOM 2943 N N . LEU A 1 374 ? -3.874 2.323 37.919 1.00 68.19 374 LEU A N 1
ATOM 2944 C CA . LEU A 1 374 ? -3.492 1.478 39.059 1.00 68.19 374 LEU A CA 1
ATOM 2945 C C . LEU A 1 374 ? -3.125 2.272 40.321 1.00 68.19 374 LEU A C 1
ATOM 2947 O O . LEU A 1 374 ? -2.853 1.657 41.352 1.00 68.19 374 LEU A O 1
ATOM 2951 N N . ASP A 1 375 ? -3.120 3.605 40.243 1.00 66.00 375 ASP A N 1
ATOM 2952 C CA . ASP A 1 375 ? -2.577 4.477 41.292 1.00 66.00 375 ASP A CA 1
ATOM 2953 C C . ASP A 1 375 ? -3.572 4.747 42.441 1.00 66.00 375 ASP A C 1
ATOM 2955 O O . ASP A 1 375 ? -3.153 5.123 43.531 1.00 66.00 375 ASP A O 1
ATOM 2959 N N . GLU A 1 376 ? -4.874 4.492 42.243 1.00 54.91 376 GLU A N 1
ATOM 2960 C CA . GLU A 1 376 ? -5.938 4.802 43.224 1.00 54.91 376 GLU A CA 1
ATOM 2961 C C . GLU A 1 376 ? -6.810 3.596 43.626 1.00 54.91 376 GLU A C 1
ATOM 2963 O O . GLU A 1 376 ? -7.835 3.756 44.290 1.00 54.91 376 GLU A O 1
ATOM 2968 N N . GLN A 1 377 ? -6.440 2.373 43.234 1.00 61.88 377 GLN A N 1
ATOM 2969 C CA . GLN A 1 377 ? -7.285 1.196 43.466 1.00 61.88 377 GLN A CA 1
ATOM 2970 C C . GLN A 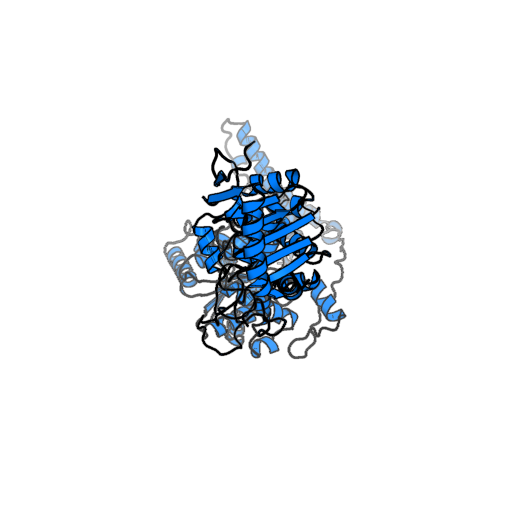1 377 ? -6.798 0.318 44.623 1.00 61.88 377 GLN A C 1
ATOM 2972 O O . GLN A 1 377 ? -5.606 0.045 44.757 1.00 61.88 377 GLN A O 1
ATOM 2977 N N . ASP A 1 378 ? -7.754 -0.177 45.419 1.00 80.25 378 ASP A N 1
ATOM 2978 C CA . ASP A 1 378 ? -7.588 -1.312 46.339 1.00 80.25 378 ASP A CA 1
ATOM 2979 C C . ASP A 1 378 ? -6.734 -2.420 45.672 1.00 80.25 378 ASP A C 1
ATOM 2981 O O . ASP A 1 378 ? -7.010 -2.769 44.514 1.00 80.25 378 ASP A O 1
ATOM 2985 N N . PRO A 1 379 ? -5.710 -2.988 46.351 1.00 82.31 379 PRO A N 1
ATOM 2986 C CA . PRO A 1 379 ? -4.887 -4.084 45.831 1.00 82.31 379 PRO A CA 1
ATOM 2987 C C . PRO A 1 379 ? -5.667 -5.203 45.125 1.00 82.31 379 PRO A C 1
ATOM 2989 O O . PRO A 1 379 ? -5.197 -5.744 44.120 1.00 82.31 379 PRO A O 1
ATOM 2992 N N . LEU A 1 380 ? -6.874 -5.530 45.601 1.00 83.69 380 LEU A N 1
ATOM 2993 C CA . LEU A 1 380 ? -7.726 -6.541 44.973 1.00 83.69 380 LEU A CA 1
ATOM 2994 C C . LEU A 1 380 ? -8.251 -6.096 43.597 1.00 83.69 380 LEU A C 1
ATOM 2996 O O . LEU A 1 380 ? -8.236 -6.868 42.633 1.00 83.69 380 LEU A O 1
ATOM 3000 N N . ALA A 1 381 ? -8.703 -4.846 43.489 1.00 83.56 381 ALA A N 1
ATOM 3001 C CA . ALA A 1 381 ? -9.198 -4.266 42.245 1.00 83.56 381 ALA A CA 1
ATOM 3002 C C . ALA A 1 381 ? -8.068 -4.107 41.215 1.00 83.56 381 ALA A C 1
ATOM 3004 O O . ALA A 1 381 ? -8.244 -4.463 40.045 1.00 83.56 381 ALA A O 1
ATOM 3005 N N . ARG A 1 382 ? -6.872 -3.715 41.670 1.00 84.75 382 ARG A N 1
ATOM 3006 C CA . ARG A 1 382 ? -5.654 -3.716 40.851 1.00 84.75 382 ARG A CA 1
ATOM 3007 C C . ARG A 1 382 ? -5.353 -5.101 40.277 1.00 84.75 382 ARG A C 1
ATOM 3009 O O . ARG A 1 382 ? -5.243 -5.241 39.060 1.00 84.75 382 ARG A O 1
ATOM 3016 N N . ALA A 1 383 ? -5.295 -6.137 41.117 1.00 87.12 383 ALA A N 1
ATOM 3017 C CA . ALA A 1 383 ? -5.041 -7.505 40.661 1.00 87.12 383 ALA A CA 1
ATOM 3018 C C . ALA A 1 383 ? -6.098 -7.985 39.648 1.00 87.12 383 ALA A C 1
ATOM 3020 O O . ALA A 1 383 ? -5.768 -8.625 38.645 1.00 87.12 383 ALA A O 1
ATOM 3021 N N . ARG A 1 384 ? -7.375 -7.637 39.865 1.00 89.38 384 ARG A N 1
ATOM 3022 C CA . ARG A 1 384 ? -8.465 -7.933 38.925 1.00 89.38 384 ARG A CA 1
ATOM 3023 C C . ARG A 1 384 ? -8.255 -7.255 37.569 1.00 89.38 384 ARG A C 1
ATOM 3025 O O . ARG A 1 384 ? -8.417 -7.918 36.544 1.00 89.38 384 ARG A O 1
ATOM 3032 N N . ASN A 1 385 ? -7.899 -5.973 37.539 1.00 90.88 385 ASN A N 1
ATOM 3033 C CA . ASN A 1 385 ? -7.701 -5.231 36.291 1.00 90.88 385 ASN A CA 1
ATOM 3034 C C . ASN A 1 385 ? -6.452 -5.690 35.532 1.00 90.88 385 ASN A C 1
ATOM 3036 O O . ASN A 1 385 ? -6.521 -5.876 34.318 1.00 90.88 385 ASN A O 1
ATOM 3040 N N . GLU A 1 386 ? -5.360 -5.998 36.232 1.00 90.81 386 GLU A N 1
ATOM 3041 C CA . GLU A 1 386 ? -4.175 -6.613 35.623 1.00 90.81 386 GLU A CA 1
ATOM 3042 C C . GLU A 1 386 ? -4.499 -7.983 35.003 1.00 90.81 386 GLU A C 1
ATOM 3044 O O . GLU A 1 386 ? -4.042 -8.306 33.904 1.00 90.81 386 GLU A O 1
ATOM 3049 N N . ASN A 1 387 ? -5.330 -8.795 35.668 1.00 92.94 387 ASN A N 1
ATOM 3050 C CA . ASN A 1 387 ? -5.784 -10.076 35.124 1.00 92.94 387 ASN A CA 1
ATOM 3051 C C . ASN A 1 387 ? -6.697 -9.901 33.902 1.00 92.94 387 ASN A C 1
ATOM 3053 O O . ASN A 1 387 ? -6.545 -10.643 32.931 1.00 92.94 387 ASN A O 1
ATOM 3057 N N . ARG A 1 388 ? -7.591 -8.902 33.904 1.00 94.25 388 ARG A N 1
ATOM 3058 C CA . ARG A 1 388 ? -8.410 -8.548 32.729 1.00 94.25 388 ARG A CA 1
ATOM 3059 C C . ARG A 1 388 ? -7.543 -8.105 31.552 1.00 94.25 388 ARG A C 1
ATOM 3061 O O . ARG A 1 388 ? -7.744 -8.591 30.444 1.00 94.25 388 ARG A O 1
ATOM 3068 N N . LEU A 1 389 ? -6.547 -7.251 31.788 1.00 94.75 389 LEU A N 1
ATOM 3069 C CA . LEU A 1 389 ? -5.607 -6.827 30.750 1.00 94.75 389 LEU A CA 1
ATOM 3070 C C . LEU A 1 389 ? -4.852 -8.030 30.164 1.00 94.75 389 LEU A C 1
ATOM 3072 O O . LEU A 1 389 ? -4.832 -8.206 28.946 1.00 94.75 389 LEU A O 1
ATOM 3076 N N . ARG A 1 390 ? -4.316 -8.917 31.018 1.00 94.94 390 ARG A N 1
ATOM 3077 C CA . ARG A 1 390 ? -3.647 -10.156 30.577 1.00 94.94 390 ARG A CA 1
ATOM 3078 C C . ARG A 1 390 ? -4.576 -11.076 29.779 1.00 94.94 390 ARG A C 1
ATOM 3080 O O . ARG A 1 390 ? -4.127 -11.683 28.806 1.00 94.94 390 ARG A O 1
ATOM 3087 N N . HIS A 1 391 ? -5.851 -11.172 30.160 1.00 95.81 391 HIS A N 1
ATOM 3088 C CA . HIS A 1 391 ? -6.873 -11.905 29.404 1.00 95.81 391 HIS A CA 1
ATOM 3089 C C . HIS A 1 391 ? -7.047 -11.317 27.999 1.00 95.81 391 HIS A C 1
ATOM 3091 O O . HIS A 1 391 ? -6.901 -12.048 27.019 1.00 95.81 391 HIS A O 1
ATOM 3097 N N . TYR A 1 392 ? -7.243 -10.000 27.876 1.00 96.50 392 TYR A N 1
ATOM 3098 C CA . TYR A 1 392 ? -7.393 -9.328 26.576 1.00 96.50 392 TYR A CA 1
ATOM 3099 C C . TYR A 1 392 ? -6.135 -9.445 25.689 1.00 96.50 392 TYR A C 1
ATOM 3101 O O . TYR A 1 392 ? -6.216 -9.664 24.475 1.00 96.50 392 TYR A O 1
ATOM 3109 N N . GLN A 1 393 ? -4.948 -9.382 26.291 1.00 95.31 393 GLN A N 1
ATOM 3110 C CA . GLN A 1 393 ? -3.669 -9.544 25.595 1.00 95.31 393 GLN A CA 1
ATOM 3111 C C . GLN A 1 393 ? -3.459 -10.972 25.064 1.00 95.31 393 GLN A C 1
ATOM 3113 O O . GLN A 1 393 ? -2.989 -11.157 23.939 1.00 95.31 393 GLN A O 1
ATOM 3118 N N . ARG A 1 394 ? -3.821 -12.007 25.831 1.00 94.50 394 ARG A N 1
ATOM 3119 C CA . ARG A 1 394 ? -3.494 -13.403 25.485 1.00 94.50 394 ARG A CA 1
ATOM 3120 C C . ARG A 1 394 ? -4.568 -14.127 24.685 1.00 94.50 394 ARG A C 1
ATOM 3122 O O . ARG A 1 394 ? -4.220 -15.000 23.899 1.00 94.50 394 ARG A O 1
ATOM 3129 N N . ASN A 1 395 ? -5.842 -13.790 24.871 1.00 94.69 395 ASN A N 1
ATOM 3130 C CA . ASN A 1 395 ? -6.938 -14.635 24.391 1.00 94.69 395 ASN A CA 1
ATOM 3131 C C . ASN A 1 395 ? -7.547 -14.219 23.050 1.00 94.69 395 ASN A C 1
ATOM 3133 O O . ASN A 1 395 ? -8.279 -15.016 22.472 1.00 94.69 395 ASN A O 1
ATOM 3137 N N . PHE A 1 396 ? -7.222 -13.034 22.530 1.00 96.25 396 PHE A N 1
ATOM 3138 C CA . PHE A 1 396 ? -7.824 -12.501 21.301 1.00 96.25 396 PHE A CA 1
ATOM 3139 C C . PHE A 1 396 ? -6.794 -12.274 20.202 1.00 96.25 396 PHE A C 1
ATOM 3141 O O . PHE A 1 396 ? -5.693 -11.787 20.460 1.00 96.25 396 PHE A O 1
ATOM 3148 N N . ASP A 1 397 ? -7.166 -12.613 18.978 1.00 95.50 397 ASP A N 1
ATOM 3149 C CA . ASP A 1 397 ? -6.367 -12.494 17.758 1.00 95.50 397 ASP A CA 1
ATOM 3150 C C . ASP A 1 397 ? -6.671 -11.205 16.997 1.00 95.50 397 ASP A C 1
ATOM 3152 O O . ASP A 1 397 ? -5.814 -10.705 16.273 1.00 95.50 397 ASP A O 1
ATOM 3156 N N . ILE A 1 398 ? -7.874 -10.654 17.165 1.00 97.19 398 ILE A N 1
ATOM 3157 C CA . ILE A 1 398 ? -8.279 -9.373 16.589 1.00 97.19 398 ILE A CA 1
ATOM 3158 C C . ILE A 1 398 ? -9.046 -8.540 17.616 1.00 97.19 398 ILE A C 1
ATOM 3160 O O . ILE A 1 398 ? -9.817 -9.074 18.413 1.00 97.19 398 ILE A O 1
ATOM 3164 N N . VAL A 1 399 ? -8.836 -7.227 17.590 1.00 98.31 399 VAL A N 1
ATOM 3165 C CA . VAL A 1 399 ? -9.622 -6.246 18.340 1.00 98.31 399 VAL A CA 1
ATOM 3166 C C . VAL A 1 399 ? -10.415 -5.404 17.348 1.00 98.31 399 VAL A C 1
ATOM 3168 O O . VAL A 1 399 ? -9.828 -4.762 16.482 1.00 98.31 399 VAL A O 1
ATOM 3171 N N . VAL A 1 400 ? -11.738 -5.392 17.459 1.00 98.56 400 VAL A N 1
ATOM 3172 C CA . VAL A 1 400 ? -12.614 -4.524 16.666 1.00 98.56 400 VAL A CA 1
ATOM 3173 C C . VAL A 1 400 ? -13.020 -3.343 17.533 1.00 98.56 400 VAL A C 1
ATOM 3175 O O . VAL A 1 400 ? -13.501 -3.538 18.644 1.00 98.56 400 VAL A O 1
ATOM 3178 N N . VAL A 1 401 ? -12.814 -2.121 17.051 1.00 98.38 401 VAL A N 1
ATOM 3179 C CA . VAL A 1 401 ? -13.062 -0.889 17.808 1.00 98.38 401 VAL A CA 1
ATOM 3180 C C . VAL A 1 401 ? -14.106 -0.058 17.074 1.00 98.38 401 VAL A C 1
ATOM 3182 O O . VAL A 1 401 ? -13.799 0.555 16.053 1.00 98.38 401 VAL A O 1
ATOM 3185 N N . ASP A 1 402 ? -15.331 -0.040 17.589 1.00 97.44 402 ASP A N 1
ATOM 3186 C CA . ASP A 1 402 ? -16.452 0.710 17.019 1.00 97.44 402 ASP A CA 1
ATOM 3187 C C . ASP A 1 402 ? -16.443 2.175 17.472 1.00 97.44 402 ASP A C 1
ATOM 3189 O O . ASP A 1 402 ? -16.221 2.457 18.636 1.00 97.44 402 ASP A O 1
ATOM 3193 N N . GLU A 1 403 ? -16.675 3.142 16.595 1.00 96.00 403 GLU A N 1
ATOM 3194 C CA . GLU A 1 403 ? -16.441 4.565 16.893 1.00 96.00 403 GLU A CA 1
ATOM 3195 C C . GLU A 1 403 ? -15.002 4.872 17.367 1.00 96.00 403 GLU A C 1
ATOM 3197 O O . GLU A 1 403 ? -14.759 5.588 18.349 1.00 96.00 403 GLU A O 1
ATOM 3202 N N . SER A 1 404 ? -14.016 4.367 16.615 1.00 96.44 404 SER A N 1
ATOM 3203 C CA . SER A 1 404 ? -12.574 4.490 16.886 1.00 96.44 404 SER A CA 1
ATOM 3204 C C . SER A 1 404 ? -12.063 5.927 17.008 1.00 96.44 404 SER A C 1
ATOM 3206 O O . SER A 1 404 ? -11.001 6.154 17.587 1.00 96.44 404 SER A O 1
ATOM 3208 N N . HIS A 1 405 ? -12.827 6.920 16.541 1.00 94.38 405 HIS A N 1
ATOM 3209 C CA . HIS A 1 405 ? -12.519 8.337 16.739 1.00 94.38 405 HIS A CA 1
ATOM 3210 C C . HIS A 1 405 ? -12.392 8.716 18.232 1.00 94.38 405 HIS A C 1
ATOM 3212 O O . HIS A 1 405 ? -11.752 9.712 18.571 1.00 94.38 405 HIS A O 1
ATOM 3218 N N . ASN A 1 406 ? -12.941 7.899 19.141 1.00 94.44 406 ASN A N 1
ATOM 3219 C CA . ASN A 1 406 ? -12.752 7.990 20.593 1.00 94.44 406 ASN A CA 1
ATOM 3220 C C . ASN A 1 406 ? -11.308 7.732 21.069 1.00 94.44 406 ASN A C 1
ATOM 3222 O O . ASN A 1 406 ? -11.003 7.986 22.237 1.00 94.44 406 ASN A O 1
ATOM 3226 N N . PHE A 1 407 ? -10.432 7.248 20.182 1.00 95.38 407 PHE A N 1
ATOM 3227 C CA . PHE A 1 407 ? -9.023 6.923 20.425 1.00 95.38 407 PHE A CA 1
ATOM 3228 C C . PHE A 1 407 ? -8.073 7.818 19.615 1.00 95.38 407 PHE A C 1
ATOM 3230 O O . PHE A 1 407 ? -6.932 7.460 19.357 1.00 95.38 407 PHE A O 1
ATOM 3237 N N . ARG A 1 408 ? -8.511 9.015 19.216 1.00 92.12 408 ARG A N 1
ATOM 3238 C CA . ARG A 1 408 ? -7.654 9.969 18.490 1.00 92.12 408 ARG A CA 1
ATOM 3239 C C . ARG A 1 408 ? -6.616 10.688 19.359 1.00 92.12 408 ARG A C 1
ATOM 3241 O O . ARG A 1 408 ? -5.717 11.316 18.821 1.00 92.12 408 ARG A O 1
ATOM 3248 N N . ASN A 1 409 ? -6.737 10.637 20.690 1.00 92.12 409 ASN A N 1
ATOM 3249 C CA . ASN A 1 409 ? -5.833 11.326 21.618 1.00 92.12 409 ASN A CA 1
ATOM 3250 C C . ASN A 1 409 ? -4.999 10.326 22.435 1.00 92.12 409 ASN A C 1
ATOM 3252 O O . ASN A 1 409 ? -5.524 9.643 23.322 1.00 92.12 409 ASN A O 1
ATOM 3256 N N . THR A 1 410 ? -3.691 10.310 22.169 1.00 92.12 410 THR A N 1
ATOM 3257 C CA . THR A 1 410 ? -2.715 9.379 22.755 1.00 92.12 410 THR A CA 1
ATOM 3258 C C . THR A 1 410 ? -2.499 9.558 24.258 1.00 92.12 410 THR A C 1
ATOM 3260 O O . THR A 1 410 ? -2.117 8.610 24.940 1.00 92.12 410 THR A O 1
ATOM 3263 N N . LEU A 1 411 ? -2.798 10.743 24.803 1.00 91.19 411 LEU A N 1
ATOM 3264 C CA . LEU A 1 411 ? -2.630 11.047 26.230 1.00 91.19 411 LEU A CA 1
ATOM 3265 C C . LEU A 1 411 ? -3.735 10.436 27.105 1.00 91.19 411 LEU A C 1
ATOM 3267 O O . LEU A 1 411 ? -3.605 10.358 28.329 1.00 91.19 411 LEU A O 1
ATOM 3271 N N . THR A 1 412 ? -4.839 9.996 26.501 1.00 93.31 412 THR A N 1
ATOM 3272 C CA . THR A 1 412 ? -5.974 9.452 27.251 1.00 93.31 412 THR A CA 1
ATOM 3273 C C . THR A 1 412 ? -5.658 8.070 27.829 1.00 93.31 412 THR A C 1
ATOM 3275 O O . THR A 1 412 ? -5.021 7.233 27.189 1.00 93.31 412 THR A O 1
ATOM 3278 N N . LYS A 1 413 ? -6.164 7.787 29.039 1.00 93.31 413 LYS A N 1
ATOM 3279 C CA . LYS A 1 413 ? -6.095 6.443 29.653 1.00 93.31 413 LYS A CA 1
ATOM 3280 C C . LYS A 1 413 ? -6.709 5.375 28.737 1.00 93.31 413 LYS A C 1
ATOM 3282 O O . LYS A 1 413 ? -6.190 4.272 28.639 1.00 93.31 413 LYS A O 1
ATOM 3287 N N . ARG A 1 414 ? -7.776 5.734 28.016 1.00 94.75 414 ARG A N 1
ATOM 3288 C CA . ARG A 1 414 ? -8.450 4.867 27.045 1.00 94.75 414 ARG A CA 1
ATOM 3289 C C . ARG A 1 414 ? -7.520 4.449 25.895 1.00 94.75 414 ARG A C 1
ATOM 3291 O O . ARG A 1 414 ? -7.451 3.263 25.590 1.00 94.75 414 ARG A O 1
ATOM 3298 N N . TYR A 1 415 ? -6.786 5.395 25.298 1.00 96.62 415 TYR A N 1
ATOM 3299 C CA . TYR A 1 415 ? -5.796 5.092 24.259 1.00 96.62 415 TYR A CA 1
ATOM 3300 C C . TYR A 1 415 ? -4.694 4.175 24.776 1.00 96.62 415 TYR A C 1
ATOM 3302 O O . TYR A 1 415 ? -4.411 3.154 24.155 1.00 96.62 415 TYR A O 1
ATOM 3310 N N . ARG A 1 416 ? -4.117 4.505 25.939 1.00 95.69 416 ARG A N 1
ATOM 3311 C CA . ARG A 1 416 ? -3.066 3.693 26.567 1.00 95.69 416 ARG A CA 1
ATOM 3312 C C . ARG A 1 416 ? -3.527 2.259 26.820 1.00 95.69 416 ARG A C 1
ATOM 3314 O O . ARG A 1 416 ? -2.847 1.333 26.406 1.00 95.69 416 ARG A O 1
ATOM 3321 N N . ALA A 1 417 ? -4.718 2.076 27.389 1.00 96.25 417 ALA A N 1
ATOM 3322 C CA . ALA A 1 417 ? -5.282 0.750 27.629 1.00 96.25 417 ALA A CA 1
ATOM 3323 C C . ALA A 1 417 ? -5.460 -0.067 26.339 1.00 96.25 417 ALA A C 1
ATOM 3325 O O . ALA A 1 417 ? -5.119 -1.246 26.310 1.00 96.25 417 ALA A O 1
ATOM 3326 N N . LEU A 1 418 ? -5.961 0.546 25.260 1.00 97.44 418 LEU A N 1
ATOM 3327 C CA . LEU A 1 418 ? -6.077 -0.142 23.973 1.00 97.44 418 LEU A CA 1
ATOM 3328 C C . LEU A 1 418 ? -4.700 -0.487 23.394 1.00 97.44 418 LEU A C 1
ATOM 3330 O O . LEU A 1 418 ? -4.498 -1.606 22.934 1.00 97.44 418 LEU A O 1
ATOM 3334 N N . MET A 1 419 ? -3.745 0.439 23.453 1.00 96.81 419 MET A N 1
ATOM 3335 C CA . MET A 1 419 ? -2.377 0.205 22.997 1.00 96.81 419 MET A CA 1
ATOM 3336 C C . MET A 1 419 ? -1.705 -0.945 23.765 1.00 96.81 419 MET A C 1
ATOM 3338 O O . MET A 1 419 ? -1.073 -1.802 23.149 1.00 96.81 419 MET A O 1
ATOM 3342 N N . ASP A 1 420 ? -1.901 -1.027 25.083 1.00 95.38 420 ASP A N 1
ATOM 3343 C CA . ASP A 1 420 ? -1.402 -2.123 25.923 1.00 95.38 420 ASP A CA 1
ATOM 3344 C C . ASP A 1 420 ? -2.050 -3.466 25.557 1.00 95.38 420 ASP A C 1
ATOM 3346 O O . ASP A 1 420 ? -1.377 -4.500 25.533 1.00 95.38 420 ASP A O 1
ATOM 3350 N N . ILE A 1 421 ? -3.347 -3.478 25.222 1.00 96.62 421 ILE A N 1
ATOM 3351 C CA . ILE A 1 421 ? -4.025 -4.677 24.702 1.00 96.62 421 ILE A CA 1
ATOM 3352 C C . ILE A 1 421 ? -3.419 -5.101 23.358 1.00 96.62 421 ILE A C 1
ATOM 3354 O O . ILE A 1 421 ? -3.219 -6.295 23.137 1.00 96.62 421 ILE A O 1
ATOM 3358 N N . LEU A 1 422 ? -3.135 -4.147 22.464 1.00 96.31 422 LEU A N 1
ATOM 3359 C CA . LEU A 1 422 ? -2.640 -4.408 21.108 1.00 96.31 422 LEU A CA 1
ATOM 3360 C C . LEU A 1 422 ? -1.176 -4.858 21.067 1.00 96.31 422 LEU A C 1
ATOM 3362 O O . LEU A 1 422 ? -0.808 -5.683 20.232 1.00 96.31 422 LEU A O 1
ATOM 3366 N N . THR A 1 423 ? -0.346 -4.318 21.956 1.00 94.12 423 THR A N 1
ATOM 3367 C CA . THR A 1 423 ? 1.093 -4.612 22.031 1.00 94.12 423 THR A CA 1
ATOM 3368 C C . THR A 1 423 ? 1.409 -5.843 22.876 1.00 94.12 423 THR A C 1
ATOM 3370 O O . THR A 1 423 ? 2.446 -6.473 22.672 1.00 94.12 423 THR A O 1
ATOM 3373 N N . GLY A 1 424 ? 0.526 -6.210 23.809 1.00 89.94 424 GLY A N 1
ATOM 3374 C CA . GLY A 1 424 ? 0.736 -7.328 24.719 1.00 89.94 424 GLY A CA 1
ATOM 3375 C C . GLY A 1 424 ? 0.208 -8.674 24.214 1.00 89.94 424 GLY A C 1
ATOM 3376 O O . GLY A 1 424 ? -0.831 -8.778 23.561 1.00 89.94 424 GLY A O 1
ATOM 3377 N N . GLY A 1 425 ? 0.892 -9.748 24.618 1.00 90.12 425 GLY A N 1
ATOM 3378 C CA . GLY A 1 425 ? 0.467 -11.124 24.363 1.00 90.12 425 GLY A CA 1
ATOM 3379 C C . GLY A 1 425 ? 0.801 -11.597 22.950 1.00 90.12 425 GLY A C 1
ATOM 3380 O O . GLY A 1 425 ? 1.962 -11.876 22.663 1.00 90.12 425 GLY A O 1
ATOM 3381 N N . LYS A 1 426 ? -0.214 -11.763 22.094 1.00 86.25 426 LYS A N 1
ATOM 3382 C CA . LYS A 1 426 ? -0.040 -12.326 20.742 1.00 86.25 426 LYS A CA 1
ATOM 3383 C C . LYS A 1 426 ? 0.661 -11.322 19.802 1.00 86.25 426 LYS A C 1
ATOM 3385 O O . LYS A 1 426 ? 0.105 -10.249 19.564 1.00 86.25 426 LYS A O 1
ATOM 3390 N N . PRO A 1 427 ? 1.827 -11.649 19.207 1.00 83.88 427 PRO A N 1
ATOM 3391 C CA . PRO A 1 427 ? 2.577 -10.711 18.368 1.00 83.88 427 PRO A CA 1
ATOM 3392 C C . PRO A 1 427 ? 1.869 -10.376 17.049 1.00 83.88 427 PRO A C 1
ATOM 3394 O O . PRO A 1 427 ? 2.063 -9.285 16.518 1.00 83.88 427 PRO A O 1
ATOM 3397 N N . ASP A 1 428 ? 1.010 -11.253 16.528 1.00 86.19 428 ASP A N 1
ATOM 3398 C CA . ASP A 1 428 ? 0.262 -11.054 15.281 1.00 86.19 428 ASP A CA 1
ATOM 3399 C C . ASP A 1 428 ? -1.175 -10.546 15.500 1.00 86.19 428 ASP A C 1
ATOM 3401 O O . ASP A 1 428 ? -1.990 -10.593 14.579 1.00 86.19 428 ASP A O 1
ATOM 3405 N N . LYS A 1 429 ? -1.492 -10.041 16.701 1.00 93.00 429 LYS A N 1
ATOM 3406 C CA . LYS A 1 429 ? -2.813 -9.493 17.035 1.00 93.00 429 LYS A CA 1
ATOM 3407 C C . LYS A 1 429 ? -3.210 -8.343 16.102 1.00 93.00 429 LYS A C 1
ATOM 3409 O O . LYS A 1 429 ? -2.468 -7.375 15.940 1.00 93.00 429 LYS A O 1
ATOM 3414 N N . ARG A 1 430 ? -4.390 -8.428 15.504 1.00 95.62 430 ARG A N 1
ATOM 3415 C CA . ARG A 1 430 ? -4.900 -7.449 14.539 1.00 95.62 430 ARG A CA 1
ATOM 3416 C C . ARG A 1 430 ? -5.810 -6.423 15.197 1.00 95.62 430 ARG A C 1
ATOM 3418 O O . ARG A 1 430 ? -6.396 -6.695 16.243 1.00 95.62 430 ARG A O 1
ATOM 3425 N N . VAL A 1 431 ? -5.987 -5.276 14.552 1.00 98.00 431 VAL A N 1
ATOM 3426 C CA . VAL A 1 431 ? -6.995 -4.283 14.935 1.00 98.00 431 VAL A CA 1
ATOM 3427 C C . VAL A 1 431 ? -7.839 -3.845 13.740 1.00 98.00 431 VAL A C 1
ATOM 3429 O O . VAL A 1 431 ? -7.309 -3.521 12.683 1.00 98.00 431 VAL A O 1
ATOM 3432 N N . LEU A 1 432 ? -9.158 -3.820 13.902 1.00 98.50 432 LEU A N 1
ATOM 3433 C CA . LEU A 1 432 ? -10.091 -3.251 12.935 1.00 98.50 432 LEU A CA 1
ATOM 3434 C C . LEU A 1 432 ? -10.765 -2.027 13.561 1.00 98.50 432 LEU A C 1
ATOM 3436 O O . LEU A 1 432 ? -11.513 -2.152 14.527 1.00 98.50 432 LEU A O 1
ATOM 3440 N N . LEU A 1 433 ? -10.486 -0.843 13.024 1.00 98.44 433 LEU A N 1
ATOM 3441 C CA . LEU A 1 433 ? -11.007 0.428 13.527 1.00 98.44 433 LEU A CA 1
ATOM 3442 C C . LEU A 1 433 ? -12.212 0.868 12.693 1.00 98.44 433 LEU A C 1
ATOM 3444 O O . LEU A 1 433 ? -12.084 1.041 11.484 1.00 98.44 433 LEU A O 1
ATOM 3448 N N . LEU A 1 434 ? -13.371 1.073 13.315 1.00 98.00 434 LEU A N 1
ATOM 3449 C CA . LEU A 1 434 ? -14.590 1.517 12.636 1.00 98.00 434 LEU A CA 1
ATOM 3450 C C . LEU A 1 434 ? -14.884 2.969 13.013 1.00 98.00 434 LEU A C 1
ATOM 3452 O O . LEU A 1 434 ? -15.023 3.293 14.188 1.00 98.00 434 LEU A O 1
ATOM 3456 N N . THR A 1 435 ? -15.018 3.861 12.034 1.00 95.31 435 THR A N 1
ATOM 3457 C CA . THR A 1 435 ? -15.430 5.251 12.300 1.00 95.31 435 THR A CA 1
ATOM 3458 C C . THR A 1 435 ? -15.936 5.922 11.036 1.00 95.31 435 THR A C 1
ATOM 3460 O O . THR A 1 435 ? -15.315 5.807 9.994 1.00 95.31 435 THR A O 1
ATOM 3463 N N . ALA A 1 436 ? -17.028 6.683 11.086 1.00 91.31 436 ALA A N 1
ATOM 3464 C CA . ALA A 1 436 ? -17.419 7.491 9.922 1.00 91.31 436 ALA A CA 1
ATOM 3465 C C . ALA A 1 436 ? -16.532 8.739 9.730 1.00 91.31 436 ALA A C 1
ATOM 3467 O O . ALA A 1 436 ? -16.494 9.320 8.645 1.00 91.31 436 ALA A O 1
ATOM 3468 N N . THR A 1 437 ? -15.838 9.165 10.788 1.00 88.88 437 THR A N 1
ATOM 3469 C CA . THR A 1 437 ? -15.091 10.425 10.847 1.00 88.88 437 THR A CA 1
ATOM 3470 C C . THR A 1 437 ? -13.689 10.159 11.396 1.00 88.88 437 THR A C 1
ATOM 3472 O O . THR A 1 437 ? -13.465 10.291 12.600 1.00 88.88 437 THR A O 1
ATOM 3475 N N . PRO A 1 438 ? -12.732 9.734 10.553 1.00 85.62 438 PRO A N 1
ATOM 3476 C CA . PRO A 1 438 ? -11.368 9.472 11.009 1.00 85.62 438 PRO A CA 1
ATOM 3477 C C . PRO A 1 438 ? -10.590 10.755 11.342 1.00 85.62 438 PRO A C 1
ATOM 3479 O O . PRO A 1 438 ? -9.609 10.690 12.073 1.00 85.62 438 PRO A O 1
ATOM 3482 N N . ILE A 1 439 ? -11.027 11.911 10.833 1.00 88.56 439 ILE A N 1
ATOM 3483 C CA . ILE A 1 439 ? -10.450 13.232 11.106 1.00 88.56 439 ILE A CA 1
ATOM 3484 C C . ILE A 1 439 ? -11.555 14.090 11.724 1.00 88.56 439 ILE A C 1
ATOM 3486 O O . ILE A 1 439 ? -12.594 14.286 11.091 1.00 88.56 439 ILE A O 1
ATOM 3490 N N . ASN A 1 440 ? -11.351 14.583 12.948 1.00 81.50 440 ASN A N 1
ATOM 3491 C CA . ASN A 1 440 ? -12.308 15.460 13.627 1.00 81.50 440 ASN A CA 1
ATOM 3492 C C . ASN A 1 440 ? -11.800 16.901 13.679 1.00 81.50 440 ASN A C 1
ATOM 3494 O O . ASN A 1 440 ? -12.532 17.816 13.323 1.00 81.50 440 ASN A O 1
ATOM 3498 N N . ASN A 1 441 ? -10.557 17.080 14.124 1.00 85.38 441 ASN A N 1
ATOM 3499 C CA . ASN A 1 441 ? -9.941 18.378 14.358 1.00 85.38 441 ASN A CA 1
ATOM 3500 C C . ASN A 1 441 ? -8.710 18.578 13.472 1.00 85.38 441 ASN A C 1
ATOM 3502 O O . ASN A 1 441 ? -8.594 19.600 12.805 1.00 85.38 441 ASN A O 1
ATOM 3506 N N . THR A 1 442 ? -7.781 17.617 13.475 1.00 91.31 442 THR A N 1
ATOM 3507 C CA . THR A 1 442 ? -6.496 17.739 12.771 1.00 91.31 442 THR A CA 1
ATOM 3508 C C . THR A 1 442 ? -6.110 16.428 12.099 1.00 91.31 442 THR A C 1
ATOM 3510 O O . THR A 1 442 ? -6.609 15.358 12.450 1.00 91.31 442 THR A O 1
ATOM 3513 N N . ILE A 1 443 ? -5.177 16.485 11.146 1.00 91.56 443 ILE A N 1
ATOM 3514 C CA . ILE A 1 443 ? -4.659 15.286 10.474 1.00 91.56 443 ILE A CA 1
ATOM 3515 C C . ILE A 1 443 ? -3.982 14.310 11.455 1.00 91.56 443 ILE A C 1
ATOM 3517 O O . ILE A 1 443 ? -3.956 13.101 11.222 1.00 91.56 443 ILE A O 1
ATOM 3521 N N . TRP A 1 444 ? -3.513 14.814 12.601 1.00 94.50 444 TRP A N 1
ATOM 3522 C CA . TRP A 1 444 ? -2.947 14.003 13.674 1.00 94.50 444 TRP A CA 1
ATOM 3523 C C . TRP A 1 444 ? -3.970 13.067 14.330 1.00 94.50 444 TRP A C 1
ATOM 3525 O O . TRP A 1 444 ? -3.577 12.032 14.864 1.00 94.50 444 TRP A O 1
ATOM 3535 N N . ASP A 1 445 ? -5.273 13.358 14.232 1.00 93.94 445 ASP A N 1
ATOM 3536 C CA . ASP A 1 445 ? -6.320 12.429 14.670 1.00 93.94 445 ASP A CA 1
ATOM 3537 C C . ASP A 1 445 ? -6.270 11.114 13.878 1.00 93.94 445 ASP A C 1
ATOM 3539 O O . ASP A 1 445 ? -6.439 10.029 14.445 1.00 93.94 445 ASP A O 1
ATOM 3543 N N . LEU A 1 446 ? -6.012 11.205 12.569 1.00 94.38 446 LEU A N 1
ATOM 3544 C CA . LEU A 1 446 ? -5.836 10.043 11.705 1.00 94.38 446 LEU A CA 1
ATOM 3545 C C . LEU A 1 446 ? -4.501 9.355 12.003 1.00 94.38 446 LEU A C 1
ATOM 3547 O O . LEU A 1 446 ? -4.492 8.139 12.170 1.00 94.38 446 LEU A O 1
ATOM 3551 N N . TYR A 1 447 ? -3.404 10.111 12.135 1.00 95.94 447 TYR A N 1
ATOM 3552 C CA . TYR A 1 447 ? -2.099 9.548 12.506 1.00 95.94 447 TYR A CA 1
ATOM 3553 C C . TYR A 1 447 ? -2.195 8.699 13.776 1.00 95.94 447 TYR A C 1
ATOM 3555 O O . TYR A 1 447 ? -1.790 7.544 13.761 1.00 95.94 447 TYR A O 1
ATOM 3563 N N . ASN A 1 448 ? -2.798 9.227 14.845 1.00 95.62 448 ASN A N 1
ATOM 3564 C CA . ASN A 1 448 ? -2.895 8.525 16.125 1.00 95.62 448 ASN A CA 1
ATOM 3565 C C . ASN A 1 448 ? -3.710 7.226 16.012 1.00 95.62 448 ASN A C 1
ATOM 3567 O O . ASN A 1 448 ? -3.377 6.227 16.644 1.00 95.62 448 ASN A O 1
ATOM 3571 N N . GLN A 1 449 ? -4.753 7.202 15.178 1.00 96.12 449 GLN A N 1
ATOM 3572 C CA . GLN A 1 449 ? -5.496 5.972 14.897 1.00 96.12 449 GLN A CA 1
ATOM 3573 C C . GLN A 1 449 ? -4.666 4.978 14.073 1.00 96.12 449 GLN A C 1
ATOM 3575 O O . GLN A 1 449 ? -4.642 3.792 14.394 1.00 96.12 449 GLN A O 1
ATOM 3580 N N . LEU A 1 450 ? -3.926 5.442 13.062 1.00 95.69 450 LEU A N 1
ATOM 3581 C CA . LEU A 1 450 ? -2.994 4.594 12.313 1.00 95.69 450 LEU A CA 1
ATOM 3582 C C . LEU A 1 450 ? -1.855 4.070 13.201 1.00 95.69 450 LEU A C 1
ATOM 3584 O O . LEU A 1 450 ? -1.419 2.937 13.018 1.00 95.69 450 LEU A O 1
ATOM 3588 N N . SER A 1 451 ? -1.422 4.826 14.211 1.00 95.88 451 SER A N 1
ATOM 3589 C CA . SER A 1 451 ? -0.436 4.372 15.195 1.00 95.88 451 SER A CA 1
ATOM 3590 C C . SER A 1 451 ? -0.933 3.200 16.045 1.00 95.88 451 SER A C 1
ATOM 3592 O O . SER A 1 451 ? -0.104 2.431 16.525 1.00 95.88 451 SER A O 1
ATOM 3594 N N . LEU A 1 452 ? -2.248 3.005 16.211 1.00 96.75 452 LEU A N 1
ATOM 3595 C CA . LEU A 1 452 ? -2.789 1.787 16.834 1.00 96.75 452 LEU A CA 1
ATOM 3596 C C . LEU A 1 452 ? -2.571 0.566 15.932 1.00 96.75 452 LEU A C 1
ATOM 3598 O O . LEU A 1 452 ? -2.221 -0.504 16.426 1.00 96.75 452 LEU A O 1
ATOM 3602 N N . ILE A 1 453 ? -2.720 0.736 14.613 1.00 95.50 453 ILE A N 1
ATOM 3603 C CA . ILE A 1 453 ? -2.434 -0.308 13.619 1.00 95.50 453 ILE A CA 1
ATOM 3604 C C . ILE A 1 453 ? -0.940 -0.630 13.619 1.00 95.50 453 ILE A C 1
ATOM 3606 O O . ILE A 1 453 ? -0.560 -1.788 13.749 1.00 95.50 453 ILE A O 1
ATOM 3610 N N . THR A 1 454 ? -0.075 0.380 13.519 1.00 93.12 454 THR A N 1
ATOM 3611 C CA . THR A 1 454 ? 1.382 0.174 13.464 1.00 93.12 454 THR A CA 1
ATOM 3612 C C . THR A 1 454 ? 2.018 -0.070 14.829 1.00 93.12 454 THR A C 1
ATOM 3614 O O . THR A 1 454 ? 3.229 -0.278 14.918 1.00 93.12 454 THR A O 1
ATOM 3617 N N . ARG A 1 455 ? 1.221 -0.040 15.904 1.00 93.44 455 ARG A N 1
ATOM 3618 C CA . ARG A 1 455 ? 1.670 -0.140 17.296 1.00 93.44 455 ARG A CA 1
ATOM 3619 C C . ARG A 1 455 ? 2.808 0.838 17.613 1.00 93.44 455 ARG A C 1
ATOM 3621 O O . ARG A 1 455 ? 3.760 0.499 18.311 1.00 93.44 455 ARG A O 1
ATOM 3628 N N . GLY A 1 456 ? 2.697 2.060 17.097 1.00 92.06 456 GLY A N 1
ATOM 3629 C CA . GLY A 1 456 ? 3.665 3.138 17.304 1.00 92.06 456 GLY A CA 1
ATOM 3630 C C . GLY A 1 456 ? 4.972 2.990 16.520 1.00 92.06 456 GLY A C 1
ATOM 3631 O O . GLY A 1 456 ? 5.880 3.788 16.726 1.00 92.06 456 GLY A O 1
ATOM 3632 N N . ASN A 1 457 ? 5.091 1.997 15.631 1.00 91.94 457 ASN A N 1
ATOM 3633 C CA . ASN A 1 457 ? 6.235 1.864 14.735 1.00 91.94 457 ASN A CA 1
ATOM 3634 C C . ASN A 1 457 ? 5.998 2.653 13.440 1.00 91.94 457 ASN A C 1
ATOM 3636 O O . ASN A 1 457 ? 5.306 2.184 12.533 1.00 91.94 457 ASN A O 1
ATOM 3640 N N . ASP A 1 458 ? 6.607 3.831 13.332 1.00 92.81 458 ASP A N 1
ATOM 3641 C CA . ASP A 1 458 ? 6.464 4.692 12.154 1.00 92.81 458 ASP A CA 1
ATOM 3642 C C . ASP A 1 458 ? 7.063 4.072 10.879 1.00 92.81 458 ASP A C 1
ATOM 3644 O O . ASP A 1 458 ? 6.563 4.324 9.784 1.00 92.81 458 ASP A O 1
ATOM 3648 N N . GLY A 1 459 ? 8.047 3.177 11.007 1.00 89.00 459 GLY A N 1
ATOM 3649 C CA . GLY A 1 459 ? 8.666 2.456 9.890 1.00 89.00 459 GLY A CA 1
ATOM 3650 C C . GLY A 1 459 ? 7.906 1.209 9.420 1.00 89.00 459 GLY A C 1
ATOM 3651 O O . GLY A 1 459 ? 8.405 0.469 8.573 1.00 89.00 459 GLY A O 1
ATOM 3652 N N . TRP A 1 460 ? 6.714 0.921 9.961 1.00 87.75 460 TRP A N 1
ATOM 3653 C CA . TRP A 1 460 ? 5.973 -0.320 9.678 1.00 87.75 460 TRP A CA 1
ATOM 3654 C C . TRP A 1 460 ? 5.704 -0.558 8.182 1.00 87.75 460 TRP A C 1
ATOM 3656 O O . TRP A 1 460 ? 5.784 -1.692 7.690 1.00 87.75 460 TRP A O 1
ATOM 3666 N N . TYR A 1 461 ? 5.399 0.511 7.445 1.00 81.75 461 TYR A N 1
ATOM 3667 C CA . TYR A 1 461 ? 5.061 0.437 6.024 1.00 81.75 461 TYR A CA 1
ATOM 3668 C C . TYR A 1 461 ? 6.280 0.338 5.096 1.00 81.75 461 TYR A C 1
ATOM 3670 O O . TYR A 1 461 ? 6.102 0.002 3.920 1.00 81.75 461 TYR A O 1
ATOM 3678 N N . ALA A 1 462 ? 7.503 0.506 5.615 1.00 78.00 462 ALA A N 1
ATOM 3679 C CA . ALA A 1 462 ? 8.722 0.384 4.826 1.00 78.00 462 ALA A CA 1
ATOM 3680 C C . ALA A 1 462 ? 8.811 -1.006 4.166 1.00 78.00 462 ALA A C 1
ATOM 3682 O O . ALA A 1 462 ? 8.644 -2.046 4.812 1.00 78.00 462 ALA A O 1
ATOM 3683 N N . GLY A 1 463 ? 9.013 -1.030 2.845 1.00 69.62 463 GLY A N 1
ATOM 3684 C CA . GLY A 1 463 ? 9.049 -2.258 2.038 1.00 69.62 463 GLY A CA 1
ATOM 3685 C C . GLY A 1 463 ? 7.684 -2.924 1.787 1.00 69.62 463 GLY A C 1
ATOM 3686 O O . GLY A 1 463 ? 7.623 -3.947 1.101 1.00 69.62 463 GLY A O 1
ATOM 3687 N N . ARG A 1 464 ? 6.585 -2.360 2.317 1.00 69.50 464 ARG A N 1
ATOM 3688 C CA . ARG A 1 464 ? 5.191 -2.805 2.095 1.00 69.50 464 ARG A CA 1
ATOM 3689 C C . ARG A 1 464 ? 4.385 -1.829 1.231 1.00 69.50 464 ARG A C 1
ATOM 3691 O O . ARG A 1 464 ? 3.329 -2.211 0.715 1.00 69.50 464 ARG A O 1
ATOM 3698 N N . GLY A 1 465 ? 4.902 -0.621 1.041 1.00 70.06 465 GLY A N 1
ATOM 3699 C CA . GLY A 1 465 ? 4.378 0.426 0.173 1.00 70.06 465 GLY A CA 1
ATOM 3700 C C . GLY A 1 465 ? 5.390 1.570 0.019 1.00 70.06 465 GLY A C 1
ATOM 3701 O O . GLY A 1 465 ? 6.543 1.405 0.422 1.00 70.06 465 GLY A O 1
ATOM 3702 N N . PRO A 1 466 ? 4.975 2.713 -0.554 1.00 73.62 466 PRO A N 1
ATOM 3703 C CA . PRO A 1 466 ? 5.849 3.871 -0.786 1.00 73.62 466 PRO A CA 1
ATOM 3704 C C . PRO A 1 466 ? 6.178 4.660 0.493 1.00 73.62 466 PRO A C 1
ATOM 3706 O O . PRO A 1 466 ? 7.073 5.499 0.486 1.00 73.62 466 PRO A O 1
ATOM 3709 N N . ILE A 1 467 ? 5.490 4.378 1.604 1.00 78.31 467 ILE A N 1
ATOM 3710 C CA . ILE A 1 467 ? 5.729 5.034 2.892 1.00 78.31 467 ILE A CA 1
ATOM 3711 C C . ILE A 1 467 ? 6.895 4.365 3.609 1.00 78.31 467 ILE A C 1
ATOM 3713 O O . ILE A 1 467 ? 6.806 3.205 4.015 1.00 78.31 467 ILE A O 1
ATOM 3717 N N . THR A 1 468 ? 7.966 5.126 3.808 1.00 83.94 468 THR A N 1
ATOM 3718 C CA . THR A 1 468 ? 9.130 4.725 4.605 1.00 83.94 468 THR A CA 1
ATOM 3719 C C . THR A 1 468 ? 8.945 5.038 6.085 1.00 83.94 468 THR A C 1
ATOM 3721 O O . THR A 1 468 ? 9.275 4.200 6.919 1.00 83.94 468 THR A O 1
ATOM 3724 N N . ASP A 1 469 ? 8.381 6.203 6.407 1.00 91.19 469 ASP A N 1
ATOM 3725 C CA . ASP A 1 469 ? 8.113 6.646 7.773 1.00 91.19 469 ASP A CA 1
ATOM 3726 C C . ASP A 1 469 ? 6.759 7.378 7.854 1.00 91.19 469 ASP A C 1
ATOM 3728 O O . ASP A 1 469 ? 6.487 8.356 7.148 1.00 91.19 469 ASP A O 1
ATOM 3732 N N . LEU A 1 470 ? 5.872 6.871 8.708 1.00 92.38 470 LEU A N 1
ATOM 3733 C CA . LEU A 1 470 ? 4.503 7.362 8.835 1.00 92.38 470 LEU A CA 1
ATOM 3734 C C . LEU A 1 470 ? 4.455 8.786 9.403 1.00 92.38 470 LEU A C 1
ATOM 3736 O O . LEU A 1 470 ? 3.714 9.631 8.906 1.00 92.38 470 LEU A O 1
ATOM 3740 N N . ARG A 1 471 ? 5.244 9.089 10.434 1.00 94.31 471 ARG A N 1
ATOM 3741 C CA . ARG A 1 471 ? 5.173 10.380 11.127 1.00 94.31 471 ARG A CA 1
ATOM 3742 C C . ARG A 1 471 ? 5.685 11.533 10.274 1.00 94.31 471 ARG A C 1
ATOM 3744 O O . ARG A 1 471 ? 5.078 12.603 10.266 1.00 94.31 471 ARG A O 1
ATOM 3751 N N . SER A 1 472 ? 6.783 11.327 9.557 1.00 91.81 472 SER A N 1
ATOM 3752 C CA . SER A 1 472 ? 7.326 12.275 8.579 1.00 91.81 472 SER A CA 1
ATOM 3753 C C . SER A 1 472 ? 6.326 12.561 7.462 1.00 91.81 472 SER A C 1
ATOM 3755 O O . SER A 1 472 ? 6.125 13.726 7.128 1.00 91.81 472 SER A O 1
ATOM 3757 N N . THR A 1 473 ? 5.613 11.537 6.980 1.00 91.50 473 THR A N 1
ATOM 3758 C CA . THR A 1 473 ? 4.537 11.697 5.991 1.00 91.50 473 THR A CA 1
ATOM 3759 C C . THR A 1 473 ? 3.467 12.665 6.499 1.00 91.50 473 THR A C 1
ATOM 3761 O O . THR A 1 473 ? 3.113 13.621 5.814 1.00 91.50 473 THR A O 1
ATOM 3764 N N . PHE A 1 474 ? 2.995 12.486 7.736 1.00 93.50 474 PHE A N 1
ATOM 3765 C CA . PHE A 1 474 ? 1.989 13.374 8.331 1.00 93.50 474 PHE A CA 1
ATOM 3766 C C . PHE A 1 474 ? 2.522 14.785 8.629 1.00 93.50 474 PHE A C 1
ATOM 3768 O O . PHE A 1 474 ? 1.780 15.753 8.466 1.00 93.50 474 PHE A O 1
ATOM 3775 N N . ARG A 1 475 ? 3.807 14.935 8.984 1.00 93.31 475 ARG A N 1
ATOM 3776 C CA . ARG A 1 475 ? 4.455 16.258 9.092 1.00 93.31 475 ARG A CA 1
ATOM 3777 C C . ARG A 1 475 ? 4.490 16.992 7.752 1.00 93.31 475 ARG A C 1
ATOM 3779 O O . ARG A 1 475 ? 4.187 18.179 7.716 1.00 93.31 475 ARG A O 1
ATOM 3786 N N . ALA A 1 476 ? 4.808 16.298 6.661 1.00 90.44 476 ALA A N 1
ATOM 3787 C CA . ALA A 1 476 ? 4.796 16.892 5.326 1.00 90.44 476 ALA A CA 1
ATOM 3788 C C . ALA A 1 476 ? 3.380 17.338 4.919 1.00 90.44 476 ALA A C 1
ATOM 3790 O O . ALA A 1 476 ? 3.209 18.391 4.310 1.00 90.44 476 ALA A O 1
ATOM 3791 N N . VAL A 1 477 ? 2.341 16.577 5.291 1.00 90.06 477 VAL A N 1
ATOM 3792 C CA . VAL A 1 477 ? 0.937 16.966 5.054 1.00 90.06 477 VAL A CA 1
ATOM 3793 C C . VAL A 1 477 ? 0.576 18.239 5.814 1.00 90.06 477 VAL A C 1
ATOM 3795 O O . VAL A 1 477 ? -0.043 19.131 5.243 1.00 90.06 477 VAL A O 1
ATOM 3798 N N . GLU A 1 478 ? 0.977 18.343 7.081 1.00 90.38 478 GLU A N 1
ATOM 3799 C CA . GLU A 1 478 ? 0.756 19.540 7.903 1.00 90.38 478 GLU A CA 1
ATOM 3800 C C . GLU A 1 478 ? 1.447 20.785 7.320 1.00 90.38 478 GLU A C 1
ATOM 3802 O O . GLU A 1 478 ? 0.920 21.889 7.429 1.00 90.38 478 GLU A O 1
ATOM 3807 N N . GLN A 1 479 ? 2.582 20.600 6.640 1.00 89.50 479 GLN A N 1
ATOM 3808 C CA . GLN A 1 479 ? 3.322 21.656 5.938 1.00 89.50 479 GLN A CA 1
ATOM 3809 C C . GLN A 1 479 ? 2.781 21.965 4.530 1.00 89.50 479 GLN A C 1
ATOM 3811 O O . GLN A 1 479 ? 3.243 22.909 3.896 1.00 89.50 479 GLN A O 1
ATOM 3816 N N . GLY A 1 480 ? 1.791 21.209 4.042 1.00 86.50 480 GLY A N 1
ATOM 3817 C CA . GLY A 1 480 ? 1.179 21.399 2.722 1.00 86.50 480 GLY A CA 1
ATOM 3818 C C . GLY A 1 480 ? 1.855 20.651 1.565 1.00 86.50 480 GLY A C 1
ATOM 3819 O O . GLY A 1 480 ? 1.402 20.775 0.431 1.00 86.50 480 GLY A O 1
ATOM 3820 N N . GLU A 1 481 ? 2.883 19.840 1.825 1.00 78.94 481 GLU A N 1
ATOM 3821 C CA . GLU A 1 481 ? 3.696 19.158 0.799 1.00 78.94 481 GLU A CA 1
ATOM 3822 C C . GLU A 1 481 ? 3.429 17.636 0.710 1.00 78.94 481 GLU A C 1
ATOM 3824 O O . GLU A 1 481 ? 3.892 16.962 -0.207 1.00 78.94 481 GLU A O 1
ATOM 3829 N N . GLY A 1 482 ? 2.652 17.063 1.637 1.00 74.19 482 GLY A N 1
ATOM 3830 C CA . GLY A 1 482 ? 2.498 15.606 1.805 1.00 74.19 482 GLY A CA 1
ATOM 3831 C C . GLY A 1 482 ? 1.283 14.940 1.142 1.00 74.19 482 GLY A C 1
ATOM 3832 O O . GLY A 1 482 ? 0.933 13.822 1.520 1.00 74.19 482 GLY A O 1
ATOM 3833 N N . GLY A 1 483 ? 0.608 15.595 0.192 1.00 76.69 483 GLY A N 1
ATOM 3834 C CA . GLY A 1 483 ? -0.643 15.101 -0.415 1.00 76.69 483 GLY A CA 1
ATOM 3835 C C . GLY A 1 483 ? -0.591 13.649 -0.932 1.00 76.69 483 GLY A C 1
ATOM 3836 O O . GLY A 1 483 ? -1.426 12.841 -0.518 1.00 76.69 483 GLY A O 1
ATOM 3837 N N . PRO A 1 484 ? 0.391 13.277 -1.779 1.00 75.88 484 PRO A N 1
ATOM 3838 C CA . PRO A 1 484 ? 0.540 11.902 -2.266 1.00 75.88 484 PRO A CA 1
ATOM 3839 C C . PRO A 1 484 ? 0.784 10.884 -1.143 1.00 75.88 484 PRO A C 1
ATOM 3841 O O . PRO A 1 484 ? 0.124 9.849 -1.093 1.00 75.88 484 PRO A O 1
ATOM 3844 N N . GLY A 1 485 ? 1.651 11.213 -0.180 1.00 75.56 485 GLY A N 1
ATOM 3845 C CA . GLY A 1 485 ? 1.955 10.324 0.944 1.00 75.56 485 GLY A CA 1
ATOM 3846 C C . GLY A 1 485 ? 0.749 10.070 1.857 1.00 75.56 485 GLY A C 1
ATOM 3847 O O . GLY A 1 485 ? 0.581 8.963 2.370 1.00 75.56 485 GLY A O 1
ATOM 3848 N N . LEU A 1 486 ? -0.145 11.054 2.020 1.00 82.12 486 LEU A N 1
ATOM 3849 C CA . LEU A 1 486 ? -1.411 10.845 2.729 1.00 82.12 486 LEU A CA 1
ATOM 3850 C C . LEU A 1 486 ? -2.301 9.828 2.010 1.00 82.12 486 LEU A C 1
ATOM 3852 O O . LEU A 1 486 ? -2.861 8.940 2.657 1.00 82.12 486 LEU A O 1
ATOM 3856 N N . LEU A 1 487 ? -2.425 9.949 0.684 1.00 81.88 487 LEU A N 1
ATOM 3857 C CA . LEU A 1 487 ? -3.194 9.007 -0.126 1.00 81.88 487 LEU A CA 1
ATOM 3858 C C . LEU A 1 487 ? -2.639 7.589 0.045 1.00 81.88 487 LEU A C 1
ATOM 3860 O O . LEU A 1 487 ? -3.406 6.662 0.293 1.00 81.88 487 LEU A O 1
ATOM 3864 N N . ASP A 1 488 ? -1.319 7.428 -0.004 1.00 81.19 488 ASP A N 1
ATOM 3865 C CA . ASP A 1 488 ? -0.663 6.137 0.199 1.00 81.19 488 ASP A CA 1
ATOM 3866 C C . ASP A 1 488 ? -0.955 5.545 1.583 1.00 81.19 488 ASP A C 1
ATOM 3868 O O . ASP A 1 488 ? -1.261 4.355 1.701 1.00 81.19 488 ASP A O 1
ATOM 3872 N N . ALA A 1 489 ? -0.942 6.373 2.633 1.00 85.31 489 ALA A N 1
ATOM 3873 C CA . ALA A 1 489 ? -1.205 5.930 4.003 1.00 85.31 489 ALA A CA 1
ATOM 3874 C C . ALA A 1 489 ? -2.640 5.424 4.138 1.00 85.31 489 ALA A C 1
ATOM 3876 O O . ALA A 1 489 ? -2.897 4.377 4.743 1.00 85.31 489 ALA A O 1
ATOM 3877 N N . MET A 1 490 ? -3.570 6.154 3.519 1.00 87.81 490 MET A N 1
ATOM 3878 C CA . MET A 1 490 ? -4.970 5.771 3.439 1.00 87.81 490 MET A CA 1
ATOM 3879 C C . MET A 1 490 ? -5.139 4.491 2.618 1.00 87.81 490 MET A C 1
ATOM 3881 O O . MET A 1 490 ? -5.818 3.579 3.064 1.00 87.81 490 MET A O 1
ATOM 3885 N N . MET A 1 491 ? -4.484 4.346 1.469 1.00 83.62 491 MET A N 1
ATOM 3886 C CA . MET A 1 491 ? -4.619 3.146 0.637 1.00 83.62 491 MET A CA 1
ATOM 3887 C C . MET A 1 491 ? -4.087 1.873 1.302 1.00 83.62 491 MET A C 1
ATOM 3889 O O . MET A 1 491 ? -4.628 0.796 1.043 1.00 83.62 491 MET A O 1
ATOM 3893 N N . LEU A 1 492 ? -3.049 1.995 2.135 1.00 84.69 492 LEU A N 1
ATOM 3894 C CA . LEU A 1 492 ? -2.434 0.885 2.871 1.00 84.69 492 LEU A CA 1
ATOM 3895 C C . LEU A 1 492 ? -3.195 0.484 4.137 1.00 84.69 492 LEU A C 1
ATOM 3897 O O . LEU A 1 492 ? -2.901 -0.568 4.695 1.00 84.69 492 LEU A O 1
ATOM 3901 N N . SER A 1 493 ? -4.133 1.307 4.610 1.00 89.75 493 SER A N 1
ATOM 3902 C CA . SER A 1 493 ? -4.726 1.106 5.939 1.00 89.75 493 SER A CA 1
ATOM 3903 C C . SER A 1 493 ? -6.237 1.276 5.984 1.00 89.75 493 SER A C 1
ATOM 3905 O O . SER A 1 493 ? -6.849 0.810 6.933 1.00 89.75 493 SER A O 1
ATOM 3907 N N . LEU A 1 494 ? -6.850 1.967 5.025 1.00 92.62 494 LEU A N 1
ATOM 3908 C CA . LEU A 1 494 ? -8.195 2.521 5.144 1.00 92.62 494 LEU A CA 1
ATOM 3909 C C . LEU A 1 494 ? -9.063 2.168 3.932 1.00 92.62 494 LEU A C 1
ATOM 3911 O O . LEU A 1 494 ? -8.664 2.286 2.774 1.00 92.62 494 LEU A O 1
ATOM 3915 N N . VAL A 1 495 ? -10.301 1.775 4.224 1.00 93.06 495 VAL A N 1
ATOM 3916 C CA . VAL A 1 495 ? -11.377 1.562 3.254 1.00 93.06 495 VAL A CA 1
ATOM 3917 C C . VAL A 1 495 ? -12.485 2.555 3.565 1.00 93.06 495 VAL A C 1
ATOM 3919 O O . VAL A 1 495 ? -12.957 2.615 4.696 1.00 93.06 495 VAL A O 1
ATOM 3922 N N . ARG A 1 496 ? -12.884 3.372 2.589 1.00 91.75 496 ARG A N 1
ATOM 3923 C CA . ARG A 1 496 ? -13.920 4.396 2.766 1.00 91.75 496 ARG A CA 1
ATOM 3924 C C . ARG A 1 496 ? -14.796 4.484 1.536 1.00 91.75 496 ARG A C 1
ATOM 3926 O O . ARG A 1 496 ? -14.293 4.735 0.447 1.00 91.75 496 ARG A O 1
ATOM 3933 N N . ARG A 1 497 ? -16.105 4.396 1.748 1.00 90.62 497 ARG A N 1
ATOM 3934 C CA . ARG A 1 497 ? -17.126 4.758 0.765 1.00 90.62 497 ARG A CA 1
ATOM 3935 C C . ARG A 1 497 ? -18.014 5.871 1.295 1.00 90.62 497 ARG A C 1
ATOM 3937 O O . ARG A 1 497 ? -18.301 5.976 2.499 1.00 90.62 497 ARG A O 1
ATOM 3944 N N . THR A 1 498 ? -18.451 6.730 0.381 1.00 90.38 498 THR A N 1
ATOM 3945 C CA . THR A 1 498 ? -19.432 7.757 0.704 1.00 90.38 498 THR A CA 1
ATOM 3946 C C . THR A 1 498 ? -20.829 7.321 0.296 1.00 90.38 498 THR A C 1
ATOM 3948 O O . THR A 1 498 ? -21.041 6.587 -0.668 1.00 90.38 498 THR A O 1
ATOM 3951 N N . ARG A 1 499 ? -21.826 7.823 1.024 1.00 87.31 499 ARG A N 1
ATOM 3952 C CA . ARG A 1 499 ? -23.229 7.634 0.647 1.00 87.31 499 ARG A CA 1
ATOM 3953 C C . ARG A 1 499 ? -23.565 8.273 -0.706 1.00 87.31 499 ARG A C 1
ATOM 3955 O O . ARG A 1 499 ? -24.515 7.846 -1.357 1.00 87.31 499 ARG A O 1
ATOM 3962 N N . HIS A 1 500 ? -22.827 9.310 -1.104 1.00 87.44 500 HIS A N 1
ATOM 3963 C CA . HIS A 1 500 ? -22.985 9.929 -2.414 1.00 87.44 500 HIS A CA 1
ATOM 3964 C C . HIS A 1 500 ? -22.572 8.957 -3.524 1.00 87.44 500 HIS A C 1
ATOM 3966 O O . HIS A 1 500 ? -23.356 8.743 -4.443 1.00 87.44 500 HIS A O 1
ATOM 3972 N N . ASP A 1 501 ? -21.423 8.297 -3.371 1.00 87.94 501 ASP A N 1
ATOM 3973 C CA . ASP A 1 501 ? -20.913 7.333 -4.355 1.00 87.94 501 ASP A CA 1
ATOM 3974 C C . ASP A 1 501 ? -21.878 6.159 -4.538 1.00 87.94 501 ASP A C 1
ATOM 3976 O O . ASP A 1 501 ? -22.200 5.786 -5.661 1.00 87.94 501 ASP A O 1
ATOM 3980 N N . ILE A 1 502 ? -22.416 5.619 -3.440 1.00 89.56 502 ILE A N 1
ATOM 3981 C CA . ILE A 1 502 ? -23.372 4.501 -3.501 1.00 89.56 502 ILE A CA 1
ATOM 3982 C C . ILE A 1 502 ? -24.662 4.915 -4.218 1.00 89.56 502 ILE A C 1
ATOM 3984 O O . ILE A 1 502 ? -25.178 4.166 -5.039 1.00 89.56 502 ILE A O 1
ATOM 3988 N N . ARG A 1 503 ? -25.163 6.132 -3.973 1.00 87.44 503 ARG A N 1
ATOM 3989 C CA . ARG A 1 503 ? -26.334 6.663 -4.691 1.00 87.44 503 ARG A CA 1
ATOM 3990 C C . ARG A 1 503 ? -26.060 6.905 -6.172 1.00 87.44 503 ARG A C 1
ATOM 3992 O O . ARG A 1 503 ? -26.960 6.731 -6.985 1.00 87.44 503 ARG A O 1
ATOM 3999 N N . ALA A 1 504 ? -24.847 7.327 -6.521 1.00 88.38 504 ALA A N 1
ATOM 4000 C CA . ALA A 1 504 ? -24.449 7.493 -7.914 1.00 88.38 504 ALA A CA 1
ATOM 4001 C C . ALA A 1 504 ? -24.396 6.138 -8.639 1.00 88.38 504 ALA A C 1
ATOM 4003 O O . ALA A 1 504 ? -24.872 6.038 -9.766 1.00 88.38 504 ALA A O 1
ATOM 4004 N N . ARG A 1 505 ? -23.898 5.088 -7.971 1.00 87.94 505 ARG A N 1
ATOM 4005 C CA . ARG A 1 505 ? -23.901 3.707 -8.484 1.00 87.94 505 ARG A CA 1
ATOM 4006 C C . ARG A 1 505 ? -25.316 3.151 -8.645 1.00 87.94 505 ARG A C 1
ATOM 4008 O O . ARG A 1 505 ? -25.637 2.617 -9.701 1.00 87.94 505 ARG A O 1
ATOM 4015 N N . GLU A 1 506 ? -26.183 3.363 -7.654 1.00 88.00 506 GLU A N 1
ATOM 4016 C CA . GLU A 1 506 ? -27.610 3.012 -7.730 1.00 88.00 506 GLU A CA 1
ATOM 4017 C C . GLU A 1 506 ? -28.282 3.689 -8.938 1.00 88.00 506 GLU A C 1
ATOM 4019 O O . GLU A 1 506 ? -28.963 3.041 -9.730 1.00 88.00 506 GLU A O 1
ATOM 4024 N N . ALA A 1 507 ? -28.025 4.987 -9.145 1.00 87.69 507 ALA A N 1
ATOM 4025 C CA . ALA A 1 507 ? -28.537 5.732 -10.297 1.00 87.69 507 ALA A CA 1
ATOM 4026 C C . ALA A 1 507 ? -27.965 5.250 -11.645 1.00 87.69 507 ALA A C 1
ATOM 4028 O O . ALA A 1 507 ? -28.621 5.406 -12.673 1.00 87.69 507 ALA A O 1
ATOM 4029 N N . ALA A 1 508 ? -26.768 4.658 -11.643 1.00 89.81 508 ALA A N 1
ATOM 4030 C CA . ALA A 1 508 ? -26.139 4.044 -12.810 1.00 89.81 508 ALA A CA 1
ATOM 4031 C C . ALA A 1 508 ? -26.629 2.606 -13.090 1.00 89.81 508 ALA A C 1
ATOM 4033 O O . ALA A 1 508 ? -26.176 1.993 -14.055 1.00 89.81 508 ALA A O 1
ATOM 4034 N N . GLY A 1 509 ? -27.563 2.079 -12.288 1.00 85.69 509 GLY A N 1
ATOM 4035 C CA . GLY A 1 509 ? -28.193 0.772 -12.495 1.00 85.69 509 GLY A CA 1
ATOM 4036 C C . GLY A 1 509 ? -27.658 -0.356 -11.611 1.00 85.69 509 GLY A C 1
ATOM 4037 O O . GLY A 1 509 ? -28.023 -1.508 -11.830 1.00 85.69 509 GLY A O 1
ATOM 4038 N N . GLU A 1 510 ? -26.816 -0.061 -10.618 1.00 85.00 510 GLU A N 1
ATOM 4039 C CA . GLU A 1 510 ? -26.377 -1.065 -9.647 1.00 85.00 510 GLU A CA 1
ATOM 4040 C C . GLU A 1 510 ? -27.490 -1.413 -8.651 1.00 85.00 510 GLU A C 1
ATOM 4042 O O . GLU A 1 510 ? -28.084 -0.533 -8.022 1.00 85.00 510 GLU A O 1
ATOM 4047 N N . ALA A 1 511 ? -27.743 -2.710 -8.464 1.00 83.81 511 ALA A N 1
ATOM 4048 C CA . ALA A 1 511 ? -28.690 -3.191 -7.468 1.00 83.81 511 ALA A CA 1
ATOM 4049 C C . ALA A 1 511 ? -28.108 -3.040 -6.053 1.00 83.81 511 ALA A C 1
ATOM 4051 O O . ALA A 1 511 ? -27.223 -3.787 -5.634 1.00 83.81 511 ALA A O 1
ATOM 4052 N N . VAL A 1 512 ? -28.626 -2.074 -5.292 1.00 86.62 512 VAL A N 1
ATOM 4053 C CA . VAL A 1 512 ? -28.296 -1.911 -3.870 1.00 86.62 512 VAL A CA 1
ATOM 4054 C C . VAL A 1 512 ? -29.287 -2.728 -3.043 1.00 86.62 512 VAL A C 1
ATOM 4056 O O . VAL A 1 512 ? -30.295 -2.218 -2.553 1.00 86.62 512 VAL A O 1
ATOM 4059 N N . GLU A 1 513 ? -29.016 -4.022 -2.907 1.00 86.62 513 GLU A N 1
ATOM 4060 C CA . GLU A 1 513 ? -29.889 -4.976 -2.220 1.00 86.62 513 GLU A CA 1
ATOM 4061 C C . GLU A 1 513 ? -29.114 -5.950 -1.332 1.00 86.62 513 GLU A C 1
ATOM 4063 O O . GLU A 1 513 ? -27.927 -6.184 -1.534 1.00 86.62 513 GLU A O 1
ATOM 4068 N N . VAL A 1 514 ? -29.797 -6.521 -0.341 1.00 84.06 514 VAL A N 1
ATOM 4069 C CA . VAL A 1 514 ? -29.279 -7.601 0.508 1.00 84.06 514 VAL A CA 1
ATOM 4070 C C . VAL A 1 514 ? -30.237 -8.777 0.390 1.00 84.06 514 VAL A C 1
ATOM 4072 O O . VAL A 1 514 ? -31.418 -8.632 0.703 1.00 84.06 514 VAL A O 1
ATOM 4075 N N . GLY A 1 515 ? -29.763 -9.924 -0.102 1.00 77.00 515 GLY A N 1
ATOM 4076 C CA . GLY A 1 515 ? -30.613 -11.107 -0.297 1.00 77.00 515 GLY A CA 1
ATOM 4077 C C . GLY A 1 515 ? -31.850 -10.842 -1.171 1.00 77.00 515 GLY A C 1
ATOM 4078 O O . GLY A 1 515 ? -32.933 -11.341 -0.867 1.00 77.00 515 GLY A O 1
ATOM 4079 N N . GLY A 1 516 ? -31.719 -9.999 -2.203 1.00 78.19 516 GLY A N 1
ATOM 4080 C CA . GLY A 1 516 ? -32.821 -9.597 -3.090 1.00 78.19 516 GLY A CA 1
ATOM 4081 C C . GLY A 1 516 ? -33.787 -8.554 -2.507 1.00 78.19 516 GLY A C 1
ATOM 4082 O O . GLY A 1 516 ? -34.814 -8.260 -3.117 1.00 78.19 516 GLY A O 1
ATOM 4083 N N . GLN A 1 517 ? -33.515 -8.013 -1.312 1.00 82.50 517 GLN A N 1
ATOM 4084 C CA . GLN A 1 517 ? -34.307 -6.938 -0.710 1.00 82.50 517 GLN A CA 1
ATOM 4085 C C . GLN A 1 517 ? -33.623 -5.578 -0.911 1.00 82.50 517 GLN A C 1
ATOM 4087 O O . GLN A 1 517 ? -32.481 -5.409 -0.474 1.00 82.50 517 GLN A O 1
ATOM 4092 N N . PRO A 1 518 ? -34.299 -4.579 -1.510 1.00 83.50 518 PRO A N 1
ATOM 4093 C CA . PRO A 1 518 ? -33.688 -3.289 -1.810 1.00 83.50 518 PRO A CA 1
ATOM 4094 C C . PRO A 1 518 ? -33.390 -2.496 -0.533 1.00 83.50 518 PRO A C 1
ATOM 4096 O O . PRO A 1 518 ? -34.257 -2.295 0.323 1.00 83.50 518 PRO A O 1
ATOM 4099 N N . LEU A 1 519 ? -32.170 -1.975 -0.431 1.00 82.75 519 LEU A N 1
ATOM 4100 C CA . LEU A 1 519 ? -31.716 -1.179 0.701 1.00 82.75 519 LEU A CA 1
ATOM 4101 C C . LEU A 1 519 ? -32.056 0.299 0.473 1.00 82.75 519 LEU A C 1
ATOM 4103 O O . LEU A 1 519 ? -31.496 0.963 -0.394 1.00 82.75 519 LEU A O 1
ATOM 4107 N N . ARG A 1 520 ? -32.977 0.852 1.271 1.00 79.00 520 ARG A N 1
ATOM 4108 C CA . ARG A 1 520 ? -33.409 2.253 1.132 1.00 79.00 520 ARG A CA 1
ATOM 4109 C C . ARG A 1 520 ? -32.745 3.158 2.153 1.00 79.00 520 ARG A C 1
ATOM 4111 O O . ARG A 1 520 ? -32.980 3.043 3.353 1.00 79.00 520 ARG A O 1
ATOM 4118 N N . PHE A 1 521 ? -31.997 4.147 1.671 1.00 77.94 521 PHE A N 1
ATOM 4119 C CA . PHE A 1 521 ? -31.436 5.163 2.552 1.00 77.94 521 PHE A CA 1
ATOM 4120 C C . PHE A 1 521 ? -32.469 6.248 2.922 1.00 77.94 521 PHE A C 1
ATOM 4122 O O . PHE A 1 521 ? -33.072 6.840 2.020 1.00 77.94 521 PHE A O 1
ATOM 4129 N N . PRO A 1 522 ? -32.613 6.620 4.210 1.00 73.31 522 PRO A N 1
ATOM 4130 C CA . PRO A 1 522 ? -33.611 7.597 4.657 1.00 73.31 522 PRO A CA 1
ATOM 4131 C C . PRO A 1 522 ? -33.377 8.975 4.030 1.00 73.31 522 PRO A C 1
ATOM 4133 O O . PRO A 1 522 ? -32.244 9.456 3.987 1.00 73.31 522 PRO A O 1
ATOM 4136 N N . ARG A 1 523 ? -34.418 9.646 3.529 1.00 71.56 523 ARG A N 1
ATOM 4137 C CA . ARG A 1 523 ? -34.266 11.010 2.995 1.00 71.56 523 ARG A CA 1
ATOM 4138 C C . ARG A 1 523 ? -33.923 11.959 4.143 1.00 71.56 523 ARG A C 1
ATOM 4140 O O . ARG A 1 523 ? -34.647 12.021 5.126 1.00 71.56 523 ARG A O 1
ATOM 4147 N N . HIS A 1 524 ? -32.794 12.653 4.022 1.00 63.72 524 HIS A N 1
ATOM 4148 C CA . HIS A 1 524 ? -32.380 13.634 5.015 1.00 63.72 524 HIS A CA 1
ATOM 4149 C C . HIS A 1 524 ? -33.121 14.933 4.717 1.00 63.72 524 HIS A C 1
ATOM 4151 O O . HIS A 1 524 ? -32.896 15.540 3.671 1.00 63.72 524 HIS A O 1
ATOM 4157 N N . GLU A 1 525 ? -34.014 15.346 5.607 1.00 72.88 525 GLU A N 1
ATOM 4158 C CA . GLU A 1 525 ? -34.504 16.719 5.602 1.00 72.88 525 GLU A CA 1
ATOM 4159 C C . GLU A 1 525 ? -33.446 17.607 6.264 1.00 72.88 525 GLU A C 1
ATOM 4161 O O . GLU A 1 525 ? -32.745 17.176 7.186 1.00 72.88 525 GLU A O 1
ATOM 4166 N N . PHE A 1 526 ? -33.263 18.830 5.765 1.00 71.12 526 PHE A N 1
ATOM 4167 C CA . PHE A 1 526 ? -32.370 19.776 6.428 1.00 71.12 526 PHE A CA 1
ATOM 4168 C C . PHE A 1 526 ? -32.966 20.136 7.794 1.00 71.12 526 PHE A C 1
ATOM 4170 O O . PHE A 1 526 ? -34.154 20.474 7.847 1.00 71.12 526 PHE A O 1
ATOM 4177 N N . PRO A 1 527 ? -32.184 20.071 8.889 1.00 72.94 527 PRO A N 1
ATOM 4178 C CA . PRO A 1 527 ? -32.673 20.486 10.192 1.00 72.94 527 PRO A CA 1
ATOM 4179 C C . PRO A 1 527 ? -33.114 21.946 10.103 1.00 72.94 527 PRO A C 1
ATOM 4181 O O . PRO A 1 527 ? -32.335 22.832 9.749 1.00 72.94 527 PRO A O 1
ATOM 4184 N N . LYS A 1 528 ? -34.393 22.189 10.383 1.00 77.00 528 LYS A N 1
ATOM 4185 C CA . LYS A 1 528 ? -34.940 23.541 10.475 1.00 77.00 528 LYS A CA 1
ATOM 4186 C C . LYS A 1 528 ? -34.619 24.066 11.865 1.00 77.00 528 LYS A C 1
ATOM 4188 O O . LYS A 1 528 ? -34.917 23.398 12.853 1.00 77.00 528 LYS A O 1
ATOM 4193 N N . ALA A 1 529 ? -34.006 25.244 11.940 1.00 73.75 529 ALA A N 1
ATOM 4194 C CA . ALA A 1 529 ? -33.787 25.910 13.214 1.00 73.75 529 ALA A CA 1
ATOM 4195 C C . ALA A 1 529 ? -35.149 26.181 13.869 1.00 73.75 529 ALA A C 1
ATOM 4197 O O . ALA A 1 529 ? -35.954 26.948 13.341 1.00 73.75 529 ALA A O 1
ATOM 4198 N N . VAL A 1 530 ? -35.413 25.527 14.999 1.00 74.19 530 VAL A N 1
ATOM 4199 C CA . VAL A 1 530 ? -36.562 25.837 15.849 1.00 74.19 530 VAL A CA 1
ATOM 4200 C C . VAL A 1 530 ? -36.091 26.885 16.843 1.00 74.19 530 VAL A C 1
ATOM 4202 O O . VAL A 1 530 ? -35.347 26.578 17.770 1.00 74.19 530 VAL A O 1
ATOM 4205 N N . THR A 1 531 ? -36.478 28.138 16.626 1.00 75.44 531 THR A N 1
ATOM 4206 C CA . THR A 1 531 ? -36.222 29.209 17.588 1.00 75.44 531 THR A CA 1
ATOM 4207 C C . THR A 1 531 ? -37.334 29.207 18.635 1.00 75.44 531 THR A C 1
ATOM 4209 O O . THR A 1 531 ? -38.514 29.313 18.309 1.00 75.44 531 THR A O 1
ATOM 4212 N N . TYR A 1 532 ? -36.966 29.070 19.907 1.00 67.94 532 TYR A N 1
ATOM 4213 C CA . TYR A 1 532 ? -37.873 29.238 21.041 1.00 67.94 532 TYR A CA 1
ATOM 4214 C C . TYR A 1 532 ? -37.299 30.281 22.004 1.00 67.94 532 TYR A C 1
ATOM 4216 O O . TYR A 1 532 ? -36.087 30.473 22.085 1.00 67.94 532 TYR A O 1
ATOM 4224 N N . SER A 1 533 ? -38.176 30.988 22.717 1.00 69.62 533 SER A N 1
ATOM 4225 C CA . SER A 1 533 ? -37.774 31.936 23.759 1.00 69.62 533 SER A CA 1
ATOM 4226 C C . SER A 1 533 ? -37.810 31.231 25.108 1.00 69.62 533 SER A C 1
ATOM 4228 O O . SER A 1 533 ? -38.877 30.811 25.555 1.00 69.62 533 SER A O 1
ATOM 4230 N N . LEU A 1 534 ? -36.655 31.132 25.770 1.00 65.44 534 LEU A N 1
ATOM 4231 C CA . LEU A 1 534 ? -36.551 30.626 27.142 1.00 65.44 534 LEU A CA 1
ATOM 4232 C C . LEU A 1 534 ? -37.403 31.454 28.110 1.00 65.44 534 LEU A C 1
ATOM 4234 O O . LEU A 1 534 ? -38.055 30.893 28.984 1.00 65.44 534 LEU A O 1
ATOM 4238 N N . GLN A 1 535 ? -37.467 32.772 27.907 1.00 66.38 535 GLN A N 1
ATOM 4239 C CA . GLN A 1 535 ? -38.300 33.665 28.710 1.00 66.38 535 GLN A CA 1
ATOM 4240 C C . GLN A 1 535 ? -39.794 33.365 28.530 1.00 66.38 535 GLN A C 1
ATOM 4242 O O . GLN A 1 535 ? -40.550 33.404 29.495 1.00 66.38 535 GLN A O 1
ATOM 4247 N N . ASN A 1 536 ? -40.218 32.991 27.320 1.00 69.44 536 ASN A N 1
ATOM 4248 C CA . ASN A 1 536 ? -41.605 32.592 27.068 1.00 69.44 536 ASN A CA 1
ATOM 4249 C C . ASN A 1 536 ? -41.902 31.177 27.590 1.00 69.44 536 ASN A C 1
ATOM 4251 O O . ASN A 1 536 ? -43.040 30.901 27.956 1.00 69.44 536 ASN A O 1
ATOM 4255 N N . LEU A 1 537 ? -40.903 30.287 27.607 1.00 68.06 537 LEU A N 1
ATOM 4256 C CA . LEU A 1 537 ? -41.047 28.896 28.045 1.00 68.06 537 LEU A CA 1
ATOM 4257 C C . LEU A 1 537 ? -41.093 28.771 29.576 1.00 68.06 537 LEU A C 1
ATOM 4259 O O . LEU A 1 537 ? -41.912 28.028 30.106 1.00 68.06 537 LEU A O 1
ATOM 4263 N N . TYR A 1 538 ? -40.221 29.502 30.275 1.00 67.81 538 TYR A N 1
ATOM 4264 C CA . TYR A 1 538 ? -40.050 29.433 31.731 1.00 67.81 538 TYR A CA 1
ATOM 4265 C C . TYR A 1 538 ? -40.717 30.595 32.488 1.00 67.81 538 TYR A C 1
ATOM 4267 O O . TYR A 1 538 ? -40.830 30.546 33.714 1.00 67.81 538 TYR A O 1
ATOM 4275 N N . GLY A 1 539 ? -41.174 31.638 31.786 1.00 73.44 539 GLY A N 1
ATOM 4276 C CA . GLY A 1 539 ? -41.880 32.772 32.381 1.00 73.44 539 GLY A CA 1
ATOM 4277 C C . GLY A 1 539 ? -41.083 33.445 33.504 1.00 73.44 539 GLY A C 1
ATOM 4278 O O . GLY A 1 539 ? -39.904 33.761 33.345 1.00 73.44 539 GLY A O 1
ATOM 4279 N N . ALA A 1 540 ? -41.730 33.650 34.656 1.00 68.81 540 ALA A N 1
ATOM 4280 C CA . ALA A 1 540 ? -41.135 34.299 35.828 1.00 68.81 540 ALA A CA 1
ATOM 4281 C C . ALA A 1 540 ? -39.989 33.492 36.476 1.00 68.81 540 ALA A C 1
ATOM 4283 O O . ALA A 1 540 ? -39.066 34.084 37.030 1.00 68.81 540 ALA A O 1
ATOM 4284 N N . ILE A 1 541 ? -39.999 32.160 36.345 1.00 75.00 541 ILE A N 1
ATOM 4285 C CA . ILE A 1 541 ? -39.033 31.263 37.004 1.00 75.00 541 ILE A CA 1
ATOM 4286 C C . ILE A 1 541 ? -37.645 31.361 36.352 1.00 75.00 541 ILE A C 1
ATOM 4288 O O . ILE A 1 541 ? -36.633 31.077 36.988 1.00 75.00 541 ILE A O 1
ATOM 4292 N N . TYR A 1 542 ? -37.560 31.813 35.094 1.00 75.44 542 TYR A N 1
ATOM 4293 C CA . TYR A 1 542 ? -36.278 31.971 34.400 1.00 75.44 542 TYR A CA 1
ATOM 4294 C C . TYR A 1 542 ? -35.313 32.889 35.159 1.00 75.44 542 TYR A C 1
ATOM 4296 O O . TYR A 1 542 ? -34.135 32.567 35.305 1.00 75.44 542 TYR A O 1
ATOM 4304 N N . HIS A 1 543 ? -35.822 34.021 35.651 1.00 78.12 543 HIS A N 1
ATOM 4305 C CA . HIS A 1 543 ? -35.018 34.978 36.405 1.00 78.12 543 HIS A CA 1
ATOM 4306 C C . HIS A 1 543 ? -34.594 34.401 37.756 1.00 78.12 543 HIS A C 1
ATOM 4308 O O . HIS A 1 543 ? -33.429 34.518 38.112 1.00 78.12 543 HIS A O 1
ATOM 4314 N N . GLU A 1 544 ? -35.480 33.675 38.440 1.00 79.94 544 GLU A N 1
ATOM 4315 C CA . GLU A 1 544 ? -35.151 33.001 39.700 1.00 79.94 544 GLU A CA 1
ATOM 4316 C C . GLU A 1 544 ? -34.045 31.950 39.518 1.00 79.94 544 GLU A C 1
ATOM 4318 O O . GLU A 1 544 ? -33.086 31.908 40.285 1.00 79.94 544 GLU A O 1
ATOM 4323 N N . VAL A 1 545 ? -34.126 31.126 38.468 1.00 80.12 545 VAL A N 1
ATOM 4324 C CA . VAL A 1 545 ? -33.101 30.116 38.158 1.00 80.12 545 VAL A CA 1
ATOM 4325 C C . VAL A 1 545 ? -31.776 30.777 37.790 1.00 80.12 545 VAL A C 1
ATOM 4327 O O . VAL A 1 545 ? -30.720 30.336 38.252 1.00 80.12 545 VAL A O 1
ATOM 4330 N N . LEU A 1 546 ? -31.813 31.838 36.980 1.00 81.62 546 LEU A N 1
ATOM 4331 C CA . LEU A 1 546 ? -30.615 32.583 36.608 1.00 81.62 546 LEU A CA 1
ATOM 4332 C C . LEU A 1 546 ? -29.946 33.192 37.845 1.00 81.62 546 LEU A C 1
ATOM 4334 O O . LEU A 1 546 ? -28.735 33.037 38.006 1.00 81.62 546 LEU A O 1
ATOM 4338 N N . ASP A 1 547 ? -30.726 33.805 38.732 1.00 84.62 547 ASP A N 1
ATOM 4339 C CA . ASP A 1 547 ? -30.239 34.414 39.968 1.00 84.62 547 ASP A CA 1
ATOM 4340 C C . ASP A 1 547 ? -29.639 33.361 40.907 1.00 84.62 547 ASP A C 1
ATOM 4342 O O . ASP A 1 547 ? -28.547 33.552 41.446 1.00 84.62 547 ASP A O 1
ATOM 4346 N N . VAL A 1 548 ? -30.290 32.204 41.065 1.00 85.12 548 VAL A N 1
ATOM 4347 C CA . VAL A 1 548 ? -29.754 31.091 41.864 1.00 85.12 548 VAL A CA 1
ATOM 4348 C C . VAL A 1 548 ? -28.420 30.611 41.293 1.00 85.12 548 VAL A C 1
ATOM 4350 O O . VAL A 1 548 ? -27.442 30.506 42.033 1.00 85.12 548 VAL A O 1
ATOM 4353 N N . VAL A 1 549 ? -28.336 30.364 39.981 1.00 85.69 549 VAL A N 1
ATOM 4354 C CA . VAL A 1 549 ? -27.108 29.875 39.329 1.00 85.69 549 VAL A CA 1
ATOM 4355 C C . VAL A 1 549 ? -25.985 30.913 39.394 1.00 85.69 549 VAL A C 1
ATOM 4357 O O . VAL A 1 549 ? -24.827 30.557 39.638 1.00 85.69 549 VAL A O 1
ATOM 4360 N N . GLN A 1 550 ? -26.301 32.199 39.220 1.00 84.50 550 GLN A N 1
ATOM 4361 C CA . GLN A 1 550 ? -25.331 33.286 39.347 1.00 84.50 550 GLN A CA 1
ATOM 4362 C C . GLN A 1 550 ? -24.769 33.396 40.767 1.00 84.50 550 GLN A C 1
ATOM 4364 O O . GLN A 1 550 ? -23.574 33.666 40.912 1.00 84.50 550 GLN A O 1
ATOM 4369 N N . ASN A 1 551 ? -25.571 33.100 41.789 1.00 86.75 551 ASN A N 1
ATOM 4370 C CA . ASN A 1 551 ? -25.164 33.158 43.194 1.00 86.75 551 ASN A CA 1
ATOM 4371 C C . ASN A 1 551 ? -24.476 31.881 43.715 1.00 86.75 551 ASN A C 1
ATOM 4373 O O . ASN A 1 551 ? -24.030 31.846 44.861 1.00 86.75 551 ASN A O 1
ATOM 4377 N N . LEU A 1 552 ? -24.328 30.830 42.899 1.00 87.44 552 LEU A N 1
ATOM 4378 C CA . LEU A 1 552 ? -23.565 29.645 43.301 1.00 87.44 552 LEU A CA 1
ATOM 4379 C C . LEU A 1 552 ? -22.068 29.967 43.428 1.00 87.44 552 LEU A C 1
ATOM 4381 O O . LEU A 1 552 ? -21.438 30.464 42.493 1.00 87.44 552 LEU A O 1
ATOM 4385 N N . ASN A 1 553 ? -21.476 29.616 44.569 1.00 80.25 553 ASN A N 1
ATOM 4386 C CA . ASN A 1 553 ? -20.073 29.927 44.859 1.00 80.25 553 ASN A CA 1
ATOM 4387 C C . ASN A 1 553 ? -19.074 28.939 44.250 1.00 80.25 553 ASN A C 1
ATOM 4389 O O . ASN A 1 553 ? -17.933 29.313 44.027 1.00 80.25 553 ASN A O 1
ATOM 4393 N N . PHE A 1 554 ? -19.464 27.688 43.968 1.00 82.88 554 PHE A N 1
ATOM 4394 C CA . PHE A 1 554 ? -18.553 26.695 43.373 1.00 82.88 554 PHE A CA 1
ATOM 4395 C C . PHE A 1 554 ? -17.212 26.570 44.134 1.00 82.88 554 PHE A C 1
ATOM 4397 O O . PHE A 1 554 ? -16.146 26.489 43.532 1.00 82.88 554 PHE A O 1
ATOM 4404 N N . ALA A 1 555 ? -17.275 26.539 45.473 1.00 80.12 555 ALA A N 1
ATOM 4405 C CA . ALA A 1 555 ? -16.124 26.715 46.368 1.00 80.12 555 ALA A CA 1
ATOM 4406 C C . ALA A 1 555 ? -14.928 25.786 46.082 1.00 80.12 555 ALA A C 1
ATOM 4408 O O . ALA A 1 555 ? -13.783 26.212 46.199 1.00 80.12 555 ALA A O 1
ATOM 4409 N N . VAL A 1 556 ? -15.186 24.550 45.639 1.00 78.44 556 VAL A N 1
ATOM 4410 C CA . VAL A 1 556 ? -14.157 23.556 45.271 1.00 78.44 556 VAL A CA 1
ATOM 4411 C C . VAL A 1 556 ? -13.246 24.048 44.137 1.00 78.44 556 VAL A C 1
ATOM 4413 O O . VAL A 1 556 ? -12.085 23.666 44.069 1.00 78.44 556 VAL A O 1
ATOM 4416 N N . TYR A 1 557 ? -13.753 24.91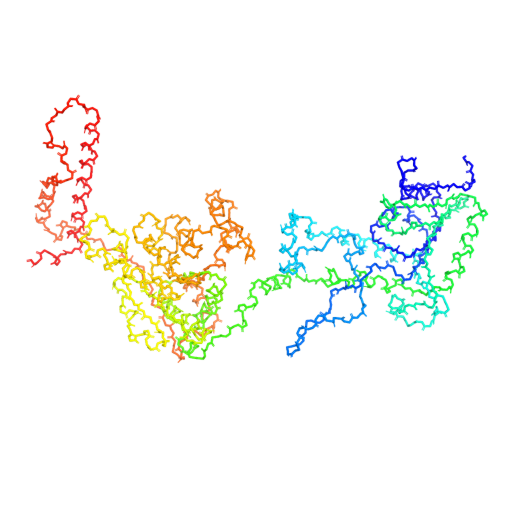8 43.263 1.00 78.12 557 TYR A N 1
ATOM 4417 C CA . TYR A 1 557 ? -13.032 25.436 42.098 1.00 78.12 557 TYR A CA 1
ATOM 4418 C C . TYR A 1 557 ? -12.347 26.784 42.347 1.00 78.12 557 TYR A C 1
ATOM 4420 O O . TYR A 1 557 ? -11.730 27.333 41.437 1.00 78.12 557 TYR A O 1
ATOM 4428 N N . GLN A 1 558 ? -12.465 27.327 43.560 1.00 78.56 558 GLN A N 1
ATOM 4429 C CA . GLN A 1 558 ? -11.885 28.611 43.944 1.00 78.56 558 GLN A CA 1
ATOM 4430 C C . GLN A 1 558 ? -11.324 28.571 45.375 1.00 78.56 558 GLN A C 1
ATOM 4432 O O . GLN A 1 558 ? -11.439 29.544 46.117 1.00 78.56 558 GLN A O 1
ATOM 4437 N N . LEU A 1 559 ? -10.721 27.452 45.785 1.00 74.25 559 LEU A N 1
ATOM 4438 C CA . LEU A 1 559 ? -10.157 27.256 47.131 1.00 74.25 559 LEU A CA 1
ATOM 4439 C C . LEU A 1 559 ? -9.162 28.362 47.519 1.00 74.25 559 LEU A C 1
ATOM 4441 O O . LEU A 1 559 ? -9.137 28.821 48.656 1.00 74.25 559 LEU A O 1
ATOM 4445 N N . GLU A 1 560 ? -8.407 28.856 46.544 1.00 72.44 560 GLU A N 1
ATOM 4446 C CA . GLU A 1 560 ? -7.420 29.927 46.668 1.00 72.44 560 GLU A CA 1
ATOM 4447 C C . GLU A 1 560 ? -8.050 31.297 46.968 1.00 72.44 560 GLU A C 1
ATOM 4449 O O . GLU A 1 560 ? -7.361 32.193 47.448 1.00 72.44 560 GLU A O 1
ATOM 4454 N N . SER A 1 561 ? -9.357 31.469 46.732 1.00 69.62 561 SER A N 1
ATOM 4455 C CA . SER A 1 561 ? -10.108 32.658 47.167 1.00 69.62 561 SER A CA 1
ATOM 4456 C C . SER A 1 561 ? -10.467 32.637 48.659 1.00 69.62 561 SER A C 1
ATOM 4458 O O . SER A 1 561 ? -10.843 33.670 49.208 1.00 69.62 561 SER A O 1
ATOM 4460 N N . TYR A 1 562 ? -10.318 31.483 49.320 1.00 73.88 562 TYR A N 1
ATOM 4461 C CA . TYR A 1 562 ? -10.562 31.298 50.754 1.00 73.88 562 TYR A CA 1
ATOM 4462 C C . TYR A 1 562 ? -9.266 31.203 51.582 1.00 73.88 562 TYR A C 1
ATOM 4464 O O . TYR A 1 562 ? -9.330 31.037 52.800 1.00 73.88 562 TYR A O 1
ATOM 4472 N N . GLY A 1 563 ? -8.092 31.289 50.943 1.00 67.81 563 GLY A N 1
ATOM 4473 C CA . GLY A 1 563 ? -6.793 31.291 51.621 1.00 67.81 563 GLY A CA 1
ATOM 4474 C C . GLY A 1 563 ? -6.478 32.633 52.295 1.00 67.81 563 GLY A C 1
ATOM 4475 O O . GLY A 1 563 ? -6.889 33.691 51.823 1.00 67.81 563 GLY A O 1
ATOM 4476 N N . VAL A 1 564 ? -5.730 32.602 53.403 1.00 59.56 564 VAL A N 1
ATOM 4477 C CA . VAL A 1 564 ? -5.211 33.816 54.061 1.00 59.56 564 VAL A CA 1
ATOM 4478 C C . VAL A 1 564 ? -4.090 34.398 53.196 1.00 59.56 564 VAL A C 1
ATOM 4480 O O . VAL A 1 564 ? -3.169 33.670 52.842 1.00 59.56 564 VAL A O 1
ATOM 4483 N N . ALA A 1 565 ? -4.171 35.687 52.848 1.00 60.31 565 ALA A N 1
ATOM 4484 C CA . ALA A 1 565 ? -3.238 36.343 51.930 1.00 60.31 565 ALA A CA 1
ATOM 4485 C C . ALA A 1 565 ? -1.775 36.211 52.394 1.00 60.31 565 ALA A C 1
ATOM 4487 O O . ALA A 1 565 ? -1.403 36.710 53.457 1.00 60.31 565 ALA A O 1
ATOM 4488 N N . THR A 1 566 ? -0.938 35.573 51.573 1.00 57.19 566 THR A N 1
ATOM 4489 C CA . THR A 1 566 ? 0.489 35.343 51.839 1.00 57.19 566 THR A CA 1
ATOM 4490 C C . THR A 1 566 ? 1.379 36.221 50.961 1.00 57.19 566 THR A C 1
ATOM 4492 O O . THR A 1 566 ? 2.311 35.737 50.339 1.00 57.19 566 THR A O 1
ATOM 4495 N N . GLY A 1 567 ? 1.106 37.528 50.891 1.00 57.84 567 GLY A N 1
ATOM 4496 C CA . GLY A 1 567 ? 2.058 38.558 50.43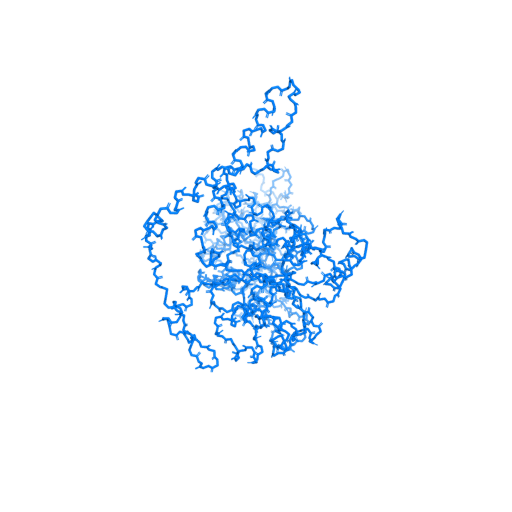2 1.00 57.84 567 GLY A CA 1
ATOM 4497 C C . GLY A 1 567 ? 2.668 38.437 49.019 1.00 57.84 567 GLY A C 1
ATOM 4498 O O . GLY A 1 567 ? 3.537 39.239 48.690 1.00 57.84 567 GLY A O 1
ATOM 4499 N N . ALA A 1 568 ? 2.251 37.482 48.181 1.00 58.06 568 ALA A N 1
ATOM 4500 C CA . ALA A 1 568 ? 2.727 37.287 46.809 1.00 58.06 568 ALA A CA 1
ATOM 4501 C C . ALA A 1 568 ? 1.642 37.712 45.800 1.00 58.06 568 ALA A C 1
ATOM 4503 O O . ALA A 1 568 ? 1.032 36.880 45.124 1.00 58.06 568 ALA A O 1
ATOM 4504 N N . GLU A 1 569 ? 1.382 39.021 45.729 1.00 60.03 569 GLU A N 1
ATOM 4505 C CA . GLU A 1 569 ? 0.178 39.604 45.110 1.00 60.03 569 GLU A CA 1
ATOM 4506 C C . GLU A 1 569 ? -0.012 39.241 43.618 1.00 60.03 569 GLU A C 1
ATOM 4508 O O . GLU A 1 569 ? -1.089 38.783 43.237 1.00 60.03 569 GLU A O 1
ATOM 4513 N N . ASP A 1 570 ? 1.034 39.307 42.785 1.00 58.41 570 ASP A N 1
ATOM 4514 C CA . ASP A 1 570 ? 0.898 39.153 41.321 1.00 58.41 570 ASP A CA 1
ATOM 4515 C C . ASP A 1 570 ? 0.578 37.722 40.836 1.00 58.41 570 ASP A C 1
ATOM 4517 O O . ASP A 1 570 ? -0.074 37.530 39.802 1.00 58.41 570 ASP A O 1
ATOM 4521 N N . SER A 1 571 ? 1.059 36.688 41.538 1.00 60.66 571 SER A N 1
ATOM 4522 C CA . SER A 1 571 ? 0.824 35.292 41.127 1.00 60.66 571 SER A CA 1
ATOM 4523 C C . SER A 1 571 ? -0.520 34.769 41.633 1.00 60.66 571 SER A C 1
ATOM 4525 O O . SER A 1 571 ? -1.220 34.054 40.910 1.00 60.66 571 SER A O 1
ATOM 4527 N N . GLU A 1 572 ? -0.914 35.184 42.840 1.00 65.44 572 GLU A N 1
ATOM 4528 C CA . GLU A 1 572 ? -2.183 34.800 43.452 1.00 65.44 572 GLU A CA 1
ATOM 4529 C C . GLU A 1 572 ? -3.369 35.437 42.713 1.00 65.44 572 GLU A C 1
ATOM 4531 O O . GLU A 1 572 ? -4.384 34.775 42.493 1.00 65.44 572 GLU A O 1
ATOM 4536 N N . GLU A 1 573 ? -3.237 36.682 42.247 1.00 68.75 573 GLU A N 1
ATOM 4537 C CA . GLU A 1 573 ? -4.304 37.380 41.523 1.00 68.75 573 GLU A CA 1
ATOM 4538 C C . GLU A 1 573 ? -4.615 36.738 40.161 1.00 68.75 573 GLU A C 1
ATOM 4540 O O . GLU A 1 573 ? -5.780 36.518 39.818 1.00 68.75 573 GLU A O 1
ATOM 4545 N N . ARG A 1 574 ? -3.587 36.308 39.416 1.00 68.62 574 ARG A N 1
ATOM 4546 C CA . ARG A 1 574 ? -3.774 35.572 38.150 1.00 68.62 574 ARG A CA 1
ATOM 4547 C C . ARG A 1 574 ? -4.469 34.227 38.352 1.00 68.62 574 ARG A C 1
ATOM 4549 O O . ARG A 1 574 ? -5.299 33.837 37.527 1.00 68.62 574 ARG A O 1
ATOM 4556 N N . VAL A 1 575 ? -4.148 33.517 39.435 1.00 72.31 575 VAL A N 1
ATOM 4557 C CA . VAL A 1 575 ? -4.799 32.244 39.782 1.00 72.31 575 VAL A CA 1
ATOM 4558 C C . VAL A 1 575 ? -6.261 32.477 40.164 1.00 72.31 575 VAL A C 1
ATOM 4560 O O . VAL A 1 575 ? -7.134 31.793 39.629 1.00 72.31 575 VAL A O 1
ATOM 4563 N N . ARG A 1 576 ? -6.558 33.494 40.985 1.00 73.75 576 ARG A N 1
ATOM 4564 C CA . ARG A 1 576 ? -7.939 33.868 41.337 1.00 73.75 576 ARG A CA 1
ATOM 4565 C C . ARG A 1 576 ? -8.760 34.260 40.105 1.00 73.75 576 ARG A C 1
ATOM 4567 O O . ARG A 1 576 ? -9.877 33.772 39.955 1.00 73.75 576 ARG A O 1
ATOM 4574 N N . GLN A 1 577 ? -8.202 35.048 39.182 1.00 75.69 577 GLN A N 1
ATOM 4575 C CA . GLN A 1 577 ? -8.889 35.429 37.941 1.00 75.69 577 GLN A CA 1
ATOM 4576 C C . GLN A 1 577 ? -9.181 34.215 37.047 1.00 75.69 577 GLN A C 1
ATOM 4578 O O . GLN A 1 577 ? -10.272 34.088 36.486 1.00 75.69 577 GLN A O 1
ATOM 4583 N N . ARG A 1 578 ? -8.222 33.288 36.925 1.00 77.19 578 ARG A N 1
ATOM 4584 C CA . ARG A 1 578 ? -8.411 32.038 36.177 1.00 77.19 578 ARG A CA 1
ATOM 4585 C C . ARG A 1 578 ? -9.518 31.180 36.793 1.00 77.19 578 ARG A C 1
ATOM 4587 O O . ARG A 1 578 ? -10.349 30.650 36.057 1.00 77.19 578 ARG A O 1
ATOM 4594 N N . ASN A 1 579 ? -9.550 31.077 38.118 1.00 81.12 579 ASN A N 1
ATOM 4595 C CA . ASN A 1 579 ? -10.554 30.306 38.845 1.00 81.12 579 ASN A CA 1
ATOM 4596 C C . ASN A 1 579 ? -11.945 30.952 38.734 1.00 81.12 579 ASN A C 1
ATOM 4598 O O . ASN A 1 579 ? -12.916 30.252 38.461 1.00 81.12 579 ASN A O 1
ATOM 4602 N N . ALA A 1 580 ? -12.042 32.284 38.804 1.00 79.00 580 ALA A N 1
ATOM 4603 C CA . ALA A 1 580 ? -13.288 33.017 38.568 1.00 79.00 580 ALA A CA 1
ATOM 4604 C C . ALA A 1 580 ? -13.839 32.789 37.147 1.00 79.00 580 ALA A C 1
ATOM 4606 O O . ALA A 1 580 ? -15.028 32.509 36.971 1.00 79.00 580 ALA A O 1
ATOM 4607 N N . ASN A 1 581 ? -12.969 32.818 36.131 1.00 80.00 581 ASN A N 1
ATOM 4608 C CA . ASN A 1 581 ? -13.349 32.493 34.755 1.00 80.00 581 ASN A CA 1
ATOM 4609 C C . ASN A 1 581 ? -13.846 31.041 34.636 1.00 80.00 581 ASN A C 1
ATOM 4611 O O . ASN A 1 581 ? -14.847 30.777 33.969 1.00 80.00 581 ASN A O 1
ATOM 4615 N N . PHE A 1 582 ? -13.183 30.099 35.313 1.00 81.19 582 PHE A N 1
ATOM 4616 C CA . PHE A 1 582 ? -13.589 28.695 35.340 1.00 81.19 582 PHE A CA 1
ATOM 4617 C C . PHE A 1 582 ? -14.955 28.497 36.018 1.00 81.19 582 PHE A C 1
ATOM 4619 O O . PHE A 1 582 ? -15.817 27.805 35.476 1.00 81.19 582 PHE A O 1
ATOM 4626 N N . VAL A 1 583 ? -15.206 29.169 37.146 1.00 84.75 583 VAL A N 1
ATOM 4627 C CA . VAL A 1 583 ? -16.518 29.191 37.816 1.00 84.75 583 VAL A CA 1
ATOM 4628 C C . VAL A 1 583 ? -17.602 29.756 36.889 1.00 84.75 583 VAL A C 1
ATOM 4630 O O . VAL A 1 583 ? -18.693 29.190 36.809 1.00 84.75 583 VAL A O 1
ATOM 4633 N N . GLY A 1 584 ? -17.307 30.816 36.129 1.00 83.56 584 GLY A N 1
ATOM 4634 C CA . GLY A 1 584 ? -18.223 31.365 35.120 1.00 83.56 584 GLY A CA 1
ATOM 4635 C C . GLY A 1 584 ? -18.585 30.361 34.015 1.00 83.56 584 GLY A C 1
ATOM 4636 O O . GLY A 1 584 ? -19.755 30.235 33.634 1.00 83.56 584 GLY A O 1
ATOM 4637 N N . ILE A 1 585 ? -17.608 29.578 33.547 1.00 84.25 585 ILE A N 1
ATOM 4638 C CA . ILE A 1 585 ? -17.837 28.488 32.586 1.00 84.25 585 ILE A CA 1
ATOM 4639 C C . ILE A 1 585 ? -18.723 27.400 33.208 1.00 84.25 585 ILE A C 1
ATOM 4641 O O . ILE A 1 585 ? -19.691 26.974 32.578 1.00 84.25 585 ILE A O 1
ATOM 4645 N N . MET A 1 586 ? -18.455 26.990 34.451 1.00 83.94 586 MET A N 1
ATOM 4646 C CA . MET A 1 586 ? -19.253 25.974 35.151 1.00 83.94 586 MET A CA 1
ATOM 4647 C C . MET A 1 586 ? -20.711 26.408 35.348 1.00 83.94 586 MET A C 1
ATOM 4649 O O . MET A 1 586 ? -21.618 25.618 35.080 1.00 83.94 586 MET A O 1
ATOM 4653 N N . LYS A 1 587 ? -20.952 27.674 35.717 1.00 85.69 587 LYS A N 1
ATOM 4654 C CA . LYS A 1 587 ? -22.300 28.272 35.788 1.00 85.69 587 LYS A CA 1
ATOM 4655 C C . LYS A 1 587 ? -23.020 28.213 34.441 1.00 85.69 587 LYS A C 1
ATOM 4657 O O . LYS A 1 587 ? -24.174 27.798 34.367 1.00 85.69 587 LYS A O 1
ATOM 4662 N N . THR A 1 588 ? -22.315 28.558 33.365 1.00 81.19 588 THR A N 1
ATOM 4663 C CA . THR A 1 588 ? -22.862 28.525 31.999 1.00 81.19 588 THR A CA 1
ATOM 4664 C C . THR A 1 588 ? -23.214 27.100 31.562 1.00 81.19 588 THR A C 1
ATOM 4666 O O . THR A 1 588 ? -24.262 26.875 30.959 1.00 81.19 588 THR A O 1
ATOM 4669 N N . ILE A 1 589 ? -22.362 26.119 31.872 1.00 80.31 589 ILE A N 1
ATOM 4670 C CA . ILE A 1 589 ? -22.614 24.704 31.563 1.00 80.31 589 ILE A CA 1
ATOM 4671 C C . ILE A 1 589 ? -23.814 24.180 32.357 1.00 80.31 589 ILE A C 1
ATOM 4673 O O . ILE A 1 589 ? -24.633 23.453 31.796 1.00 80.31 589 ILE A O 1
ATOM 4677 N N . LEU A 1 590 ? -23.937 24.552 33.634 1.00 81.50 590 LEU A N 1
ATOM 4678 C CA . LEU A 1 590 ? -25.073 24.165 34.469 1.00 81.50 590 LEU A CA 1
ATOM 4679 C C . LEU A 1 590 ? -26.390 24.709 33.901 1.00 81.50 590 LEU A C 1
ATOM 4681 O O . LEU A 1 590 ? -27.334 23.940 33.735 1.00 81.50 590 LEU A O 1
ATOM 4685 N N . LEU A 1 591 ? -26.420 25.987 33.508 1.00 80.00 591 LEU A N 1
ATOM 4686 C CA . LEU A 1 591 ? -27.587 26.605 32.874 1.00 80.00 591 LEU A CA 1
ATOM 4687 C C . LEU A 1 591 ? -27.970 25.895 31.563 1.00 80.00 591 LEU A C 1
ATOM 4689 O O . LEU A 1 591 ? -29.129 25.541 31.367 1.00 80.00 591 LEU A O 1
ATOM 4693 N N . LYS A 1 592 ? -26.989 25.596 30.699 1.00 74.12 592 LYS A N 1
ATOM 4694 C CA . LYS A 1 592 ? -27.213 24.841 29.451 1.00 74.12 592 LYS A CA 1
ATOM 4695 C C . LYS A 1 592 ? -27.719 23.417 29.693 1.00 74.12 592 LYS A C 1
ATOM 4697 O O . LYS A 1 592 ? -28.496 22.891 28.902 1.00 74.12 592 LYS A O 1
ATOM 4702 N N . ARG A 1 593 ? -27.288 22.767 30.779 1.00 72.81 593 ARG A N 1
ATOM 4703 C CA . ARG A 1 593 ? -27.806 21.446 31.163 1.00 72.81 593 ARG A CA 1
ATOM 4704 C C . ARG A 1 593 ? -29.258 21.524 31.623 1.00 72.81 593 ARG A C 1
ATOM 4706 O O . ARG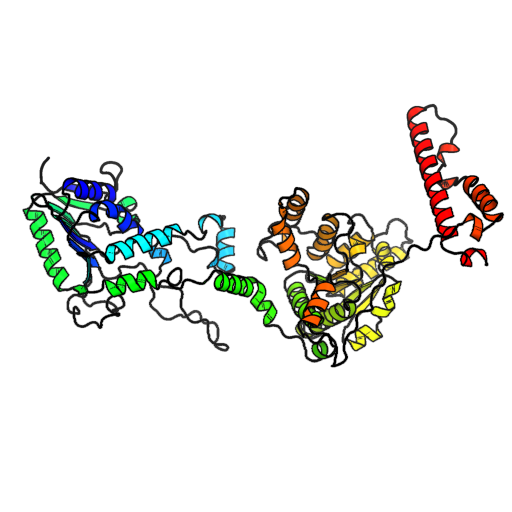 A 1 593 ? -30.040 20.669 31.218 1.00 72.81 593 ARG A O 1
ATOM 4713 N N . MET A 1 594 ? -29.620 22.544 32.399 1.00 70.12 594 MET A N 1
ATOM 4714 C CA . MET A 1 594 ? -31.010 22.780 32.809 1.00 70.12 594 MET A CA 1
ATOM 4715 C C . MET A 1 594 ? -31.914 23.084 31.607 1.00 70.12 594 MET A C 1
ATOM 4717 O O . MET A 1 594 ? -33.035 22.594 31.550 1.00 70.12 594 MET A O 1
ATOM 4721 N N . GLU A 1 595 ? -31.405 23.794 30.597 1.00 67.00 595 GLU A N 1
ATOM 4722 C CA . GLU A 1 595 ? -32.113 24.008 29.327 1.00 67.00 595 GLU A CA 1
ATOM 4723 C C . GLU A 1 595 ? -32.392 22.697 28.570 1.00 67.00 595 GLU A C 1
ATOM 4725 O O . GLU A 1 595 ? -33.441 22.550 27.947 1.00 67.00 595 GLU A O 1
ATOM 4730 N N . SER A 1 596 ? -31.475 21.728 28.637 1.00 62.72 596 SER A N 1
ATOM 4731 C CA . SER A 1 596 ? -31.542 20.507 27.825 1.00 62.72 596 SER A CA 1
ATOM 4732 C C . SER A 1 596 ? -32.572 19.457 28.279 1.00 62.72 596 SER A C 1
ATOM 4734 O O . SER A 1 596 ? -32.806 18.501 27.541 1.00 62.72 596 SER A O 1
ATOM 4736 N N . SER A 1 597 ? -33.202 19.599 29.457 1.00 57.78 597 SER A N 1
ATOM 4737 C CA . SER A 1 597 ? -34.235 18.658 29.926 1.00 57.78 597 SER A CA 1
ATOM 4738 C C . SER A 1 597 ? -35.198 19.280 30.945 1.00 57.78 597 SER A C 1
ATOM 4740 O O . SER A 1 597 ? -34.906 19.346 32.137 1.00 57.78 597 SER A O 1
ATOM 4742 N N . VAL A 1 598 ? -36.402 19.646 30.491 1.00 54.78 598 VAL A N 1
ATOM 4743 C CA . VAL A 1 598 ? -37.534 20.036 31.361 1.00 54.78 598 VAL A CA 1
ATOM 4744 C C . VAL A 1 598 ? -37.986 18.876 32.262 1.00 54.78 598 VAL A C 1
ATOM 4746 O O . VAL A 1 598 ? -38.416 19.095 33.391 1.00 54.78 598 VAL A O 1
ATOM 4749 N N . VAL A 1 599 ? -37.848 17.631 31.791 1.00 52.41 599 VAL A N 1
ATOM 4750 C CA . VAL A 1 599 ? -38.248 16.418 32.530 1.00 52.41 599 VAL A CA 1
ATOM 4751 C C . VAL A 1 599 ? -37.409 16.228 33.798 1.00 52.41 599 VAL A C 1
ATOM 4753 O O . VAL A 1 599 ? -37.919 15.733 34.796 1.00 52.41 599 VAL A O 1
ATOM 4756 N N . ALA A 1 600 ? -36.150 16.680 33.802 1.00 46.94 600 ALA A N 1
ATOM 4757 C CA . ALA A 1 600 ? -35.266 16.585 34.967 1.00 46.94 600 ALA A CA 1
ATOM 4758 C C . ALA A 1 600 ? -35.678 17.492 36.145 1.00 46.94 600 ALA A C 1
ATOM 4760 O O . ALA A 1 600 ? -35.153 17.325 37.239 1.00 46.94 600 ALA A O 1
ATOM 4761 N N . LEU A 1 601 ? -36.587 18.449 35.927 1.00 47.72 601 LEU A N 1
ATOM 4762 C CA . LEU A 1 601 ? -37.103 19.360 36.957 1.00 47.72 601 LEU A CA 1
ATOM 4763 C C . LEU A 1 601 ? -38.468 18.924 37.520 1.00 47.72 601 LEU A C 1
ATOM 4765 O O . LEU A 1 601 ? -38.972 19.562 38.439 1.00 47.72 601 LEU A O 1
ATOM 4769 N N . GLN A 1 602 ? -39.091 17.881 36.957 1.00 46.16 602 GLN A N 1
ATOM 4770 C CA . GLN A 1 602 ? -40.410 17.383 37.381 1.00 46.16 602 GLN A CA 1
ATOM 4771 C C . GLN A 1 602 ? -40.347 16.249 38.420 1.00 46.16 602 GLN A C 1
ATOM 4773 O O . GLN A 1 602 ? -41.390 15.847 38.935 1.00 46.16 602 GLN A O 1
ATOM 4778 N N . SER A 1 603 ? -39.152 15.734 38.713 1.00 32.34 603 SER A N 1
ATOM 4779 C CA . SER A 1 603 ? -38.858 14.761 39.778 1.00 32.34 603 SER A CA 1
ATOM 4780 C C . SER A 1 603 ? -38.279 15.457 40.997 1.00 32.34 603 SER A C 1
ATOM 4782 O O . SER A 1 603 ? -38.660 15.075 42.124 1.00 32.34 603 SER A O 1
#